Protein AF-A0A917ZLH2-F1 (afdb_monomer_lite)

pLDDT: mean 84.62, std 13.28, range [22.42, 97.06]

Organism: NCBI:txid1544741

Secondary structure (DSSP, 8-state):
--EEEEEEEE-SSPPP-SSPPSEEEEEEESSTT--SEEEEEE--TT-HHHHHHHT--HHHHHHHHHT-HHHHHHHHHHHHHHIIIIISHHHHHHSPSSEEEEEE--GGGHHHHHS-GGG-B-SSSBGGGGTEEEEEPPSSPPPP--PPPS-SS-EEEEEEEE--TTSPP--HHHHHHHHHTHHHHHHHTTB-EEEEEEESS--HHHHHHHHTSTT--SEEEEEE-EETTEEEEE-TTS-EEEEEHHHHHHHHGGGTTT--EEEEESTTTTSBGGG-TT---S------S---BHHHHHHHHH--EEEEESS---HHHHHHHHHHHHHHHHTS---HHHHHHHHHHHHHH-TTSGGGG-HHHHHHSEEEEES-SSPP---PPBP--------S--GGGGSPPPPS-----HHHHHHHHHHTSS--SS--EEEEE-STTS-HHHHHHHHHHHTGGG-SEEEEEEPPSSTTHHHHHHHHHHHS-SS------TT--HHHHHHHHHHHHHHHTTS-EEEEEETGGGGEEETTEESSTHHHHHHHHHHSS-SS-EEEEEESS---SSS-TTEEEEE-PPPPHHHHHHHHTTSTTTHHHHH-TT--HHHHHHHHHHHHHHTT-HHHHHHHHHHTTSHHHHHHPPP-

Structure (mmCIF, N/CA/C/O backbone):
data_AF-A0A917ZLH2-F1
#
_entry.id   AF-A0A917ZLH2-F1
#
loop_
_atom_site.group_PDB
_atom_site.id
_atom_site.type_symbol
_atom_site.label_atom_id
_atom_site.label_alt_id
_atom_site.label_comp_id
_atom_site.label_asym_id
_atom_site.label_entity_id
_atom_site.label_seq_id
_atom_site.pdbx_PDB_ins_code
_atom_site.Cartn_x
_atom_site.Cartn_y
_atom_site.Cartn_z
_atom_site.occupancy
_atom_site.B_iso_or_equiv
_atom_site.auth_seq_id
_atom_site.auth_comp_id
_atom_site.auth_asym_id
_atom_site.auth_atom_id
_atom_site.pdbx_PDB_model_num
ATOM 1 N N . MET A 1 1 ? -29.945 -6.099 11.638 1.00 54.06 1 MET A N 1
ATOM 2 C CA . MET A 1 1 ? -29.166 -5.940 12.887 1.00 54.06 1 MET A CA 1
ATOM 3 C C . MET A 1 1 ? -29.153 -4.479 13.277 1.00 54.06 1 MET A C 1
ATOM 5 O O . MET A 1 1 ? -29.245 -3.650 12.380 1.00 54.06 1 MET A O 1
ATOM 9 N N . ALA A 1 2 ? -29.135 -4.196 14.580 1.00 66.81 2 ALA A N 1
ATOM 10 C CA . ALA A 1 2 ? -29.389 -2.868 15.129 1.00 66.81 2 ALA A CA 1
ATOM 11 C C . ALA A 1 2 ? -28.084 -2.084 15.319 1.00 66.81 2 ALA A C 1
ATOM 13 O O . ALA A 1 2 ? -27.135 -2.579 15.926 1.00 66.81 2 ALA A O 1
ATOM 14 N N . GLN A 1 3 ? -28.060 -0.865 14.796 1.00 79.81 3 GLN A N 1
ATOM 15 C CA . GLN A 1 3 ? -27.148 0.175 15.247 1.00 79.81 3 GLN A CA 1
ATOM 16 C C . GLN A 1 3 ? -27.685 0.713 16.576 1.00 79.81 3 GLN A C 1
ATOM 18 O O . GLN A 1 3 ? -28.889 0.945 16.682 1.00 79.81 3 GLN A O 1
ATOM 23 N N . ARG A 1 4 ? -26.816 0.903 17.570 1.00 85.88 4 ARG A N 1
ATOM 24 C CA . ARG A 1 4 ? -27.176 1.535 18.845 1.00 85.88 4 ARG A CA 1
ATOM 25 C C . ARG A 1 4 ? -26.261 2.726 19.117 1.00 85.88 4 ARG A C 1
ATOM 27 O O . ARG A 1 4 ? -25.129 2.796 18.639 1.00 85.88 4 ARG A O 1
ATOM 34 N N . TYR A 1 5 ? -26.759 3.658 19.906 1.00 85.31 5 TYR A N 1
ATOM 35 C CA . TYR A 1 5 ? -26.069 4.867 20.328 1.00 85.31 5 TYR A CA 1
ATOM 36 C C . TYR A 1 5 ? -25.723 4.723 21.799 1.00 85.31 5 TYR A C 1
ATOM 38 O O . TYR A 1 5 ? -26.593 4.419 22.612 1.00 85.31 5 TYR A O 1
ATOM 46 N N . MET A 1 6 ? -24.453 4.925 22.128 1.00 89.06 6 MET A N 1
ATOM 47 C CA . MET A 1 6 ? -23.936 4.812 23.481 1.00 89.06 6 MET A CA 1
ATOM 48 C C . MET A 1 6 ? -23.303 6.145 23.874 1.00 89.06 6 MET A C 1
ATOM 50 O O . MET A 1 6 ? -22.278 6.571 23.340 1.00 89.06 6 MET A O 1
ATOM 54 N N . TYR A 1 7 ? -23.968 6.834 24.791 1.00 88.50 7 TYR A N 1
ATOM 55 C CA . TYR A 1 7 ? -23.584 8.149 25.275 1.00 88.50 7 TYR A CA 1
ATOM 56 C C . TYR A 1 7 ? -22.975 8.044 26.672 1.00 88.50 7 TYR A C 1
ATOM 58 O O . TYR A 1 7 ? -23.532 7.371 27.541 1.00 88.50 7 TYR A O 1
ATOM 66 N N . ILE A 1 8 ? -21.854 8.723 26.906 1.00 89.12 8 ILE A N 1
ATOM 67 C CA . ILE A 1 8 ? -21.235 8.830 28.228 1.00 89.12 8 ILE A CA 1
ATOM 68 C C . ILE A 1 8 ? -21.511 10.194 28.849 1.00 89.12 8 ILE A C 1
ATOM 70 O O . ILE A 1 8 ? -21.416 11.231 28.194 1.00 89.12 8 ILE A O 1
ATOM 74 N N . ARG A 1 9 ? -21.820 10.209 30.145 1.00 87.44 9 ARG A N 1
ATOM 75 C CA . ARG A 1 9 ? -22.013 11.436 30.916 1.00 87.44 9 ARG A CA 1
ATOM 76 C C . ARG A 1 9 ? -21.230 11.398 32.216 1.00 87.44 9 ARG A C 1
ATOM 78 O O . ARG A 1 9 ? -21.350 10.441 32.981 1.00 87.44 9 ARG A O 1
ATOM 85 N N . ARG A 1 10 ? -20.506 12.479 32.508 1.00 86.69 10 ARG A N 1
ATOM 86 C CA . ARG A 1 10 ? -19.860 12.682 33.805 1.00 86.69 10 ARG A CA 1
ATOM 87 C C . ARG A 1 10 ? -20.898 12.794 34.928 1.00 86.69 10 ARG A C 1
ATOM 89 O O . ARG A 1 10 ? -21.998 13.325 34.719 1.00 86.69 10 ARG A O 1
ATOM 96 N N . ARG A 1 11 ? -20.585 12.258 36.111 1.00 85.00 11 ARG A N 1
ATOM 97 C CA . ARG A 1 11 ? -21.476 12.300 37.287 1.00 85.00 11 ARG A CA 1
ATOM 98 C C . ARG A 1 11 ? -20.847 12.949 38.518 1.00 85.00 11 ARG A C 1
ATOM 100 O O . ARG A 1 11 ? -21.595 13.469 39.343 1.00 85.00 11 ARG A O 1
ATOM 107 N N . ASP A 1 12 ? -19.525 12.984 38.622 1.00 75.62 12 ASP A N 1
ATOM 108 C CA . ASP A 1 12 ? -18.812 13.752 39.640 1.00 75.62 12 ASP A CA 1
ATOM 109 C C . ASP A 1 12 ? -18.833 15.262 39.324 1.00 75.62 12 ASP A C 1
ATOM 111 O O . ASP A 1 12 ? -18.820 15.685 38.172 1.00 75.62 12 ASP A O 1
ATOM 115 N N . CYS A 1 13 ? -18.901 16.094 40.369 1.00 58.66 13 CYS A N 1
ATOM 116 C CA . CYS A 1 13 ? -19.048 17.554 40.256 1.00 58.66 13 CYS A CA 1
ATOM 117 C C . CYS A 1 13 ? -17.730 18.298 39.957 1.00 58.66 13 CYS A C 1
ATOM 119 O O . CYS A 1 13 ? -17.706 19.532 39.964 1.00 58.66 13 CYS A O 1
ATOM 121 N N . GLU A 1 14 ? -16.624 17.579 39.772 1.00 59.28 14 GLU A N 1
ATOM 122 C CA . GLU A 1 14 ? -15.315 18.173 39.506 1.00 59.28 14 GLU A CA 1
ATOM 123 C C . GLU A 1 14 ? -15.199 18.528 38.018 1.00 59.28 14 GLU A C 1
ATOM 125 O O . GLU A 1 14 ? -15.496 17.714 37.147 1.00 59.28 14 GLU A O 1
ATOM 130 N N . LYS A 1 15 ? -14.777 19.766 37.720 1.00 56.69 15 LYS A N 1
ATOM 131 C CA . LYS A 1 15 ? -14.417 20.169 36.351 1.00 56.69 15 LYS A CA 1
ATOM 132 C C . LYS A 1 15 ? -13.242 19.322 35.857 1.00 56.69 15 LYS A C 1
ATOM 134 O O . LYS A 1 15 ? -12.476 18.803 36.666 1.00 56.69 15 LYS A O 1
ATOM 139 N N . ASP A 1 16 ? -13.086 19.217 34.541 1.00 56.41 16 ASP A N 1
ATOM 140 C CA . ASP A 1 16 ? -11.944 18.536 33.936 1.00 56.41 16 ASP A CA 1
ATOM 141 C C . ASP A 1 16 ? -10.611 19.079 34.491 1.00 56.41 16 ASP A C 1
ATOM 143 O O . ASP A 1 16 ? -10.337 20.280 34.445 1.00 56.41 16 ASP A O 1
ATOM 147 N N . THR A 1 17 ? -9.823 18.185 35.089 1.00 55.97 17 THR A N 1
ATOM 148 C CA . THR A 1 17 ? -8.502 18.468 35.673 1.00 55.97 17 THR A CA 1
ATOM 149 C C . THR A 1 17 ? -7.396 17.646 35.002 1.00 55.97 17 THR A C 1
ATOM 151 O O . THR A 1 17 ? -6.277 17.621 35.508 1.00 55.97 17 THR A O 1
ATOM 154 N N . GLY A 1 18 ? -7.692 16.929 33.908 1.00 62.44 18 GLY A N 1
ATOM 155 C CA . GLY A 1 18 ? -6.784 15.945 33.302 1.00 62.44 18 GLY A CA 1
ATOM 156 C C . GLY A 1 18 ? -6.671 14.620 34.075 1.00 62.44 18 GLY A C 1
ATOM 157 O O . GLY A 1 18 ? -6.042 13.677 33.596 1.00 62.44 18 GLY A O 1
ATOM 158 N N . ASN A 1 19 ? -7.302 14.519 35.249 1.00 71.31 19 ASN A N 1
ATOM 159 C CA . ASN A 1 19 ? -7.420 13.277 36.012 1.00 71.31 19 ASN A CA 1
ATOM 160 C C . ASN A 1 19 ? -8.564 12.397 35.485 1.00 71.31 19 ASN A C 1
ATOM 162 O O . ASN A 1 19 ? -9.551 12.928 34.966 1.00 71.31 19 ASN A O 1
ATOM 166 N N . PRO A 1 20 ? -8.486 11.067 35.673 1.00 78.62 20 PRO A N 1
ATOM 167 C CA . PRO A 1 20 ? -9.593 10.178 35.348 1.00 78.62 20 PRO A CA 1
ATOM 168 C C . PRO A 1 20 ? -10.891 10.572 36.079 1.00 78.62 20 PRO A C 1
ATOM 170 O O . PRO A 1 20 ? -10.834 10.913 37.267 1.00 78.62 20 PRO A O 1
ATOM 173 N N . PRO A 1 21 ? -12.065 10.482 35.422 1.00 85.50 21 PRO A N 1
ATOM 174 C CA . PRO A 1 21 ? -13.345 10.723 36.081 1.00 85.50 21 PRO A CA 1
ATOM 175 C C . PRO A 1 21 ? -13.586 9.686 37.185 1.00 85.50 21 PRO A C 1
ATOM 177 O O . PRO A 1 21 ? -13.318 8.496 37.004 1.00 85.50 21 PRO A O 1
ATOM 180 N N . ARG A 1 22 ? -14.124 10.118 38.334 1.00 88.00 22 ARG A N 1
ATOM 181 C CA . ARG A 1 22 ? -14.414 9.204 39.458 1.00 88.00 22 ARG A CA 1
ATOM 182 C C . ARG A 1 22 ? -15.735 8.470 39.308 1.00 88.00 22 ARG A C 1
ATOM 184 O O . ARG A 1 22 ? -15.914 7.408 39.892 1.00 88.00 22 ARG A O 1
ATOM 191 N N . SER A 1 23 ? -16.674 9.033 38.557 1.00 90.50 23 SER A N 1
ATOM 192 C CA . SER A 1 23 ? -17.931 8.359 38.251 1.00 90.50 23 SER A CA 1
ATOM 193 C C . SER A 1 23 ? -18.538 8.869 36.954 1.00 90.50 23 SER A C 1
ATOM 195 O O . SER A 1 23 ? -18.463 10.057 36.625 1.00 90.50 23 SER A O 1
ATOM 197 N N . TRP A 1 24 ? -19.171 7.967 36.219 1.00 92.19 24 TRP A N 1
ATOM 198 C CA . TRP A 1 24 ? -19.865 8.280 34.981 1.00 92.19 24 TRP A CA 1
ATOM 199 C C . TRP A 1 24 ? -21.088 7.390 34.802 1.00 92.19 24 TRP A C 1
ATOM 201 O O . TRP A 1 24 ? -21.292 6.394 35.495 1.00 92.19 24 TRP A O 1
ATOM 211 N N . GLN A 1 25 ? -21.932 7.790 33.864 1.00 90.88 25 GLN A N 1
ATOM 212 C CA . GLN A 1 25 ? -23.094 7.034 33.443 1.00 90.88 25 GLN A CA 1
ATOM 213 C C . GLN A 1 25 ? -22.992 6.767 31.948 1.00 90.88 25 GLN A C 1
ATOM 215 O O . GLN A 1 25 ? -22.720 7.682 31.167 1.00 90.88 25 GLN A O 1
ATOM 220 N N . TRP A 1 26 ? -23.254 5.528 31.568 1.00 91.75 26 TRP A N 1
ATOM 221 C CA . TRP A 1 26 ? -23.514 5.140 30.196 1.00 91.75 26 TRP A CA 1
ATOM 222 C C . TRP A 1 26 ? -25.010 5.168 29.921 1.00 91.75 26 TRP A C 1
ATOM 224 O O . TRP A 1 26 ? -25.800 4.745 30.761 1.00 91.75 26 TRP A O 1
ATOM 234 N N . ILE A 1 27 ? -25.390 5.648 28.744 1.00 89.94 27 ILE A N 1
ATOM 235 C CA . ILE A 1 27 ? -26.766 5.667 28.254 1.00 89.94 27 ILE A CA 1
ATOM 236 C C . ILE A 1 27 ? -26.768 4.976 26.894 1.00 89.94 27 ILE A C 1
ATOM 238 O O . ILE A 1 27 ? -26.073 5.418 25.981 1.00 89.94 27 ILE A O 1
ATOM 242 N N . LEU A 1 28 ? -27.536 3.901 26.760 1.00 88.88 28 LEU A N 1
ATOM 243 C CA . LEU A 1 28 ? -27.697 3.133 25.531 1.00 88.88 28 LEU A CA 1
ATOM 244 C C . LEU A 1 28 ? -29.104 3.360 24.956 1.00 88.88 28 LEU A C 1
ATOM 246 O O . LEU A 1 28 ? -30.092 3.427 25.692 1.00 88.88 28 LEU A O 1
ATOM 250 N N . SER A 1 29 ? -29.184 3.512 23.636 1.00 86.88 29 SER A N 1
ATOM 251 C CA . SER A 1 29 ? -30.424 3.825 22.920 1.00 86.88 29 SER A CA 1
ATOM 252 C C . SER A 1 29 ? -30.397 3.300 21.484 1.00 86.88 29 SER A C 1
ATOM 254 O O . SER A 1 29 ? -29.351 3.324 20.837 1.00 86.88 29 SER A O 1
ATOM 256 N N . ASP A 1 30 ? -31.546 2.890 20.949 1.00 83.25 30 ASP A N 1
ATOM 257 C CA . ASP A 1 30 ? -31.719 2.553 19.528 1.00 83.25 30 ASP A CA 1
ATOM 258 C C . ASP A 1 30 ? -31.884 3.793 18.625 1.00 83.25 30 ASP A C 1
ATOM 260 O O . ASP A 1 30 ? -31.740 3.701 17.404 1.00 83.25 30 ASP A O 1
ATOM 264 N N . VAL A 1 31 ? -32.137 4.974 19.204 1.00 79.94 31 VAL A N 1
ATOM 265 C CA . VAL A 1 31 ? -32.251 6.253 18.476 1.00 79.94 31 VAL A CA 1
ATOM 266 C C . VAL A 1 31 ? -31.248 7.302 18.975 1.00 79.94 31 VAL A C 1
ATOM 268 O O . VAL A 1 31 ? -30.961 7.346 20.179 1.00 79.94 31 VAL A O 1
ATOM 271 N N . PRO A 1 32 ? -30.730 8.189 18.100 1.00 75.19 32 PRO A N 1
ATOM 272 C CA . PRO A 1 32 ? -29.834 9.263 18.520 1.00 75.19 32 PRO A CA 1
ATOM 273 C C . PRO A 1 32 ? -30.487 10.146 19.591 1.00 75.19 32 PRO A C 1
ATOM 275 O O . PRO A 1 32 ? -31.598 10.637 19.400 1.00 75.19 32 PRO A O 1
ATOM 278 N N . GLY A 1 33 ? -29.807 10.348 20.722 1.00 71.81 33 GLY A N 1
ATOM 279 C CA . GLY A 1 33 ? -30.307 11.176 21.829 1.00 71.81 33 GLY A CA 1
ATOM 280 C C . GLY A 1 33 ? -31.481 10.581 22.621 1.00 71.81 33 GLY A C 1
ATOM 281 O O . GLY A 1 33 ? -31.997 11.244 23.520 1.00 71.81 33 GLY A O 1
ATOM 282 N N . GLY A 1 34 ? -31.904 9.351 22.312 1.00 74.12 34 GLY A N 1
ATOM 283 C CA . GLY A 1 34 ? -32.863 8.608 23.125 1.00 74.12 34 GLY A CA 1
ATOM 284 C C . GLY A 1 34 ? -32.251 8.097 24.430 1.00 74.12 34 GLY A C 1
ATOM 285 O O . GLY A 1 34 ? -31.039 8.149 24.641 1.00 74.12 34 GLY A O 1
ATOM 286 N N . HIS A 1 35 ? -33.110 7.602 25.317 1.00 75.81 35 HIS A N 1
ATOM 287 C CA . HIS A 1 35 ? -32.709 7.033 26.599 1.00 75.81 35 HIS A CA 1
ATOM 288 C C . HIS A 1 35 ? -33.538 5.780 26.864 1.00 75.81 35 HIS A C 1
ATOM 290 O O . HIS A 1 35 ? -34.674 5.872 27.331 1.00 75.81 35 HIS A O 1
ATOM 296 N N . GLU A 1 36 ? -32.984 4.616 26.546 1.00 73.31 36 GLU A N 1
ATOM 297 C CA . GLU A 1 36 ? -33.663 3.333 26.759 1.00 73.31 36 GLU A CA 1
ATOM 298 C C . GLU A 1 36 ? -33.091 2.604 27.966 1.00 73.31 36 GLU A C 1
ATOM 300 O O . GLU A 1 36 ? -33.827 1.991 28.738 1.00 73.31 36 GLU A O 1
ATOM 305 N N . GLU A 1 37 ? -31.779 2.699 28.149 1.00 79.25 37 GLU A N 1
ATOM 306 C CA . GLU A 1 37 ? -31.055 1.947 29.155 1.00 79.25 37 GLU A CA 1
ATOM 307 C C . GLU A 1 37 ? -29.914 2.790 29.714 1.00 79.25 37 GLU A C 1
ATOM 309 O O . GLU A 1 37 ? -29.218 3.471 28.962 1.00 79.25 37 GLU A O 1
ATOM 314 N N . ASP A 1 38 ? -29.682 2.715 31.020 1.00 83.06 38 ASP A N 1
ATOM 315 C CA . ASP A 1 38 ? -28.537 3.344 31.658 1.00 83.06 38 ASP A CA 1
ATOM 316 C C . ASP A 1 38 ? -27.773 2.386 32.572 1.00 83.06 38 ASP A C 1
ATOM 318 O O . ASP A 1 38 ? -28.312 1.410 33.098 1.00 83.06 38 ASP A O 1
ATOM 322 N N . ASP A 1 39 ? -26.480 2.663 32.720 1.00 85.44 39 ASP A N 1
ATOM 323 C CA . ASP A 1 39 ? -25.587 1.937 33.613 1.00 85.44 39 ASP A CA 1
ATOM 324 C C . ASP A 1 39 ? -24.644 2.920 34.301 1.00 85.44 39 ASP A C 1
ATOM 326 O O . ASP A 1 39 ? -24.166 3.882 33.691 1.00 85.44 39 ASP A O 1
ATOM 330 N N . TYR A 1 40 ? -24.402 2.706 35.588 1.00 88.06 40 TYR A N 1
ATOM 331 C CA . TYR A 1 40 ? -23.623 3.621 36.414 1.00 88.06 40 TYR A CA 1
ATOM 332 C C . TYR A 1 40 ? -22.309 2.975 36.823 1.00 88.06 40 TYR A C 1
ATOM 334 O O . TYR A 1 40 ? -22.283 1.853 37.331 1.00 88.06 40 TYR A O 1
ATOM 342 N N . VAL A 1 41 ? -21.222 3.721 36.647 1.00 89.31 41 VAL A N 1
ATOM 343 C CA . VAL A 1 41 ? -19.881 3.278 37.005 1.00 89.31 41 VAL A CA 1
ATOM 344 C C . VAL A 1 41 ? -19.272 4.272 37.980 1.00 89.31 41 VAL A C 1
ATOM 346 O O . VAL A 1 41 ? -19.180 5.467 37.708 1.00 89.31 41 VAL A O 1
ATOM 349 N N . GLU A 1 42 ? -18.827 3.754 39.119 1.00 89.81 42 GLU A N 1
ATOM 350 C CA . GLU A 1 42 ? -18.045 4.486 40.111 1.00 89.81 42 GLU A CA 1
ATOM 351 C C . GLU A 1 42 ? -16.674 3.832 40.241 1.00 89.81 42 GLU A C 1
ATOM 353 O O . GLU A 1 42 ? -16.560 2.636 40.540 1.00 89.81 42 GLU A O 1
ATOM 358 N N . LEU A 1 43 ? -15.634 4.617 39.984 1.00 87.50 43 LEU A N 1
ATOM 359 C CA . LEU A 1 43 ? -14.252 4.183 40.039 1.00 87.50 43 LEU A CA 1
ATOM 360 C C . LEU A 1 43 ? -13.807 4.068 41.498 1.00 87.50 43 LEU A C 1
ATOM 362 O O . LEU A 1 43 ? -13.911 5.016 42.277 1.00 87.50 43 LEU A O 1
ATOM 366 N N . ARG A 1 44 ? -13.289 2.900 41.873 1.00 84.94 44 ARG A N 1
ATOM 367 C CA . ARG A 1 44 ? -12.696 2.668 43.191 1.00 84.94 44 ARG A CA 1
ATOM 368 C C . ARG A 1 44 ? -11.208 2.983 43.152 1.00 84.94 44 ARG A C 1
ATOM 370 O O . ARG A 1 44 ? -10.555 2.831 42.126 1.00 84.94 44 ARG A O 1
ATOM 377 N N . ALA A 1 45 ? -10.658 3.368 44.300 1.00 78.25 45 ALA A N 1
ATOM 378 C CA . ALA A 1 45 ? -9.239 3.701 44.424 1.00 78.25 45 ALA A CA 1
ATOM 379 C C . ALA A 1 45 ? -8.294 2.526 44.090 1.00 78.25 45 ALA A C 1
ATOM 381 O O . ALA A 1 45 ? -7.128 2.747 43.782 1.00 78.25 45 ALA A O 1
ATOM 382 N N . ASP A 1 46 ? -8.780 1.286 44.166 1.00 83.88 46 ASP A N 1
ATOM 383 C CA . ASP A 1 46 ? -8.041 0.059 43.874 1.00 83.88 46 ASP A CA 1
ATOM 384 C C . ASP A 1 46 ? -8.276 -0.486 42.452 1.00 83.88 46 ASP A C 1
ATOM 386 O O . ASP A 1 46 ? -7.752 -1.550 42.116 1.00 83.88 46 ASP A O 1
ATOM 390 N N . ASP A 1 47 ? -9.001 0.236 41.585 1.00 89.94 47 ASP A N 1
ATOM 391 C CA . ASP A 1 47 ? -9.239 -0.140 40.182 1.00 89.94 47 ASP A CA 1
ATOM 392 C C . ASP A 1 47 ? -7.996 0.070 39.301 1.00 89.94 47 ASP A C 1
ATOM 394 O O . ASP A 1 47 ? -7.992 0.824 38.327 1.00 89.94 47 ASP A O 1
ATOM 398 N N . ARG A 1 48 ? -6.913 -0.645 39.619 1.00 91.62 48 ARG A N 1
ATOM 399 C CA . ARG A 1 48 ? -5.630 -0.543 38.915 1.00 91.62 48 ARG A CA 1
ATOM 400 C C . ARG A 1 48 ? -5.760 -0.776 37.410 1.00 91.62 48 ARG A C 1
ATOM 402 O O . ARG A 1 48 ? -5.139 -0.059 36.645 1.00 91.62 48 ARG A O 1
ATOM 409 N N . ALA A 1 49 ? -6.610 -1.715 36.992 1.00 94.31 49 ALA A N 1
ATOM 410 C CA . ALA A 1 49 ? -6.837 -2.014 35.579 1.00 94.31 49 ALA A CA 1
ATOM 411 C C . ALA A 1 49 ? -7.426 -0.826 34.793 1.00 94.31 49 ALA A C 1
ATOM 413 O O . ALA A 1 49 ? -7.111 -0.650 33.621 1.00 94.31 49 ALA A O 1
ATOM 414 N N . PHE A 1 50 ? -8.253 0.012 35.423 1.00 92.75 50 PHE A N 1
ATOM 415 C CA . PHE A 1 50 ? -8.727 1.231 34.774 1.00 92.75 50 PHE A CA 1
ATOM 416 C C . PHE A 1 50 ? -7.637 2.296 34.707 1.00 92.75 50 PHE A C 1
ATOM 418 O O . PHE A 1 50 ? -7.513 2.963 33.688 1.00 92.75 50 PHE A O 1
ATOM 425 N N . HIS A 1 51 ? -6.828 2.447 35.757 1.00 90.31 51 HIS A N 1
ATOM 426 C CA . HIS A 1 51 ? -5.674 3.346 35.708 1.00 90.31 51 HIS A CA 1
ATOM 427 C C . HIS A 1 51 ? -4.685 2.925 34.616 1.00 90.31 51 HIS A C 1
ATOM 429 O O . HIS A 1 51 ? -4.263 3.762 33.828 1.00 90.31 51 HIS A O 1
ATOM 435 N N . ASP A 1 52 ? -4.414 1.624 34.501 1.00 92.44 52 ASP A N 1
ATOM 436 C CA . ASP A 1 52 ? -3.613 1.035 33.431 1.00 92.44 52 ASP A CA 1
ATOM 437 C C . ASP A 1 52 ? -4.180 1.366 32.042 1.00 92.44 52 ASP A C 1
ATOM 439 O O . ASP A 1 52 ? -3.425 1.787 31.171 1.00 92.44 52 ASP A O 1
ATOM 443 N N . LEU A 1 53 ? -5.501 1.250 31.856 1.00 91.56 53 LEU A N 1
ATOM 444 C CA . LEU A 1 53 ? -6.208 1.649 30.633 1.00 91.56 53 LEU A CA 1
ATOM 445 C C . LEU A 1 53 ? -6.152 3.162 30.370 1.00 91.56 53 LEU A C 1
ATOM 447 O O . LEU A 1 53 ? -6.011 3.581 29.227 1.00 91.56 53 LEU A O 1
ATOM 451 N N . TRP A 1 54 ? -6.300 3.990 31.402 1.00 88.12 54 TRP A N 1
ATOM 452 C CA . TRP A 1 54 ? -6.285 5.448 31.278 1.00 88.12 54 TRP A CA 1
ATOM 453 C C . TRP A 1 54 ? -4.900 5.964 30.890 1.00 88.12 54 TRP A C 1
ATOM 455 O O . TRP A 1 54 ? -4.780 6.874 30.071 1.00 88.12 54 TRP A O 1
ATOM 465 N N . GLU A 1 55 ? -3.862 5.355 31.460 1.00 86.75 55 GLU A N 1
ATOM 466 C CA . GLU A 1 55 ? -2.453 5.573 31.132 1.00 86.75 55 GLU A CA 1
ATOM 467 C C . GLU A 1 55 ? -2.019 4.870 29.845 1.00 86.75 55 GLU A C 1
ATOM 469 O O . GLU A 1 55 ? -0.859 4.993 29.462 1.00 86.75 55 GLU A O 1
ATOM 474 N N . LEU A 1 56 ? -2.902 4.109 29.190 1.00 83.94 56 LEU A N 1
ATOM 475 C CA . LEU A 1 56 ? -2.614 3.435 27.928 1.00 83.94 56 LEU A CA 1
ATOM 476 C C . LEU A 1 56 ? -2.646 4.439 26.769 1.00 83.94 56 LEU A C 1
ATOM 478 O O . LEU A 1 56 ? -3.456 4.362 25.842 1.00 83.94 56 LEU A O 1
ATOM 482 N N . ASP A 1 57 ? -1.757 5.417 26.888 1.00 76.06 57 ASP A N 1
ATOM 483 C CA . ASP A 1 57 ? -1.391 6.353 25.851 1.00 76.06 57 ASP A CA 1
ATOM 484 C C . ASP A 1 57 ? -0.505 5.669 24.805 1.00 76.06 57 ASP A C 1
ATOM 486 O O . ASP A 1 57 ? -0.218 4.469 24.838 1.00 76.06 57 ASP A O 1
ATOM 490 N N . GLN A 1 58 ? -0.077 6.447 23.830 1.00 69.94 58 GLN A N 1
ATOM 491 C CA . GLN A 1 58 ? 0.646 5.940 22.670 1.00 69.94 58 GLN A CA 1
ATOM 492 C C . GLN A 1 58 ? 2.047 5.484 22.999 1.00 69.94 58 GLN A C 1
ATOM 494 O O . GLN A 1 58 ? 2.525 4.521 22.408 1.00 69.94 58 GLN A O 1
ATOM 499 N N . THR A 1 59 ? 2.710 6.177 23.924 1.00 76.75 59 THR A N 1
ATOM 500 C CA . THR A 1 59 ? 4.049 5.789 24.357 1.00 76.75 59 THR A CA 1
ATOM 501 C C . THR A 1 59 ? 3.958 4.414 24.993 1.00 76.75 59 THR A C 1
ATOM 503 O O . THR A 1 59 ? 4.701 3.514 24.615 1.00 76.75 59 THR A O 1
ATOM 506 N N . LYS A 1 60 ? 2.959 4.206 25.855 1.00 84.50 60 LYS A N 1
ATOM 507 C CA . LYS A 1 60 ? 2.724 2.916 26.499 1.00 84.50 60 LYS A CA 1
ATOM 508 C C . LYS A 1 60 ? 2.335 1.828 25.501 1.00 84.50 60 LYS A C 1
ATOM 510 O O . LYS A 1 60 ? 2.885 0.733 25.571 1.00 84.50 60 LYS A O 1
ATOM 515 N N . TRP A 1 61 ? 1.453 2.116 24.539 1.00 82.38 61 TRP A N 1
ATOM 516 C CA . TRP A 1 61 ? 1.154 1.189 23.440 1.00 82.38 61 TRP A CA 1
ATOM 517 C C . TRP A 1 61 ? 2.411 0.808 22.658 1.00 82.38 61 TRP A C 1
ATOM 519 O O . TRP A 1 61 ? 2.593 -0.363 22.340 1.00 82.38 61 TRP A O 1
ATOM 529 N N . ARG A 1 62 ? 3.271 1.781 22.342 1.00 79.31 62 ARG A N 1
ATOM 530 C CA . ARG A 1 62 ? 4.477 1.570 21.532 1.00 79.31 62 ARG A CA 1
ATOM 531 C C . ARG A 1 62 ? 5.476 0.709 22.269 1.00 79.31 62 ARG A C 1
ATOM 533 O O . ARG A 1 62 ? 5.996 -0.234 21.685 1.00 79.31 62 ARG A O 1
ATOM 540 N N . ASP A 1 63 ? 5.708 1.023 23.533 1.00 85.75 63 ASP A N 1
ATOM 541 C CA . ASP A 1 63 ? 6.658 0.304 24.365 1.00 85.75 63 ASP A CA 1
ATOM 542 C C . ASP A 1 63 ? 6.184 -1.143 24.578 1.00 85.75 63 ASP A C 1
ATOM 544 O O . ASP A 1 63 ? 6.960 -2.075 24.388 1.00 85.75 63 ASP A O 1
ATOM 548 N N . LEU A 1 64 ? 4.888 -1.354 24.848 1.00 86.38 64 LEU A N 1
ATOM 549 C CA . LEU A 1 64 ? 4.305 -2.696 24.974 1.00 86.38 64 LEU A CA 1
ATOM 550 C C . LEU A 1 64 ? 4.338 -3.485 23.659 1.00 86.38 64 LEU A C 1
ATOM 552 O O . LEU A 1 64 ? 4.649 -4.674 23.671 1.00 86.38 64 LEU A O 1
ATOM 556 N N . ALA A 1 65 ? 4.022 -2.847 22.528 1.00 77.62 65 ALA A N 1
ATOM 557 C CA . ALA A 1 65 ? 4.075 -3.491 21.217 1.00 77.62 65 ALA A CA 1
ATOM 558 C C . ALA A 1 65 ? 5.517 -3.857 20.826 1.00 77.62 65 ALA A C 1
ATOM 560 O O . ALA A 1 65 ? 5.746 -4.928 20.269 1.00 77.62 65 ALA A O 1
ATOM 561 N N . ALA A 1 66 ? 6.494 -3.010 21.169 1.00 80.06 66 ALA A N 1
ATOM 562 C CA . ALA A 1 66 ? 7.914 -3.269 20.944 1.00 80.06 66 ALA A CA 1
ATOM 563 C C . ALA A 1 66 ? 8.450 -4.438 21.789 1.00 80.06 66 ALA A C 1
ATOM 565 O O . ALA A 1 66 ? 9.337 -5.156 21.332 1.00 80.06 66 ALA A O 1
ATOM 566 N N . SER A 1 67 ? 7.894 -4.671 22.983 1.00 85.75 67 SER A N 1
ATOM 567 C CA . SER A 1 67 ? 8.206 -5.854 23.800 1.00 85.75 67 SER A CA 1
ATOM 568 C C . SER A 1 67 ? 7.654 -7.169 23.228 1.00 85.75 67 SER A C 1
ATOM 570 O O . SER A 1 67 ? 8.046 -8.250 23.670 1.00 85.75 67 SER A O 1
ATOM 572 N N . GLY A 1 68 ? 6.756 -7.098 22.243 1.00 82.56 68 GLY A N 1
ATOM 573 C CA . GLY A 1 68 ? 6.178 -8.244 21.550 1.00 82.56 68 GLY A CA 1
ATOM 574 C C . GLY A 1 68 ? 4.734 -8.571 21.961 1.00 82.56 68 GLY A C 1
ATOM 575 O O . GLY A 1 68 ? 4.244 -8.150 23.016 1.00 82.56 68 GLY A O 1
ATOM 576 N N . PRO A 1 69 ? 4.025 -9.359 21.132 1.00 85.44 69 PRO A N 1
ATOM 577 C CA . PRO A 1 69 ? 2.583 -9.570 21.265 1.00 85.44 69 PRO A CA 1
ATOM 578 C C . PRO A 1 69 ? 2.184 -10.313 22.549 1.00 85.44 69 PRO A C 1
ATOM 580 O O . PRO A 1 69 ? 1.121 -10.039 23.102 1.00 85.44 69 PRO A O 1
ATOM 583 N N . ASP A 1 70 ? 3.042 -11.194 23.079 1.00 89.62 70 ASP A N 1
ATOM 584 C CA . ASP A 1 70 ? 2.798 -11.894 24.349 1.00 89.62 70 ASP A CA 1
ATOM 585 C C . ASP A 1 70 ? 2.723 -10.934 25.546 1.00 89.62 70 ASP A C 1
ATOM 587 O O . ASP A 1 70 ? 1.923 -11.129 26.468 1.00 89.62 70 ASP A O 1
ATOM 591 N N . GLU A 1 71 ? 3.591 -9.920 25.575 1.00 91.44 71 GLU A N 1
ATOM 592 C CA . GLU A 1 71 ? 3.619 -8.936 26.655 1.00 91.44 71 GLU A CA 1
ATOM 593 C C . GLU A 1 71 ? 2.412 -8.015 26.580 1.00 91.44 71 GLU A C 1
ATOM 595 O O . GLU A 1 71 ? 1.736 -7.812 27.595 1.00 91.44 71 GLU A O 1
ATOM 600 N N . LEU A 1 72 ? 2.088 -7.547 25.375 1.00 90.94 72 LEU A N 1
ATOM 601 C CA . LEU A 1 72 ? 0.914 -6.725 25.151 1.00 90.94 72 LEU A CA 1
ATOM 602 C C . LEU A 1 72 ? -0.377 -7.468 25.527 1.00 90.94 72 LEU A C 1
ATOM 604 O O . LEU A 1 72 ? -1.173 -6.972 26.323 1.00 90.94 72 LEU A O 1
ATOM 608 N N . GLU A 1 73 ? -0.557 -8.700 25.054 1.00 93.88 73 GLU A N 1
ATOM 609 C CA . GLU A 1 73 ? -1.717 -9.538 25.378 1.00 93.88 73 GLU A CA 1
ATOM 610 C C . GLU A 1 73 ? -1.839 -9.777 26.898 1.00 93.88 73 GLU A C 1
ATOM 612 O O . GLU A 1 73 ? -2.937 -9.764 27.468 1.00 93.88 73 GLU A O 1
ATOM 617 N N . ARG A 1 74 ? -0.711 -9.964 27.600 1.00 95.00 74 ARG A N 1
ATOM 618 C CA . ARG A 1 74 ? -0.677 -10.102 29.066 1.00 95.00 74 ARG A CA 1
ATOM 619 C C . ARG A 1 74 ? -1.085 -8.809 29.768 1.00 95.00 74 ARG A C 1
ATOM 621 O O . ARG A 1 74 ? -1.814 -8.885 30.759 1.00 95.00 74 ARG A O 1
ATOM 628 N N . TYR A 1 75 ? -0.644 -7.659 29.262 1.00 94.81 75 TYR A N 1
ATOM 629 C CA . TYR A 1 75 ? -0.986 -6.338 29.788 1.00 94.81 75 TYR A CA 1
ATOM 630 C C . TYR A 1 75 ? -2.480 -6.020 29.619 1.00 94.81 75 TYR A C 1
ATOM 632 O O . TYR A 1 75 ? -3.125 -5.533 30.547 1.00 94.81 75 TYR A O 1
ATOM 640 N N . LEU A 1 76 ? -3.070 -6.375 28.474 1.00 95.12 76 LEU A N 1
ATOM 641 C CA . LEU A 1 76 ? -4.487 -6.128 28.183 1.00 95.12 76 LEU A CA 1
ATOM 642 C C . LEU A 1 76 ? -5.440 -7.054 28.957 1.00 95.12 76 LEU A C 1
ATOM 644 O O . LEU A 1 76 ? -6.617 -6.736 29.139 1.00 95.12 76 LEU A O 1
ATOM 648 N N . ARG A 1 77 ? -4.971 -8.203 29.457 1.00 95.81 77 ARG A N 1
ATOM 649 C CA . ARG A 1 77 ? -5.840 -9.208 30.090 1.00 95.81 77 ARG A CA 1
ATOM 650 C C . ARG A 1 77 ? -6.545 -8.718 31.367 1.00 95.81 77 ARG A C 1
ATOM 652 O O . ARG A 1 77 ? -7.751 -8.934 31.471 1.00 95.81 77 ARG A O 1
ATOM 659 N N . PRO A 1 78 ? -5.892 -8.058 32.342 1.00 96.12 78 PRO A N 1
ATOM 660 C CA . PRO A 1 78 ? -6.605 -7.456 33.472 1.00 96.12 78 PRO A CA 1
ATOM 661 C C . PRO A 1 78 ? -7.569 -6.339 33.045 1.00 96.12 78 PRO A C 1
ATOM 663 O O . PRO A 1 78 ? -8.667 -6.246 33.594 1.00 96.12 78 PRO A O 1
ATOM 666 N N . ILE A 1 79 ? -7.185 -5.541 32.042 1.00 96.12 79 ILE A N 1
ATOM 667 C CA . ILE A 1 79 ? -7.993 -4.445 31.487 1.00 96.12 79 ILE A CA 1
ATOM 668 C C . ILE A 1 79 ? -9.296 -4.983 30.888 1.00 96.12 79 ILE A C 1
ATOM 670 O O . ILE A 1 79 ? -10.374 -4.524 31.256 1.00 96.12 79 ILE A O 1
ATOM 674 N N . SER A 1 80 ? -9.218 -6.001 30.029 1.00 95.50 80 SER A N 1
ATOM 675 C CA . SER A 1 80 ? -10.384 -6.622 29.378 1.00 95.50 80 SER A CA 1
ATOM 676 C C . SER A 1 80 ? -11.421 -7.146 30.372 1.00 95.50 80 SER A C 1
ATOM 678 O O . SER A 1 80 ? -12.620 -6.903 30.217 1.00 95.50 80 SER A O 1
ATOM 680 N N . LYS A 1 81 ? -10.960 -7.800 31.445 1.00 94.00 81 LYS A N 1
ATOM 681 C CA . LYS A 1 81 ? -11.818 -8.303 32.524 1.00 94.00 81 LYS A CA 1
ATOM 682 C C . LYS A 1 81 ? -12.467 -7.168 33.303 1.00 94.00 81 LYS A C 1
ATOM 684 O O . LYS A 1 81 ? -13.644 -7.251 33.642 1.00 94.00 81 LYS A O 1
ATOM 689 N N . TRP A 1 82 ? -11.715 -6.109 33.598 1.00 94.69 82 TRP A N 1
ATOM 690 C CA . TRP A 1 82 ? -12.261 -4.943 34.287 1.00 94.69 82 TRP A CA 1
ATOM 691 C C . TRP A 1 82 ? -13.310 -4.226 33.429 1.00 94.69 82 TRP A C 1
ATOM 693 O O . TRP A 1 82 ? -14.391 -3.908 33.925 1.00 94.69 82 TRP A O 1
ATOM 703 N N . LEU A 1 83 ? -13.034 -4.040 32.136 1.00 93.62 83 LEU A N 1
ATOM 704 C CA . LEU A 1 83 ? -13.968 -3.449 31.181 1.00 93.62 83 LEU A CA 1
ATOM 705 C C . LEU A 1 83 ? -15.289 -4.223 31.138 1.00 93.62 83 LEU A C 1
ATOM 707 O O . LEU A 1 83 ? -16.345 -3.608 31.234 1.00 93.62 83 LEU A O 1
ATOM 711 N N . ALA A 1 84 ? -15.236 -5.554 31.076 1.00 90.00 84 ALA A N 1
ATOM 712 C CA . ALA A 1 84 ? -16.424 -6.402 31.085 1.00 90.00 84 ALA A CA 1
ATOM 713 C C . ALA A 1 84 ? -17.195 -6.349 32.414 1.00 90.00 84 ALA A C 1
ATOM 715 O O . ALA A 1 84 ? -18.401 -6.135 32.419 1.00 90.00 84 ALA A O 1
ATOM 716 N N . CYS A 1 85 ? -16.511 -6.516 33.548 1.00 88.62 85 CYS A N 1
ATOM 717 C CA . CYS A 1 85 ? -17.177 -6.673 34.844 1.00 88.62 85 CYS A CA 1
ATOM 718 C C . CYS A 1 85 ? -17.581 -5.352 35.511 1.00 88.62 85 CYS A C 1
ATOM 720 O O . CYS A 1 85 ? -18.429 -5.352 36.402 1.00 88.62 85 CYS A O 1
ATOM 722 N N . ARG A 1 86 ? -16.916 -4.243 35.174 1.00 89.25 86 ARG A N 1
ATOM 723 C CA . ARG A 1 86 ? -17.069 -2.955 35.870 1.00 89.25 86 ARG A CA 1
ATOM 724 C C . ARG A 1 86 ? -17.195 -1.757 34.943 1.00 89.25 86 ARG A C 1
ATOM 726 O O . ARG A 1 86 ? -17.896 -0.819 35.301 1.00 89.25 86 ARG A O 1
ATOM 733 N N . GLY A 1 87 ? -16.527 -1.777 33.791 1.00 88.81 87 GLY A N 1
ATOM 734 C CA . GLY A 1 87 ? -16.566 -0.673 32.830 1.00 88.81 87 GLY A CA 1
ATOM 735 C C . GLY A 1 87 ? -17.864 -0.606 32.017 1.00 88.81 87 GLY A C 1
ATOM 736 O O . GLY A 1 87 ? -18.357 0.491 31.757 1.00 88.81 87 GLY A O 1
ATOM 737 N N . LEU A 1 88 ? -18.410 -1.766 31.634 1.00 87.19 88 LEU A N 1
ATOM 738 C CA . LEU A 1 88 ? -19.615 -1.942 30.812 1.00 87.19 88 LEU A CA 1
ATOM 739 C C . LEU A 1 88 ? -20.543 -3.052 31.351 1.00 87.19 88 LEU A C 1
ATOM 741 O O . LEU A 1 88 ? -21.000 -3.870 30.555 1.00 87.19 88 LEU A O 1
ATOM 745 N N . PRO A 1 89 ? -20.818 -3.144 32.661 1.00 73.19 89 PRO A N 1
ATOM 746 C CA . PRO A 1 89 ? -21.320 -4.377 33.262 1.00 73.19 89 PRO A CA 1
ATOM 747 C C . PRO A 1 89 ? -22.632 -4.870 32.634 1.00 73.19 89 PRO A C 1
ATOM 749 O O . PRO A 1 89 ? -22.649 -5.888 31.944 1.00 73.19 89 PRO A O 1
ATOM 752 N N . HIS A 1 90 ? -23.732 -4.134 32.805 1.00 79.81 90 HIS A N 1
ATOM 753 C CA . HIS A 1 90 ? -25.029 -4.552 32.275 1.00 79.81 90 HIS A CA 1
ATOM 754 C C . HIS A 1 90 ? -25.134 -4.296 30.775 1.00 79.81 90 HIS A C 1
ATOM 756 O O . HIS A 1 90 ? -25.856 -5.001 30.075 1.00 79.81 90 HIS A O 1
ATOM 762 N N . ILE A 1 91 ? -24.420 -3.288 30.270 1.00 80.19 91 ILE A N 1
ATOM 763 C CA . ILE A 1 91 ? -24.418 -2.962 28.844 1.00 80.19 91 ILE A CA 1
ATOM 764 C C . ILE A 1 91 ? -23.855 -4.125 28.038 1.00 80.19 91 ILE A C 1
ATOM 766 O O . ILE A 1 91 ? -24.507 -4.566 27.096 1.00 80.19 91 ILE A O 1
ATOM 770 N N . ALA A 1 92 ? -22.699 -4.666 28.416 1.00 74.19 92 ALA A N 1
ATOM 771 C CA . ALA A 1 92 ? -22.015 -5.684 27.633 1.00 74.19 92 ALA A CA 1
ATOM 772 C C . ALA A 1 92 ? -22.832 -6.984 27.509 1.00 74.19 92 ALA A C 1
ATOM 774 O O . ALA A 1 92 ? -22.867 -7.575 26.430 1.00 74.19 92 ALA A O 1
ATOM 775 N N . GLU A 1 93 ? -23.557 -7.390 28.556 1.00 72.31 93 GLU A N 1
ATOM 776 C CA . GLU A 1 93 ? -24.468 -8.547 28.516 1.00 72.31 93 GLU A CA 1
ATOM 777 C C . GLU A 1 93 ? -25.697 -8.324 27.619 1.00 72.31 93 GLU A C 1
ATOM 779 O O . GLU A 1 93 ? -26.219 -9.268 27.022 1.00 72.31 93 GLU A O 1
ATOM 784 N N . ARG A 1 94 ? -26.171 -7.077 27.509 1.00 77.88 94 ARG A N 1
ATOM 785 C CA . ARG A 1 94 ? -27.360 -6.711 26.719 1.00 77.88 94 ARG A CA 1
ATOM 786 C C . ARG A 1 94 ? -27.064 -6.512 25.239 1.00 77.88 94 ARG A C 1
ATOM 788 O O . ARG A 1 94 ? -27.981 -6.558 24.413 1.00 77.88 94 ARG A O 1
ATOM 795 N N . LEU A 1 95 ? -25.802 -6.298 24.880 1.00 76.69 95 LEU A N 1
ATOM 796 C CA . LEU A 1 95 ? -25.385 -6.267 23.486 1.00 76.69 95 LEU A CA 1
ATOM 797 C C . LEU A 1 95 ? -25.611 -7.647 22.858 1.00 76.69 95 LEU A C 1
ATOM 799 O O . LEU A 1 95 ? -25.027 -8.652 23.261 1.00 76.69 95 LEU A O 1
ATOM 803 N N . ARG A 1 96 ? -26.476 -7.705 21.838 1.00 65.31 96 ARG A N 1
ATOM 804 C CA . ARG A 1 96 ? -26.629 -8.913 21.016 1.00 65.31 96 ARG A CA 1
ATOM 805 C C . ARG A 1 96 ? -25.317 -9.198 20.276 1.00 65.31 96 ARG A C 1
ATOM 807 O O . ARG A 1 96 ? -24.544 -8.282 20.003 1.00 65.31 96 ARG A O 1
ATOM 814 N N . ARG A 1 97 ? -25.098 -10.461 19.885 1.00 65.75 97 ARG A N 1
ATOM 815 C CA . ARG A 1 97 ? -24.021 -10.812 18.942 1.00 65.75 97 ARG A CA 1
ATOM 816 C C . ARG A 1 97 ? -24.221 -9.989 17.657 1.00 65.75 97 ARG A C 1
ATOM 818 O O . ARG A 1 97 ? -25.319 -10.007 17.101 1.00 65.75 97 ARG A O 1
ATOM 825 N N . GLN A 1 98 ? -23.173 -9.280 17.236 1.00 72.25 98 GLN A N 1
ATOM 826 C CA . GLN A 1 98 ? -23.132 -8.279 16.160 1.00 72.25 98 GLN A CA 1
ATOM 827 C C . GLN A 1 98 ? -23.949 -6.984 16.389 1.00 72.25 98 GLN A C 1
ATOM 829 O O . GLN A 1 98 ? -25.168 -6.947 16.192 1.00 72.25 98 GLN A O 1
ATOM 834 N N . ALA A 1 99 ? -23.260 -5.889 16.731 1.00 84.88 99 ALA A N 1
ATOM 835 C CA . ALA A 1 99 ? -23.842 -4.552 16.903 1.00 84.88 99 ALA A CA 1
ATOM 836 C C . ALA A 1 99 ? -22.817 -3.439 16.628 1.00 84.88 99 ALA A C 1
ATOM 838 O O . ALA A 1 99 ? -21.648 -3.568 16.973 1.00 84.88 99 ALA A O 1
ATOM 839 N N . VAL A 1 100 ? -23.260 -2.307 16.081 1.00 89.25 100 VAL A N 1
ATOM 840 C CA . VAL A 1 100 ? -22.415 -1.107 15.967 1.00 89.25 100 VAL A CA 1
ATOM 841 C C . VAL A 1 100 ? -22.837 -0.108 17.032 1.00 89.25 100 VAL A C 1
ATOM 843 O O . VAL A 1 100 ? -24.009 0.268 17.087 1.00 89.25 100 VAL A O 1
ATOM 846 N N . LEU A 1 101 ? -21.886 0.304 17.866 1.00 90.00 101 LEU A N 1
ATOM 847 C CA . LEU A 1 101 ? -22.063 1.272 18.940 1.00 90.00 101 LEU A CA 1
ATOM 848 C C . LEU A 1 101 ? -21.474 2.609 18.531 1.00 90.00 101 LEU A C 1
ATOM 850 O O . LEU A 1 101 ? -20.261 2.732 18.399 1.00 90.00 101 LEU A O 1
ATOM 854 N N . GLN A 1 102 ? -22.317 3.622 18.370 1.00 90.06 102 GLN A N 1
ATOM 855 C CA . GLN A 1 102 ? -21.824 4.986 18.225 1.00 90.06 102 GLN A CA 1
ATOM 856 C C . GLN A 1 102 ? -21.515 5.589 19.594 1.00 90.06 102 GLN A C 1
ATOM 858 O O . GLN A 1 102 ? -22.436 5.895 20.351 1.00 90.06 102 GLN A O 1
ATOM 863 N N . LEU A 1 103 ? -20.226 5.756 19.896 1.00 91.00 103 LEU A N 1
ATOM 864 C CA . LEU A 1 103 ? -19.729 6.341 21.138 1.00 91.00 103 LEU A CA 1
ATOM 865 C C . LEU A 1 103 ? -19.676 7.864 21.046 1.00 91.00 103 LEU A C 1
ATOM 867 O O . LEU A 1 103 ? -19.072 8.427 20.132 1.00 91.00 103 LEU A O 1
ATOM 871 N N . SER A 1 104 ? -20.282 8.535 22.022 1.00 89.75 104 SER A N 1
ATOM 872 C CA . SER A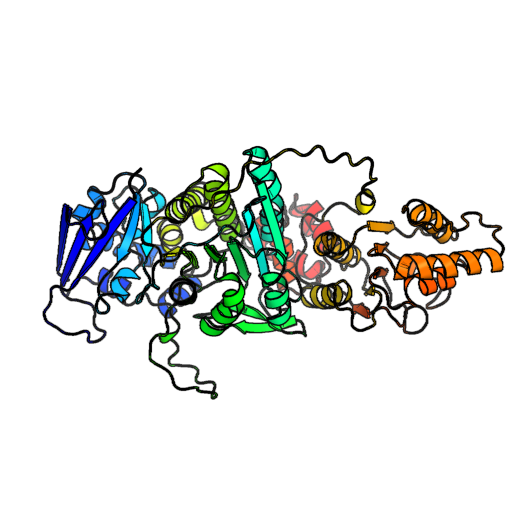 1 104 ? -20.293 9.998 22.107 1.00 89.75 104 SER A CA 1
ATOM 873 C C . SER A 1 104 ? -20.414 10.490 23.545 1.00 89.75 104 SER A C 1
ATOM 875 O O . SER A 1 104 ? -20.818 9.740 24.431 1.00 89.75 104 SER A O 1
ATOM 877 N N . GLY A 1 105 ? -20.053 11.747 23.789 1.00 88.44 105 GLY A N 1
ATOM 878 C CA . GLY A 1 105 ? -20.093 12.353 25.114 1.00 88.44 105 GLY A CA 1
ATOM 879 C C . GLY A 1 105 ? -19.815 13.856 25.063 1.00 88.44 105 GLY A C 1
ATOM 880 O O . GLY A 1 105 ? -19.508 14.383 23.991 1.00 88.44 105 GLY A O 1
ATOM 881 N N . PRO A 1 106 ? -19.939 14.552 26.202 1.00 86.50 106 PRO A N 1
ATOM 882 C CA . PRO A 1 106 ? -19.506 15.939 26.336 1.00 86.50 106 PRO A CA 1
ATOM 883 C C . PRO A 1 106 ? -17.971 16.059 26.275 1.00 86.50 106 PRO A C 1
ATOM 885 O O . PRO A 1 106 ? -17.257 15.067 26.432 1.00 86.50 106 PRO A O 1
ATOM 888 N N . GLU A 1 107 ? -17.468 17.280 26.066 1.00 84.44 107 GLU A N 1
ATOM 889 C CA . GLU A 1 107 ? -16.033 17.579 25.894 1.00 84.44 107 GLU A CA 1
ATOM 890 C C . GLU A 1 107 ? -15.167 17.067 27.056 1.00 84.44 107 GLU A C 1
ATOM 892 O O . GLU A 1 107 ? -14.129 16.455 26.826 1.00 84.44 107 GLU A O 1
ATOM 897 N N . ASP A 1 108 ? -15.643 17.183 28.297 1.00 83.75 108 ASP A N 1
ATOM 898 C CA . ASP A 1 108 ? -14.955 16.705 29.505 1.00 83.75 108 ASP A CA 1
ATOM 899 C C . ASP A 1 108 ? -14.904 15.171 29.641 1.00 83.75 108 ASP A C 1
ATOM 901 O O . ASP A 1 108 ? -14.207 14.642 30.506 1.00 83.75 108 ASP A O 1
ATOM 905 N N . MET A 1 109 ? -15.638 14.445 28.795 1.00 86.81 109 MET A N 1
ATOM 906 C CA . MET A 1 109 ? -15.632 12.981 28.717 1.00 86.81 109 MET A CA 1
ATOM 907 C C . MET A 1 109 ? -15.091 12.470 27.381 1.00 86.81 109 MET A C 1
ATOM 909 O O . MET A 1 109 ? -15.120 11.266 27.126 1.00 86.81 109 MET A O 1
ATOM 913 N N . TRP A 1 110 ? -14.565 13.354 26.534 1.00 84.12 110 TRP A N 1
ATOM 914 C CA . TRP A 1 110 ? -14.042 13.005 25.218 1.00 84.12 110 TRP A CA 1
ATOM 915 C C . TRP A 1 110 ? -12.996 11.892 25.273 1.00 84.12 110 TRP A C 1
ATOM 917 O O . TRP A 1 110 ? -13.125 10.871 24.603 1.00 84.12 110 TRP A O 1
ATOM 927 N N . ARG A 1 111 ? -11.994 12.022 26.147 1.00 84.38 111 ARG A N 1
ATOM 928 C CA . ARG A 1 111 ? -10.952 10.996 26.304 1.00 84.38 111 ARG A CA 1
ATOM 929 C C . ARG A 1 111 ? -11.532 9.626 26.660 1.00 84.38 111 ARG A C 1
ATOM 931 O O . ARG A 1 111 ? -11.036 8.613 26.177 1.00 84.38 111 ARG A O 1
ATOM 938 N N . MET A 1 112 ? -12.615 9.579 27.440 1.00 87.56 112 MET A N 1
ATOM 939 C CA . MET A 1 112 ? -13.297 8.321 27.747 1.00 87.56 112 MET A CA 1
ATOM 940 C C . MET A 1 112 ? -13.900 7.686 26.496 1.00 87.56 112 MET A C 1
ATOM 942 O O . MET A 1 112 ? -13.804 6.473 26.354 1.00 87.56 112 MET A O 1
ATOM 946 N N . THR A 1 113 ? -14.475 8.450 25.560 1.00 87.94 113 THR A N 1
ATOM 947 C CA . THR A 1 113 ? -14.999 7.873 24.306 1.00 87.94 113 THR A CA 1
ATOM 948 C C . THR A 1 113 ? -13.887 7.320 23.417 1.00 87.94 113 THR A C 1
ATOM 950 O O . THR A 1 113 ? -14.152 6.454 22.583 1.00 87.94 113 THR A O 1
ATOM 953 N N . GLN A 1 114 ? -12.644 7.771 23.623 1.00 84.94 114 GLN A N 1
ATOM 954 C CA . GLN A 1 114 ? -11.474 7.326 22.868 1.00 84.94 114 GLN A CA 1
ATOM 955 C C . GLN A 1 114 ? -10.858 6.013 23.357 1.00 84.94 114 GLN A C 1
ATOM 957 O O . GLN A 1 114 ? -10.076 5.402 22.621 1.00 84.94 114 GLN A O 1
ATOM 962 N N . LEU A 1 115 ? -11.228 5.536 24.548 1.00 88.50 115 LEU A N 1
ATOM 963 C CA . LEU A 1 115 ? -10.706 4.285 25.096 1.00 88.50 115 LEU A CA 1
ATOM 964 C C . LEU A 1 115 ? -11.199 3.058 24.299 1.00 88.50 115 LEU A C 1
ATOM 966 O O . LEU A 1 115 ? -12.319 3.059 23.780 1.00 88.50 115 LEU A O 1
ATOM 970 N N . PRO A 1 116 ? -10.393 1.984 24.209 1.00 90.56 116 PRO A N 1
ATOM 971 C CA . PRO A 1 116 ? -10.730 0.758 23.483 1.00 90.56 116 PRO A CA 1
ATOM 972 C C . PRO A 1 116 ? -11.734 -0.124 24.254 1.00 90.56 116 PRO A C 1
ATOM 974 O O . PRO A 1 116 ? -11.439 -1.253 24.640 1.00 90.56 116 PRO A O 1
ATOM 977 N N . TRP A 1 117 ? -12.959 0.370 24.454 1.00 91.19 117 TRP A N 1
ATOM 978 C CA . TRP A 1 117 ? -14.059 -0.336 25.138 1.00 91.19 117 TRP A CA 1
ATOM 979 C C . TRP A 1 117 ? -14.369 -1.719 24.552 1.00 91.19 117 TRP A C 1
ATOM 981 O O . TRP A 1 117 ? -14.859 -2.609 25.245 1.00 91.19 117 TRP A O 1
ATOM 991 N N . MET A 1 118 ? -14.020 -1.908 23.282 1.00 91.12 118 MET A N 1
ATOM 992 C CA . MET A 1 118 ? -14.164 -3.153 22.537 1.00 91.12 118 MET A CA 1
ATOM 993 C C . MET A 1 118 ? -13.303 -4.317 23.045 1.00 91.12 118 MET A C 1
ATOM 995 O O . MET A 1 118 ? -13.565 -5.465 22.680 1.00 91.12 118 MET A O 1
ATOM 999 N N . LEU A 1 119 ? -12.326 -4.037 23.913 1.00 93.75 119 LEU A N 1
ATOM 1000 C CA . LEU A 1 119 ? -11.507 -5.041 24.593 1.00 93.75 119 LEU A CA 1
ATOM 1001 C C . LEU A 1 119 ? -12.249 -5.799 25.697 1.00 93.75 119 LEU A C 1
ATOM 1003 O O . LEU A 1 119 ? -11.704 -6.774 26.203 1.00 93.75 119 LEU A O 1
ATOM 1007 N N . ALA A 1 120 ? -13.443 -5.362 26.113 1.00 93.19 120 ALA A N 1
ATOM 1008 C CA . ALA A 1 120 ? -14.202 -6.055 27.149 1.00 93.19 120 ALA A CA 1
ATOM 1009 C C . ALA A 1 120 ? -14.404 -7.537 26.778 1.00 93.19 120 ALA A C 1
ATOM 1011 O O . ALA A 1 120 ? -14.954 -7.845 25.722 1.00 93.19 120 ALA A O 1
ATOM 1012 N N . ASP A 1 121 ? -13.958 -8.450 27.642 1.00 91.69 121 ASP A N 1
ATOM 1013 C CA . ASP A 1 121 ? -14.066 -9.897 27.426 1.00 91.69 121 ASP A CA 1
ATOM 1014 C C . ASP A 1 121 ? -15.116 -10.493 28.367 1.00 91.69 121 ASP A C 1
ATOM 1016 O O . ASP A 1 121 ? -14.958 -10.488 29.590 1.00 91.69 121 ASP A O 1
ATOM 1020 N N . LEU A 1 122 ? -16.193 -11.016 27.780 1.00 84.19 122 LEU A N 1
ATOM 1021 C CA . LEU A 1 122 ? -17.322 -11.611 28.501 1.00 84.19 122 LEU A CA 1
ATOM 1022 C C . LEU A 1 122 ? -17.148 -13.115 28.771 1.00 84.19 122 LEU A C 1
ATOM 1024 O O . LEU A 1 122 ? -18.118 -13.808 29.068 1.00 84.19 122 LEU A O 1
ATOM 1028 N N . GLY A 1 123 ? -15.929 -13.643 28.639 1.00 83.06 123 GLY A N 1
ATOM 1029 C CA . GLY A 1 123 ? -15.601 -15.058 28.828 1.00 83.06 123 GLY A CA 1
ATOM 1030 C C . GLY A 1 123 ? -15.747 -15.914 27.566 1.00 83.06 123 GLY A C 1
ATOM 1031 O O . GLY A 1 123 ? -15.300 -17.057 27.560 1.00 83.06 123 GLY A O 1
ATOM 1032 N N . GLU A 1 124 ? -16.325 -15.363 26.495 1.00 83.06 124 GLU A N 1
ATOM 1033 C CA . GLU A 1 124 ? -16.367 -15.957 25.146 1.00 83.06 124 GLU A CA 1
ATOM 1034 C C . GLU A 1 124 ? -15.424 -15.231 24.164 1.00 83.06 124 GLU A C 1
ATOM 1036 O O . GLU A 1 124 ? -15.506 -15.448 22.956 1.00 83.06 124 GLU A O 1
ATOM 1041 N N . GLY A 1 125 ? -14.565 -14.339 24.666 1.00 88.88 125 GLY A N 1
ATOM 1042 C CA . GLY A 1 125 ? -13.687 -13.483 23.880 1.00 88.88 125 GLY A CA 1
ATOM 1043 C C . GLY A 1 125 ? -14.120 -12.008 23.866 1.00 88.88 125 GLY A C 1
ATOM 1044 O O . GLY A 1 125 ? -15.235 -11.668 24.290 1.00 88.88 125 GLY A O 1
ATOM 1045 N N . PRO A 1 126 ? -13.241 -11.115 23.371 1.00 93.00 126 PRO A N 1
ATOM 1046 C CA . PRO A 1 126 ? -13.473 -9.673 23.336 1.00 93.00 126 PRO A CA 1
ATOM 1047 C C . PRO A 1 126 ? -14.699 -9.295 22.502 1.00 93.00 126 PRO A C 1
ATOM 1049 O O . PRO A 1 126 ? -14.978 -9.926 21.479 1.00 93.00 126 PRO A O 1
ATOM 1052 N N . LEU A 1 127 ? -15.398 -8.218 22.881 1.00 91.56 127 LEU A N 1
ATOM 1053 C CA . LEU A 1 127 ? -16.574 -7.717 22.156 1.00 91.56 127 LEU A CA 1
ATOM 1054 C C . LEU A 1 127 ? -16.302 -7.535 20.650 1.00 91.56 127 LEU A C 1
ATOM 1056 O O . LEU A 1 127 ? -17.168 -7.878 19.843 1.00 91.56 127 LEU A O 1
ATOM 1060 N N . ALA A 1 128 ? -15.103 -7.066 20.274 1.00 91.38 128 ALA A N 1
ATOM 1061 C CA . ALA A 1 128 ? -14.702 -6.870 18.875 1.00 91.38 128 ALA A CA 1
ATOM 1062 C C . ALA A 1 128 ? -14.862 -8.140 18.029 1.00 91.38 128 ALA A C 1
ATOM 1064 O O . ALA A 1 128 ? -15.446 -8.113 16.948 1.00 91.38 128 ALA A O 1
ATOM 1065 N N . LEU A 1 129 ? -14.414 -9.277 18.566 1.00 91.00 129 LEU A N 1
ATOM 1066 C CA . LEU A 1 129 ? -14.431 -10.569 17.877 1.00 91.00 129 LEU A CA 1
ATOM 1067 C C . LEU A 1 129 ? -15.815 -11.230 17.889 1.00 91.00 129 LEU A C 1
ATOM 1069 O O . LEU A 1 129 ? -16.042 -12.231 17.215 1.00 91.00 129 LEU A O 1
ATOM 1073 N N . ARG A 1 130 ? -16.773 -10.644 18.618 1.00 87.88 130 ARG A N 1
ATOM 1074 C CA . ARG A 1 130 ? -18.196 -11.022 18.615 1.00 87.88 130 ARG A CA 1
ATOM 1075 C C . ARG A 1 130 ? -19.016 -10.159 17.643 1.00 87.88 130 ARG A C 1
ATOM 1077 O O . ARG A 1 130 ? -20.253 -10.170 17.691 1.00 87.88 130 ARG A O 1
ATOM 1084 N N . GLY A 1 131 ? -18.332 -9.396 16.784 1.00 85.88 131 GLY A N 1
ATOM 1085 C CA . GLY A 1 131 ? -18.905 -8.482 15.797 1.00 85.88 131 GLY A CA 1
ATOM 1086 C C . GLY A 1 131 ? -19.557 -7.242 16.405 1.00 85.88 131 GLY A C 1
ATOM 1087 O O . GLY A 1 131 ? -20.358 -6.578 15.746 1.00 85.88 131 GLY A O 1
ATOM 1088 N N . ILE A 1 132 ? -19.284 -6.955 17.677 1.00 89.69 132 ILE A N 1
ATOM 1089 C CA . ILE A 1 132 ? -19.627 -5.661 18.258 1.00 89.69 132 ILE A CA 1
ATOM 1090 C C . ILE A 1 132 ? -18.499 -4.710 17.848 1.00 89.69 132 ILE A C 1
ATOM 1092 O O . ILE A 1 132 ? -17.350 -5.126 17.834 1.00 89.69 132 ILE A O 1
ATOM 1096 N N . THR A 1 133 ? -18.782 -3.461 17.497 1.00 91.12 133 THR A N 1
ATOM 1097 C CA . THR A 1 133 ? -17.746 -2.472 17.146 1.00 91.12 133 THR A CA 1
ATOM 1098 C C . THR A 1 133 ? -18.122 -1.095 17.659 1.00 91.12 133 THR A C 1
ATOM 1100 O O . THR A 1 133 ? -19.285 -0.707 17.559 1.00 91.12 133 THR A O 1
ATOM 1103 N N . CYS A 1 134 ? -17.148 -0.332 18.152 1.00 91.25 134 CYS A N 1
ATOM 1104 C CA . CYS A 1 134 ? -17.345 1.060 18.544 1.00 91.25 134 CYS A CA 1
ATOM 1105 C C . CYS A 1 134 ? -16.933 1.998 17.408 1.00 91.25 134 CYS A C 1
ATOM 1107 O O . CYS A 1 134 ? -15.789 1.971 16.964 1.00 91.25 134 CYS A O 1
ATOM 1109 N N . VAL A 1 135 ? -17.866 2.843 16.980 1.00 92.31 135 VAL A N 1
ATOM 1110 C CA . VAL A 1 135 ? -17.634 3.978 16.088 1.00 92.31 135 VAL A CA 1
ATOM 1111 C C . VAL A 1 135 ? -17.634 5.234 16.945 1.00 92.31 135 VAL A C 1
ATOM 1113 O O . VAL A 1 135 ? -18.633 5.569 17.579 1.00 92.31 135 VAL A O 1
ATOM 1116 N N . GLN A 1 136 ? -16.502 5.911 17.008 1.00 91.38 136 GLN A N 1
ATOM 1117 C CA . GLN A 1 136 ? -16.301 7.094 17.831 1.00 91.38 136 GLN A CA 1
ATOM 1118 C C . GLN A 1 136 ? -16.735 8.331 17.049 1.00 91.38 136 GLN A C 1
ATOM 1120 O O . GLN A 1 136 ? -16.366 8.505 15.887 1.00 91.38 136 GLN A O 1
ATOM 1125 N N . ARG A 1 137 ? -17.527 9.206 17.668 1.00 87.56 137 ARG A N 1
ATOM 1126 C CA . ARG A 1 137 ? -17.758 10.549 17.112 1.00 87.56 137 ARG A CA 1
ATOM 1127 C C . ARG A 1 137 ? -16.516 11.407 17.330 1.00 87.56 137 ARG A C 1
ATOM 1129 O O . ARG A 1 137 ? -15.863 11.128 18.318 1.00 87.56 137 ARG A O 1
ATOM 1136 N N . PRO A 1 138 ? -16.194 12.409 16.489 1.00 85.69 138 PRO A N 1
ATOM 1137 C CA . PRO A 1 138 ? -15.211 13.462 16.781 1.00 85.69 138 PRO A CA 1
ATOM 1138 C C . PRO A 1 138 ? -15.700 14.404 17.897 1.00 85.69 138 PRO A C 1
ATOM 1140 O O . PRO A 1 138 ? -16.905 14.481 18.154 1.00 85.69 138 PRO A O 1
ATOM 1143 N N . LEU A 1 139 ? -14.778 15.145 18.529 1.00 81.12 139 LEU A N 1
ATOM 1144 C CA . LEU A 1 139 ? -15.088 16.058 19.637 1.00 81.12 139 LEU A CA 1
ATOM 1145 C C . LEU A 1 139 ? -16.056 17.158 19.195 1.00 81.12 139 LEU A C 1
ATOM 1147 O O . LEU A 1 139 ? -17.037 17.455 19.878 1.00 81.12 139 LEU A O 1
ATOM 1151 N N . ARG A 1 140 ? -15.784 17.754 18.032 1.00 83.38 140 ARG A N 1
ATOM 1152 C CA . ARG A 1 140 ? -16.622 18.786 17.422 1.00 83.38 140 ARG A CA 1
ATOM 1153 C C . ARG A 1 140 ? -17.072 18.294 16.050 1.00 83.38 140 ARG A C 1
ATOM 1155 O O . ARG A 1 140 ? -16.437 18.638 15.062 1.00 83.38 140 ARG A O 1
ATOM 1162 N N . PRO A 1 141 ? -18.119 17.455 15.959 1.00 77.38 141 PRO A N 1
ATOM 1163 C CA . PRO A 1 141 ? -18.566 16.958 14.667 1.00 77.38 141 PRO A CA 1
ATOM 1164 C C . PRO A 1 141 ? -18.989 18.122 13.760 1.00 77.38 141 PRO A C 1
ATOM 1166 O O . PRO A 1 141 ? -19.649 19.048 14.241 1.00 77.38 141 PRO A O 1
ATOM 1169 N N . PRO A 1 142 ? -18.632 18.076 12.467 1.00 81.19 142 PRO A N 1
ATOM 1170 C CA . PRO A 1 142 ? -19.047 19.085 11.506 1.00 81.19 142 PRO A CA 1
ATOM 1171 C C . PRO A 1 142 ? -20.565 19.032 11.299 1.00 81.19 142 PRO A C 1
ATOM 1173 O O . PRO A 1 142 ? -21.233 18.056 11.663 1.00 81.19 142 PRO A O 1
ATOM 1176 N N . GLU A 1 143 ? -21.124 20.083 10.696 1.00 78.50 143 GLU A N 1
ATOM 1177 C CA . GLU A 1 143 ? -22.540 20.080 10.333 1.00 78.50 143 GLU A CA 1
ATOM 1178 C C . GLU A 1 143 ? -22.864 18.902 9.395 1.00 78.50 143 GLU A C 1
ATOM 1180 O O . GLU A 1 143 ? -22.067 18.582 8.505 1.00 78.50 143 GLU A O 1
ATOM 1185 N N . PRO A 1 144 ? -24.032 18.247 9.561 1.00 74.25 144 PRO A N 1
ATOM 1186 C CA . PRO A 1 144 ? -24.437 17.164 8.679 1.00 74.25 144 PRO A CA 1
ATOM 1187 C C . PRO A 1 144 ? -24.446 17.624 7.222 1.00 74.25 144 PRO A C 1
ATOM 1189 O O . PRO A 1 144 ? -25.153 18.565 6.858 1.00 74.25 144 PRO A O 1
ATOM 1192 N N . ARG A 1 145 ? -23.706 16.916 6.368 1.00 79.25 145 ARG A N 1
ATOM 1193 C CA . ARG A 1 145 ? -23.650 17.196 4.931 1.00 79.25 145 ARG A CA 1
ATOM 1194 C C . ARG A 1 145 ? -24.163 16.024 4.114 1.00 79.25 145 ARG A C 1
ATOM 1196 O O . ARG A 1 145 ? -24.050 14.865 4.505 1.00 79.25 145 ARG A O 1
ATOM 1203 N N . ARG A 1 146 ? -24.687 16.325 2.925 1.00 74.81 146 ARG A N 1
ATOM 1204 C CA . ARG A 1 146 ? -24.973 15.298 1.918 1.00 74.81 146 ARG A CA 1
ATOM 1205 C C . ARG A 1 146 ? -23.717 15.034 1.102 1.00 74.81 146 ARG A C 1
ATOM 1207 O O . ARG A 1 146 ? -23.374 15.833 0.238 1.00 74.81 146 ARG A O 1
ATOM 1214 N N . VAL A 1 147 ? -23.074 13.900 1.361 1.00 80.44 147 VAL A N 1
ATOM 1215 C CA . VAL A 1 147 ? -21.953 13.420 0.546 1.00 80.44 147 VAL A CA 1
ATOM 1216 C C . VAL A 1 147 ? -22.492 12.910 -0.789 1.00 80.44 147 VAL A C 1
ATOM 1218 O O . VAL A 1 147 ? -23.397 12.070 -0.827 1.00 80.44 147 VAL A O 1
ATOM 1221 N N . ARG A 1 148 ? -21.968 13.426 -1.900 1.00 83.94 148 ARG A N 1
ATOM 1222 C CA . ARG A 1 148 ? -22.316 12.944 -3.242 1.00 83.94 148 ARG A CA 1
ATOM 1223 C C . ARG A 1 148 ? -21.510 11.685 -3.549 1.00 83.94 148 ARG A C 1
ATOM 1225 O O . ARG A 1 148 ? -20.405 11.519 -3.054 1.00 83.94 148 ARG A O 1
ATOM 1232 N N . SER A 1 149 ? -22.033 10.792 -4.385 1.00 81.19 149 SER A N 1
ATOM 1233 C CA . SER A 1 149 ? -21.158 9.773 -4.977 1.00 81.19 149 SER A CA 1
ATOM 1234 C C . SER A 1 149 ? -20.208 10.436 -5.961 1.00 81.19 149 SER A C 1
ATOM 1236 O O . SER A 1 149 ? -20.652 11.277 -6.750 1.00 81.19 149 SER A O 1
ATOM 1238 N N . ALA A 1 150 ? -18.938 10.032 -5.928 1.00 75.81 150 ALA A N 1
ATOM 1239 C CA . ALA A 1 150 ? -17.936 10.532 -6.862 1.00 75.81 150 ALA A CA 1
ATOM 1240 C C . ALA A 1 150 ? -18.342 10.230 -8.306 1.00 75.81 150 ALA A C 1
ATOM 1242 O O . ALA A 1 150 ? -18.292 11.089 -9.175 1.00 75.81 150 ALA A O 1
ATOM 1243 N N . SER A 1 151 ? -18.848 9.022 -8.562 1.00 83.25 151 SER A N 1
ATOM 1244 C CA . SER A 1 151 ? -19.389 8.668 -9.868 1.00 83.25 151 SER A CA 1
ATOM 1245 C C . SER A 1 151 ? -20.727 7.953 -9.771 1.00 83.25 151 SER A C 1
ATOM 1247 O O . SER A 1 151 ? -21.021 7.218 -8.832 1.00 83.25 151 SER A O 1
ATOM 1249 N N . SER A 1 152 ? -21.544 8.142 -10.806 1.00 79.19 152 SER A N 1
ATOM 1250 C CA . SER A 1 152 ? -22.730 7.312 -11.038 1.00 79.19 152 SER A CA 1
ATOM 1251 C C . SER A 1 152 ? -22.386 5.955 -11.661 1.00 79.19 152 SER A C 1
ATOM 1253 O O . SER A 1 152 ? -23.251 5.082 -11.728 1.00 79.19 152 SER A O 1
ATOM 1255 N N . LYS A 1 153 ? -21.147 5.772 -12.139 1.00 87.12 153 LYS A N 1
ATOM 1256 C CA . LYS A 1 153 ? -20.723 4.594 -12.909 1.00 87.12 153 LYS A CA 1
ATOM 1257 C C . LYS A 1 153 ? -20.027 3.533 -12.064 1.00 87.12 153 LYS A C 1
ATOM 1259 O O . LYS A 1 153 ? -20.161 2.354 -12.380 1.00 87.12 153 LYS A O 1
ATOM 1264 N N . ALA A 1 154 ? -19.294 3.931 -11.029 1.00 91.69 154 ALA A N 1
ATOM 1265 C CA . ALA A 1 154 ? -18.523 3.033 -10.174 1.00 91.69 154 ALA A CA 1
ATOM 1266 C C . ALA A 1 154 ? -18.286 3.653 -8.791 1.00 91.69 154 ALA A C 1
ATOM 1268 O O . ALA A 1 154 ? -18.302 4.876 -8.657 1.00 91.69 154 ALA A O 1
ATOM 1269 N N . LEU A 1 155 ? -18.038 2.807 -7.788 1.00 94.50 155 LEU A N 1
ATOM 1270 C CA . LEU A 1 155 ? -17.386 3.209 -6.542 1.00 94.50 155 LEU A CA 1
ATOM 1271 C C . LEU A 1 155 ? -15.914 3.513 -6.849 1.00 94.50 155 LEU A C 1
ATOM 1273 O O . LEU A 1 155 ? -15.209 2.614 -7.308 1.00 94.50 155 LEU A O 1
ATOM 1277 N N . ARG A 1 156 ? -15.456 4.743 -6.599 1.00 95.00 156 ARG A N 1
ATOM 1278 C CA . ARG A 1 156 ? -14.090 5.180 -6.932 1.00 95.00 156 ARG A CA 1
ATOM 1279 C C . ARG A 1 156 ? -13.181 5.173 -5.710 1.00 95.00 156 ARG A C 1
ATOM 1281 O O . ARG A 1 156 ? -13.449 5.879 -4.737 1.00 95.00 156 ARG A O 1
ATOM 1288 N N . ILE A 1 157 ? -12.086 4.422 -5.794 1.00 95.81 157 ILE A N 1
ATOM 1289 C CA . ILE A 1 157 ? -11.092 4.261 -4.727 1.00 95.81 157 ILE A CA 1
ATOM 1290 C C . ILE A 1 157 ? -9.729 4.754 -5.220 1.00 95.81 157 ILE A C 1
ATOM 1292 O O . ILE A 1 157 ? -9.204 4.235 -6.208 1.00 95.81 157 ILE A O 1
ATOM 1296 N N . LEU A 1 158 ? -9.129 5.710 -4.510 1.00 96.19 158 LEU A N 1
ATOM 1297 C CA . LEU A 1 158 ? -7.723 6.076 -4.681 1.00 96.19 158 LEU A CA 1
ATOM 1298 C C . LEU A 1 158 ? -6.886 5.337 -3.633 1.00 96.19 158 LEU A C 1
ATOM 1300 O O . LEU A 1 158 ? -6.983 5.635 -2.449 1.00 96.19 158 LEU A O 1
ATOM 1304 N N . ALA A 1 159 ? -6.062 4.385 -4.063 1.00 95.81 159 ALA A N 1
ATOM 1305 C CA . ALA A 1 159 ? -5.145 3.639 -3.208 1.00 95.81 159 ALA A CA 1
ATOM 1306 C C . ALA A 1 159 ? -3.723 4.207 -3.312 1.00 95.81 159 ALA A C 1
ATOM 1308 O O . ALA A 1 159 ? -3.099 4.172 -4.373 1.00 95.81 159 ALA A O 1
ATOM 1309 N N . VAL A 1 160 ? -3.223 4.747 -2.209 1.00 95.50 160 VAL A N 1
ATOM 1310 C CA . VAL A 1 160 ? -1.964 5.476 -2.073 1.00 95.50 160 VAL A CA 1
ATOM 1311 C C . VAL A 1 160 ? -0.970 4.609 -1.301 1.00 95.50 160 VAL A C 1
ATOM 1313 O O . VAL A 1 160 ? -1.235 4.239 -0.162 1.00 95.50 160 VAL A O 1
ATOM 1316 N N . PHE A 1 161 ? 0.171 4.308 -1.920 1.00 92.81 161 PHE A N 1
ATOM 1317 C CA . PHE A 1 161 ? 1.228 3.456 -1.372 1.00 92.81 161 PHE A CA 1
ATOM 1318 C C . PHE A 1 161 ? 2.541 4.237 -1.309 1.00 92.81 161 PHE A C 1
ATOM 1320 O O . PHE A 1 161 ? 3.220 4.368 -2.332 1.00 92.81 161 PHE A O 1
ATOM 1327 N N . ALA A 1 162 ? 2.881 4.771 -0.136 1.00 91.00 162 ALA A N 1
ATOM 1328 C CA . ALA A 1 162 ? 4.073 5.596 0.058 1.00 91.00 162 ALA A CA 1
ATOM 1329 C C . ALA A 1 162 ? 5.161 4.828 0.821 1.00 91.00 162 ALA A C 1
ATOM 1331 O O . ALA A 1 162 ? 4.935 4.353 1.934 1.00 91.00 162 ALA A O 1
ATOM 1332 N N . GLN A 1 163 ? 6.353 4.733 0.228 1.00 88.19 163 GLN A N 1
ATOM 1333 C CA . GLN A 1 163 ? 7.511 4.078 0.840 1.00 88.19 163 GLN A CA 1
ATOM 1334 C C . GLN A 1 163 ? 8.791 4.851 0.516 1.00 88.19 163 GLN A C 1
ATOM 1336 O O . GLN A 1 163 ? 9.411 4.612 -0.524 1.00 88.19 163 GLN A O 1
ATOM 1341 N N . PRO A 1 164 ? 9.187 5.783 1.396 1.00 85.12 164 PRO A N 1
ATOM 1342 C CA . PRO A 1 164 ? 10.466 6.468 1.283 1.00 85.12 164 PRO A CA 1
ATOM 1343 C C . PRO A 1 164 ? 11.643 5.491 1.260 1.00 85.12 164 PRO A C 1
ATOM 1345 O O . PRO A 1 164 ? 11.633 4.483 1.964 1.00 85.12 164 PRO A O 1
ATOM 1348 N N . VAL A 1 165 ? 12.691 5.827 0.508 1.00 78.81 165 VAL A N 1
ATOM 1349 C CA . VAL A 1 165 ? 13.890 4.991 0.300 1.00 78.81 165 VAL A CA 1
ATOM 1350 C C . VAL A 1 165 ? 14.589 4.632 1.608 1.00 78.81 165 VAL A C 1
ATOM 1352 O O . VAL A 1 165 ? 15.117 3.536 1.749 1.00 78.81 165 VAL A O 1
ATOM 1355 N N . THR A 1 166 ? 14.615 5.560 2.562 1.00 75.00 166 THR A N 1
ATOM 1356 C CA . THR A 1 166 ? 15.315 5.383 3.840 1.00 75.00 166 THR A CA 1
ATOM 1357 C C . THR A 1 166 ? 14.457 4.729 4.920 1.00 75.00 166 THR A C 1
ATOM 1359 O O . THR A 1 166 ? 14.964 4.470 6.012 1.00 75.00 166 THR A O 1
ATOM 1362 N N . ALA A 1 167 ? 13.170 4.492 4.654 1.00 75.00 167 ALA A N 1
ATOM 1363 C CA . ALA A 1 167 ? 12.278 3.847 5.604 1.00 75.00 167 ALA A CA 1
ATOM 1364 C C . ALA A 1 167 ? 12.464 2.322 5.593 1.00 75.00 167 ALA A C 1
ATOM 1366 O O . ALA A 1 167 ? 12.992 1.748 4.640 1.00 75.00 167 ALA A O 1
ATOM 1367 N N . GLU A 1 168 ? 12.008 1.654 6.656 1.00 76.88 168 GLU A N 1
ATOM 1368 C CA . GLU A 1 168 ? 11.974 0.190 6.678 1.00 76.88 168 GLU A CA 1
ATOM 1369 C C . GLU A 1 168 ? 11.153 -0.340 5.489 1.00 76.88 168 GLU A C 1
ATOM 1371 O O . GLU A 1 168 ? 10.083 0.199 5.196 1.00 76.88 168 GLU A O 1
ATOM 1376 N N . PRO A 1 169 ? 11.606 -1.380 4.779 1.00 76.25 169 PRO A N 1
ATOM 1377 C CA . PRO A 1 169 ? 10.818 -1.949 3.696 1.00 76.25 169 PRO A CA 1
ATOM 1378 C C . PRO A 1 169 ? 9.478 -2.510 4.201 1.00 76.25 169 PRO A C 1
ATOM 1380 O O . PRO A 1 169 ? 9.456 -3.273 5.163 1.00 76.25 169 PRO A O 1
ATOM 1383 N N . LEU A 1 170 ? 8.379 -2.157 3.528 1.00 78.19 170 LEU A N 1
ATOM 1384 C CA . LEU A 1 170 ? 7.048 -2.743 3.725 1.00 78.19 170 LEU A CA 1
ATOM 1385 C C . LEU A 1 170 ? 6.670 -3.584 2.500 1.00 78.19 170 LEU A C 1
ATOM 1387 O O . LEU A 1 170 ? 7.068 -3.273 1.372 1.00 78.19 170 LEU A O 1
ATOM 1391 N N . ASP A 1 171 ? 5.838 -4.608 2.676 1.00 79.38 171 ASP A N 1
ATOM 1392 C CA . ASP A 1 171 ? 5.231 -5.365 1.575 1.00 79.38 171 ASP A CA 1
ATOM 1393 C C . ASP A 1 171 ? 4.012 -4.636 0.966 1.00 79.38 171 ASP A C 1
ATOM 1395 O O . ASP A 1 171 ? 2.919 -5.188 0.796 1.00 79.38 171 ASP A O 1
ATOM 1399 N N . LEU A 1 172 ? 4.196 -3.364 0.588 1.00 83.75 172 LEU A N 1
ATOM 1400 C CA . LEU A 1 172 ? 3.132 -2.547 -0.019 1.00 83.75 172 LEU A CA 1
ATOM 1401 C C . LEU A 1 172 ? 2.639 -3.118 -1.349 1.00 83.75 172 LEU A C 1
ATOM 1403 O O . LEU A 1 172 ? 1.519 -2.846 -1.787 1.00 83.75 172 LEU A O 1
ATOM 1407 N N . ARG A 1 173 ? 3.477 -3.900 -2.034 1.00 84.50 173 ARG A N 1
ATOM 1408 C CA . ARG A 1 173 ? 3.125 -4.480 -3.326 1.00 84.50 173 ARG A CA 1
ATOM 1409 C C . ARG A 1 173 ? 2.040 -5.539 -3.195 1.00 84.50 173 ARG A C 1
ATOM 1411 O O . ARG A 1 173 ? 1.112 -5.529 -4.006 1.00 84.50 173 ARG A O 1
ATOM 1418 N N . ALA A 1 174 ? 2.128 -6.434 -2.211 1.00 81.56 174 ALA A N 1
ATOM 1419 C CA . ALA A 1 174 ? 1.090 -7.438 -2.005 1.00 81.56 174 ALA A CA 1
ATOM 1420 C C . ALA A 1 174 ? -0.269 -6.780 -1.727 1.00 81.56 174 ALA A C 1
ATOM 1422 O O . ALA A 1 174 ? -1.292 -7.194 -2.281 1.00 81.56 174 ALA A O 1
ATOM 1423 N N . GLU A 1 175 ? -0.277 -5.706 -0.937 1.00 87.81 175 GLU A N 1
ATOM 1424 C CA . GLU A 1 175 ? -1.481 -4.918 -0.691 1.00 87.81 175 GLU A CA 1
ATOM 1425 C C . GLU A 1 175 ? -1.980 -4.201 -1.957 1.00 87.81 175 GLU A C 1
ATOM 1427 O O . GLU A 1 175 ? -3.172 -4.253 -2.263 1.00 87.81 175 GLU A O 1
ATOM 1432 N N . ARG A 1 176 ? -1.089 -3.615 -2.768 1.00 89.75 176 ARG A N 1
ATOM 1433 C CA . ARG A 1 176 ? -1.465 -3.027 -4.065 1.00 89.75 176 ARG A CA 1
ATOM 1434 C C . ARG A 1 176 ? -2.111 -4.048 -4.994 1.00 89.75 176 ARG A C 1
ATOM 1436 O O . ARG A 1 176 ? -3.116 -3.733 -5.628 1.00 89.75 176 ARG A O 1
ATOM 1443 N N . ILE A 1 177 ? -1.543 -5.248 -5.111 1.00 85.12 177 ILE A N 1
ATOM 1444 C CA . ILE A 1 177 ? -2.098 -6.316 -5.957 1.00 85.12 177 ILE A CA 1
ATOM 1445 C C . ILE A 1 177 ? -3.495 -6.705 -5.466 1.00 85.12 177 ILE A C 1
ATOM 1447 O O . ILE A 1 177 ? -4.395 -6.900 -6.282 1.00 85.12 177 ILE A O 1
ATOM 1451 N N . MET A 1 178 ? -3.702 -6.770 -4.149 1.00 88.00 178 MET A N 1
ATOM 1452 C CA . MET A 1 178 ? -5.024 -6.986 -3.562 1.00 88.00 178 MET A CA 1
ATOM 1453 C C . MET A 1 178 ? -6.002 -5.871 -3.962 1.00 88.00 178 MET A C 1
ATOM 1455 O O . MET A 1 178 ? -7.066 -6.168 -4.508 1.00 88.00 178 MET A O 1
ATOM 1459 N N . MET A 1 179 ? -5.616 -4.602 -3.799 1.00 91.12 179 MET A N 1
ATOM 1460 C CA . MET A 1 179 ? -6.450 -3.453 -4.173 1.00 91.12 179 MET A CA 1
ATOM 1461 C C . MET A 1 179 ? -6.787 -3.449 -5.672 1.00 91.12 179 MET A C 1
ATOM 1463 O O . MET A 1 179 ? -7.927 -3.192 -6.057 1.00 91.12 179 MET A O 1
ATOM 1467 N N . ALA A 1 180 ? -5.830 -3.815 -6.529 1.00 87.25 180 ALA A N 1
ATOM 1468 C CA . ALA A 1 180 ? -6.023 -3.916 -7.976 1.00 87.25 180 ALA A CA 1
ATOM 1469 C C . ALA A 1 180 ? -7.030 -5.008 -8.391 1.00 87.25 180 ALA A C 1
ATOM 1471 O O . ALA A 1 180 ? -7.550 -4.955 -9.502 1.00 87.25 180 ALA A O 1
ATOM 1472 N N . ARG A 1 181 ? -7.339 -5.971 -7.510 1.00 88.75 181 ARG A N 1
ATOM 1473 C CA . ARG A 1 181 ? -8.331 -7.039 -7.738 1.00 88.75 181 ARG A CA 1
ATOM 1474 C C . ARG A 1 181 ? -9.737 -6.696 -7.238 1.00 88.75 181 ARG A C 1
ATOM 1476 O O . ARG A 1 181 ? -10.667 -7.470 -7.477 1.00 88.75 181 ARG A O 1
ATOM 1483 N N . LEU A 1 182 ? -9.933 -5.559 -6.564 1.00 91.19 182 LEU A N 1
ATOM 1484 C CA . LEU A 1 182 ? -11.264 -5.135 -6.110 1.00 91.19 182 LEU A CA 1
ATOM 1485 C C . LEU A 1 182 ? -12.273 -4.909 -7.253 1.00 91.19 182 LEU A C 1
ATOM 1487 O O . LEU A 1 182 ? -13.440 -5.239 -7.042 1.00 91.19 182 LEU A O 1
ATOM 1491 N N . PRO A 1 183 ? -11.895 -4.424 -8.456 1.00 90.38 183 PRO A N 1
ATOM 1492 C CA . PRO A 1 183 ? -12.810 -4.379 -9.597 1.00 90.38 183 PRO A CA 1
ATOM 1493 C C . PRO A 1 183 ? -13.357 -5.759 -9.981 1.00 90.38 183 PRO A C 1
ATOM 1495 O O . PRO A 1 183 ? -14.563 -5.902 -10.178 1.00 90.38 183 PRO A O 1
ATOM 1498 N N . ASP A 1 184 ? -12.507 -6.792 -10.000 1.00 87.56 184 ASP A N 1
ATOM 1499 C CA . ASP A 1 184 ? -12.931 -8.167 -10.291 1.00 87.56 184 ASP A CA 1
ATOM 1500 C C . ASP A 1 184 ? -13.827 -8.726 -9.186 1.00 87.56 184 ASP A C 1
ATOM 1502 O O . ASP A 1 184 ? -14.808 -9.417 -9.465 1.00 87.56 184 ASP A O 1
ATOM 1506 N N . LEU A 1 185 ? -13.503 -8.432 -7.921 1.00 88.00 185 LEU A N 1
ATOM 1507 C CA . LEU A 1 185 ? -14.363 -8.767 -6.788 1.00 88.00 185 LEU A CA 1
ATOM 1508 C C . LEU A 1 185 ? -15.739 -8.123 -6.959 1.00 88.00 185 LEU A C 1
ATOM 1510 O O . LEU A 1 185 ? -16.745 -8.827 -6.935 1.00 88.00 185 LEU A O 1
ATOM 1514 N N . GLY A 1 186 ? -15.781 -6.815 -7.210 1.00 89.94 186 GLY A N 1
ATOM 1515 C CA . GLY A 1 186 ? -17.015 -6.093 -7.481 1.00 89.94 186 GLY A CA 1
ATOM 1516 C C . GLY A 1 186 ? -17.804 -6.744 -8.614 1.00 89.94 186 GLY A C 1
ATOM 1517 O O . GLY A 1 186 ? -18.967 -7.096 -8.421 1.00 89.94 186 GLY A O 1
ATOM 1518 N N . ALA A 1 187 ? -17.170 -6.997 -9.760 1.00 88.38 187 ALA A N 1
ATOM 1519 C CA . ALA A 1 187 ? -17.815 -7.598 -10.923 1.00 88.38 187 ALA A CA 1
ATOM 1520 C C . ALA A 1 187 ? -18.429 -8.975 -10.612 1.00 88.38 187 ALA A C 1
ATOM 1522 O O . ALA A 1 187 ? -19.575 -9.226 -10.994 1.00 88.38 187 ALA A O 1
ATOM 1523 N N . ARG A 1 188 ? -17.730 -9.835 -9.852 1.00 88.94 188 ARG A N 1
ATOM 1524 C CA . ARG A 1 188 ? -18.259 -11.136 -9.387 1.00 88.94 188 ARG A CA 1
ATOM 1525 C C . ARG A 1 188 ? -19.518 -10.999 -8.528 1.00 88.94 188 ARG A C 1
ATOM 1527 O O . ARG A 1 188 ? -20.362 -11.889 -8.556 1.00 88.94 188 ARG A O 1
ATOM 1534 N N . HIS A 1 189 ? -19.664 -9.886 -7.815 1.00 89.31 189 HIS A N 1
ATOM 1535 C CA . HIS A 1 189 ? -20.835 -9.564 -6.995 1.00 89.31 189 HIS A CA 1
ATOM 1536 C C . HIS A 1 189 ? -21.812 -8.588 -7.680 1.00 89.31 189 HIS A C 1
ATOM 1538 O O . HIS A 1 189 ? -22.720 -8.064 -7.037 1.00 89.31 189 HIS A O 1
ATOM 1544 N N . GLY A 1 190 ? -21.663 -8.333 -8.987 1.00 89.31 190 GLY A N 1
ATOM 1545 C CA . GLY A 1 190 ? -22.544 -7.430 -9.733 1.00 89.31 190 GLY A CA 1
ATOM 1546 C C . GLY A 1 190 ? -22.401 -5.955 -9.338 1.00 89.31 190 GLY A C 1
ATOM 1547 O O . GLY A 1 190 ? -23.346 -5.179 -9.486 1.00 89.31 190 GLY A O 1
ATOM 1548 N N . ARG A 1 191 ? -21.230 -5.553 -8.840 1.00 92.06 191 ARG A N 1
ATOM 1549 C CA . ARG A 1 191 ? -20.890 -4.212 -8.345 1.00 92.06 191 ARG A CA 1
ATOM 1550 C C . ARG A 1 191 ? -19.795 -3.567 -9.193 1.00 92.06 191 ARG A C 1
ATOM 1552 O O . ARG A 1 191 ? -18.810 -4.201 -9.546 1.00 92.06 191 ARG A O 1
ATOM 1559 N N . SER A 1 192 ? -19.972 -2.296 -9.534 1.00 92.25 192 SER A N 1
ATOM 1560 C CA . SER A 1 192 ? -19.004 -1.532 -10.321 1.00 92.25 192 SER A CA 1
ATOM 1561 C C . SER A 1 192 ? -18.031 -0.804 -9.398 1.00 92.25 192 SER A C 1
ATOM 1563 O O . SER A 1 192 ? -18.443 0.063 -8.623 1.00 92.25 192 SER A O 1
ATOM 1565 N N . VAL A 1 193 ? -16.750 -1.164 -9.475 1.00 92.56 193 VAL A N 1
ATOM 1566 C CA . VAL A 1 193 ? -15.671 -0.608 -8.649 1.00 92.56 193 VAL A CA 1
ATOM 1567 C C . VAL A 1 193 ? -14.516 -0.189 -9.555 1.00 92.56 193 VAL A C 1
ATOM 1569 O O . VAL A 1 193 ? -14.118 -0.932 -10.449 1.00 92.56 193 VAL A O 1
ATOM 1572 N N . GLU A 1 194 ? -13.982 1.001 -9.309 1.00 92.75 194 GLU A N 1
ATOM 1573 C CA . GLU A 1 194 ? -12.825 1.578 -9.988 1.00 92.75 194 GLU A CA 1
ATOM 1574 C C . GLU A 1 194 ? -11.742 1.844 -8.940 1.00 92.75 194 GLU A C 1
ATOM 1576 O O . GLU A 1 194 ? -11.984 2.551 -7.960 1.00 92.75 194 GLU A O 1
ATOM 1581 N N . VAL A 1 195 ? -10.547 1.285 -9.144 1.00 92.12 195 VAL A N 1
ATOM 1582 C CA . VAL A 1 195 ? -9.400 1.495 -8.252 1.00 92.12 195 VAL A CA 1
ATOM 1583 C C . VAL A 1 195 ? -8.273 2.164 -9.016 1.00 92.12 195 VAL A C 1
ATOM 1585 O O . VAL A 1 195 ? -7.814 1.664 -10.041 1.00 92.12 195 VAL A O 1
ATOM 1588 N N . HIS A 1 196 ? -7.803 3.291 -8.496 1.00 90.62 196 HIS A N 1
ATOM 1589 C CA . HIS A 1 196 ? -6.629 3.994 -8.989 1.00 90.62 196 HIS A CA 1
ATOM 1590 C C . HIS A 1 196 ? -5.510 3.877 -7.970 1.00 90.62 196 HIS A C 1
ATOM 1592 O O . HIS A 1 196 ? -5.672 4.259 -6.819 1.00 90.62 196 HIS A O 1
ATOM 1598 N N . THR A 1 197 ? -4.351 3.395 -8.406 1.00 90.50 197 THR A N 1
ATOM 1599 C CA . THR A 1 197 ? -3.180 3.267 -7.536 1.00 90.50 197 THR A CA 1
ATOM 1600 C C . THR A 1 197 ? -2.224 4.437 -7.741 1.00 90.50 197 THR A C 1
ATOM 1602 O O . THR A 1 197 ? -1.911 4.803 -8.880 1.00 90.50 197 THR A O 1
ATOM 1605 N N . LEU A 1 198 ? -1.726 5.009 -6.653 1.00 90.94 198 LEU A N 1
ATOM 1606 C CA . LEU A 1 198 ? -0.612 5.946 -6.630 1.00 90.94 198 LEU A CA 1
ATOM 1607 C C . LEU A 1 198 ? 0.532 5.290 -5.850 1.00 90.94 198 LEU A C 1
ATOM 1609 O O . LEU A 1 198 ? 0.434 5.124 -4.641 1.00 90.94 198 LEU A O 1
ATOM 1613 N N . GLN A 1 199 ? 1.589 4.891 -6.556 1.00 88.94 199 GLN A N 1
ATOM 1614 C CA . GLN A 1 199 ? 2.793 4.288 -5.979 1.00 88.94 199 GLN A CA 1
ATOM 1615 C C . GLN A 1 199 ? 4.024 4.773 -6.748 1.00 88.94 199 GLN A C 1
ATOM 1617 O O . GLN A 1 199 ? 3.932 5.019 -7.959 1.00 88.94 199 GLN A O 1
ATOM 1622 N N . TYR A 1 200 ? 5.153 4.854 -6.040 1.00 86.69 200 TYR A N 1
ATOM 1623 C CA . TYR A 1 200 ? 6.450 5.341 -6.507 1.00 86.69 200 TYR A CA 1
ATOM 1624 C C . TYR A 1 200 ? 6.417 6.839 -6.835 1.00 86.69 200 TYR A C 1
ATOM 1626 O O . TYR A 1 200 ? 5.880 7.257 -7.868 1.00 86.69 200 TYR A O 1
ATOM 1634 N N . GLY A 1 201 ? 7.000 7.648 -5.952 1.00 86.12 201 GLY A N 1
ATOM 1635 C CA . GLY A 1 201 ? 6.997 9.104 -6.024 1.00 86.12 201 GLY A CA 1
ATOM 1636 C C . GLY A 1 201 ? 5.726 9.722 -5.446 1.00 86.12 201 GLY A C 1
ATOM 1637 O O . GLY A 1 201 ? 5.198 10.679 -6.028 1.00 86.12 201 GLY A O 1
ATOM 1638 N N . VAL A 1 202 ? 5.201 9.179 -4.339 1.00 91.88 202 VAL A N 1
ATOM 1639 C CA . VAL A 1 202 ? 4.011 9.701 -3.641 1.00 91.88 202 VAL A CA 1
ATOM 1640 C C . VAL A 1 202 ? 4.331 11.001 -2.895 1.00 91.88 202 VAL A C 1
ATOM 1642 O O . VAL A 1 202 ? 4.283 11.091 -1.676 1.00 91.88 202 VAL A O 1
ATOM 1645 N N . THR A 1 203 ? 4.648 12.038 -3.662 1.00 91.88 203 THR A N 1
ATOM 1646 C CA . THR A 1 203 ? 4.846 13.404 -3.166 1.00 91.88 203 THR A CA 1
ATOM 1647 C C . THR A 1 203 ? 3.510 14.090 -2.906 1.00 91.88 203 THR A C 1
ATOM 1649 O O . THR A 1 203 ? 2.517 13.783 -3.571 1.00 91.88 203 THR A O 1
ATOM 1652 N N . ARG A 1 204 ? 3.479 15.118 -2.045 1.00 93.62 204 ARG A N 1
ATOM 1653 C CA . ARG A 1 204 ? 2.281 15.972 -1.857 1.00 93.62 204 ARG A CA 1
ATOM 1654 C C . ARG A 1 204 ? 1.717 16.492 -3.183 1.00 93.62 204 ARG A C 1
ATOM 1656 O O . ARG A 1 204 ? 0.505 16.555 -3.371 1.00 93.62 204 ARG A O 1
ATOM 1663 N N . ARG A 1 205 ? 2.595 16.839 -4.135 1.00 90.50 205 ARG A N 1
ATOM 1664 C CA . ARG A 1 205 ? 2.205 17.286 -5.484 1.00 90.50 205 ARG A CA 1
ATOM 1665 C C . ARG A 1 205 ? 1.528 16.168 -6.278 1.00 90.50 205 ARG A C 1
ATOM 1667 O O . ARG A 1 205 ? 0.492 16.416 -6.888 1.00 90.50 205 ARG A O 1
ATOM 1674 N N . ALA A 1 206 ? 2.114 14.971 -6.290 1.00 89.25 206 ALA A N 1
ATOM 1675 C CA . ALA A 1 206 ? 1.553 13.818 -6.992 1.00 89.25 206 ALA A CA 1
ATOM 1676 C C . ALA A 1 206 ? 0.215 13.382 -6.379 1.00 89.25 206 ALA A C 1
ATOM 1678 O O . ALA A 1 206 ? -0.730 13.108 -7.115 1.00 89.25 206 ALA A O 1
ATOM 1679 N N . LEU A 1 207 ? 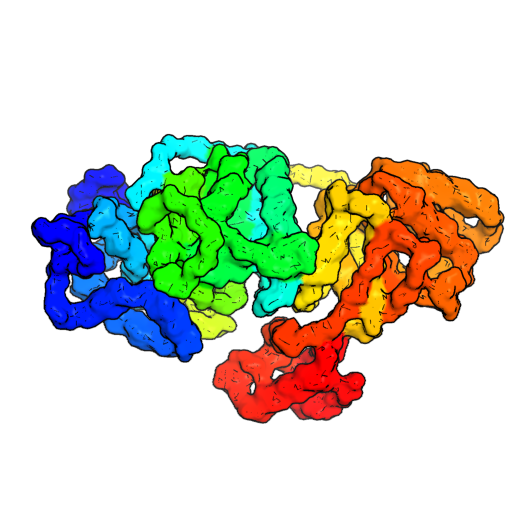0.114 13.399 -5.047 1.00 93.94 207 LEU A N 1
ATOM 1680 C CA . LEU A 1 207 ? -1.123 13.127 -4.323 1.00 93.94 207 LEU A CA 1
ATOM 1681 C C . LEU A 1 207 ? -2.209 14.149 -4.674 1.00 93.94 207 LEU A C 1
ATOM 1683 O O . LEU A 1 207 ? -3.292 13.749 -5.083 1.00 93.94 207 LEU A O 1
ATOM 1687 N N . ARG A 1 208 ? -1.909 15.454 -4.633 1.00 92.94 208 ARG A N 1
ATOM 1688 C CA . ARG A 1 208 ? -2.857 16.504 -5.049 1.00 92.94 208 ARG A CA 1
ATOM 1689 C C . ARG A 1 208 ? -3.315 16.328 -6.498 1.00 92.94 208 ARG A C 1
ATOM 1691 O O . ARG A 1 208 ? -4.498 16.456 -6.792 1.00 92.94 208 ARG A O 1
ATOM 1698 N N . GLN A 1 209 ? -2.395 16.003 -7.408 1.00 88.69 209 GLN A N 1
ATOM 1699 C CA . GLN A 1 209 ? -2.744 15.732 -8.804 1.00 88.69 209 GLN A CA 1
ATOM 1700 C C . GLN A 1 209 ? -3.687 14.530 -8.921 1.00 88.69 209 GLN A C 1
ATOM 1702 O O . GLN A 1 209 ? -4.656 14.615 -9.663 1.00 88.69 209 GLN A O 1
ATOM 1707 N N . ALA A 1 210 ? -3.437 13.441 -8.188 1.00 90.62 210 ALA A N 1
ATOM 1708 C CA . ALA A 1 210 ? -4.298 12.260 -8.190 1.00 90.62 210 ALA A CA 1
ATOM 1709 C C . ALA A 1 210 ? -5.680 12.531 -7.569 1.00 90.62 210 ALA A C 1
ATOM 1711 O O . ALA A 1 210 ? -6.691 12.084 -8.107 1.00 90.62 210 ALA A O 1
ATOM 1712 N N . LEU A 1 211 ? -5.740 13.298 -6.478 1.00 92.94 211 LEU A N 1
ATOM 1713 C CA . LEU A 1 211 ? -6.993 13.687 -5.824 1.00 92.94 211 LEU A CA 1
ATOM 1714 C C . LEU A 1 211 ? -7.880 14.534 -6.747 1.00 92.94 211 LEU A C 1
ATOM 1716 O O . LEU A 1 211 ? -9.089 14.332 -6.774 1.00 92.94 211 LEU A O 1
ATOM 1720 N N . ASN A 1 212 ? -7.270 15.377 -7.585 1.00 89.31 212 ASN A N 1
ATOM 1721 C CA . ASN A 1 212 ? -7.972 16.263 -8.518 1.00 89.31 212 ASN A CA 1
ATOM 1722 C C . ASN A 1 212 ? -8.300 15.615 -9.878 1.00 89.31 212 ASN A C 1
ATOM 1724 O O . ASN A 1 212 ? -8.698 16.307 -10.817 1.00 89.31 212 ASN A O 1
ATOM 1728 N N . GLN A 1 213 ? -8.139 14.294 -10.014 1.00 83.25 213 GLN A N 1
ATOM 1729 C CA . GLN A 1 213 ? -8.502 13.564 -11.229 1.00 83.25 213 GLN A CA 1
ATOM 1730 C C . GLN A 1 213 ? -9.980 13.164 -11.252 1.00 83.25 213 GLN A C 1
ATOM 1732 O O . GLN A 1 213 ? -10.500 12.543 -10.328 1.00 83.25 213 GLN A O 1
ATOM 1737 N N . GLY A 1 214 ? -10.625 13.398 -12.396 1.00 81.88 214 GLY A N 1
ATOM 1738 C CA . GLY A 1 214 ? -11.964 12.888 -12.678 1.00 81.88 214 GLY A CA 1
ATOM 1739 C C . GLY A 1 214 ? -13.062 13.563 -11.855 1.00 81.88 214 GLY A C 1
ATOM 1740 O O . GLY A 1 214 ? -13.042 14.770 -11.649 1.00 81.88 214 GLY A O 1
ATOM 1741 N N . ASP A 1 215 ? -14.042 12.767 -11.428 1.00 85.00 215 ASP A N 1
ATOM 1742 C CA . ASP A 1 215 ? -15.260 13.240 -10.756 1.00 85.00 215 ASP A CA 1
ATOM 1743 C C . ASP A 1 215 ? -15.131 13.226 -9.213 1.00 85.00 215 ASP A C 1
ATOM 1745 O O . ASP A 1 215 ? -16.132 13.311 -8.502 1.00 85.00 215 ASP A O 1
ATOM 1749 N N . GLY A 1 216 ? -13.907 13.078 -8.692 1.00 91.12 216 GLY A N 1
ATOM 1750 C CA . GLY A 1 216 ? -13.610 12.913 -7.267 1.00 91.12 216 GLY A CA 1
ATOM 1751 C C . GLY A 1 216 ? -13.464 11.450 -6.832 1.00 91.12 216 GLY A C 1
ATOM 1752 O O . GLY A 1 216 ? -13.401 10.531 -7.655 1.00 91.12 216 GLY A O 1
ATOM 1753 N N . TRP A 1 217 ? -13.428 11.239 -5.515 1.00 95.06 217 TRP A N 1
ATOM 1754 C CA . TRP A 1 217 ? -13.157 9.946 -4.875 1.00 95.06 217 TRP A CA 1
ATOM 1755 C C . TRP A 1 217 ? -14.192 9.640 -3.793 1.00 95.06 217 TRP A C 1
ATOM 1757 O O . TRP A 1 217 ? -14.534 10.524 -3.009 1.00 95.06 217 TRP A O 1
ATOM 1767 N N . ASP A 1 218 ? -14.695 8.401 -3.750 1.00 95.25 218 ASP A N 1
ATOM 1768 C CA . ASP A 1 218 ? -15.547 7.930 -2.650 1.00 95.25 218 ASP A CA 1
ATOM 1769 C C . ASP A 1 218 ? -14.685 7.468 -1.464 1.00 95.25 218 ASP A C 1
ATOM 1771 O O . ASP A 1 218 ? -15.062 7.666 -0.307 1.00 95.25 218 ASP A O 1
ATOM 1775 N N . VAL A 1 219 ? -13.532 6.855 -1.759 1.00 96.25 219 VAL A N 1
ATOM 1776 C CA . VAL A 1 219 ? -12.593 6.312 -0.771 1.00 96.25 219 VAL A CA 1
ATOM 1777 C C . VAL A 1 219 ? -11.166 6.735 -1.105 1.00 96.25 219 VAL A C 1
ATOM 1779 O O . VAL A 1 219 ? -10.749 6.636 -2.263 1.00 96.25 219 VAL A O 1
ATOM 1782 N N . VAL A 1 220 ? -10.401 7.132 -0.088 1.00 97.06 220 VAL A N 1
ATOM 1783 C CA . VAL A 1 220 ? -8.939 7.249 -0.178 1.00 97.06 220 VAL A CA 1
ATOM 1784 C C . VAL A 1 220 ? -8.302 6.286 0.821 1.00 97.06 220 VAL A C 1
ATOM 1786 O O . VAL A 1 220 ? -8.550 6.365 2.021 1.00 97.06 220 VAL A O 1
ATOM 1789 N N . HIS A 1 221 ? -7.487 5.371 0.306 1.00 97.00 221 HIS A N 1
ATOM 1790 C CA . HIS A 1 221 ? -6.769 4.362 1.076 1.00 97.00 221 HIS A CA 1
ATOM 1791 C C . HIS A 1 221 ? -5.298 4.716 1.153 1.00 97.00 221 HIS A C 1
ATOM 1793 O O . HIS A 1 221 ? -4.642 4.770 0.119 1.00 97.00 221 HIS A O 1
ATOM 1799 N N . PHE A 1 222 ? -4.773 4.921 2.353 1.00 95.56 222 PHE A N 1
ATOM 1800 C CA . PHE A 1 222 ? -3.351 5.125 2.592 1.00 95.56 222 PHE A CA 1
ATOM 1801 C C . PHE A 1 222 ? -2.734 3.857 3.162 1.00 95.56 222 PHE A C 1
ATOM 1803 O O . PHE A 1 222 ? -3.177 3.369 4.197 1.00 95.56 222 PHE A O 1
ATOM 1810 N N . SER A 1 223 ? -1.678 3.381 2.512 1.00 92.31 223 SER A N 1
ATOM 1811 C CA . SER A 1 223 ? -0.745 2.408 3.062 1.00 92.31 223 SER A CA 1
ATOM 1812 C C . SER A 1 223 ? 0.655 3.012 3.029 1.00 92.31 223 SER A C 1
ATOM 1814 O O . SER A 1 223 ? 1.194 3.336 1.964 1.00 92.31 223 SER A O 1
ATOM 1816 N N . ALA A 1 224 ? 1.184 3.296 4.213 1.00 90.00 224 ALA A N 1
ATOM 1817 C CA . ALA A 1 224 ? 2.419 4.043 4.397 1.00 90.00 224 ALA A CA 1
ATOM 1818 C C . ALA A 1 224 ? 2.973 3.811 5.802 1.00 90.00 224 ALA A C 1
ATOM 1820 O O . ALA A 1 224 ? 2.246 3.423 6.719 1.00 90.00 224 ALA A O 1
ATOM 1821 N N . HIS A 1 225 ? 4.244 4.150 6.007 1.00 85.56 225 HIS A N 1
ATOM 1822 C CA . HIS A 1 225 ? 4.745 4.328 7.367 1.00 85.56 225 HIS A CA 1
ATOM 1823 C C . HIS A 1 225 ? 3.998 5.450 8.079 1.00 85.56 225 HIS A C 1
ATOM 1825 O O . HIS A 1 225 ? 3.594 6.442 7.467 1.00 85.56 225 HIS A O 1
ATOM 1831 N N . GLY A 1 226 ? 3.842 5.289 9.386 1.00 81.81 226 GLY A N 1
ATOM 1832 C CA . GLY A 1 226 ? 3.274 6.308 10.247 1.00 81.81 226 GLY A CA 1
ATOM 1833 C C . GLY A 1 226 ? 4.060 6.440 11.537 1.00 81.81 226 GLY A C 1
ATOM 1834 O O . GLY A 1 226 ? 4.648 5.480 12.042 1.00 81.81 226 GLY A O 1
ATOM 1835 N N . GLU A 1 227 ? 4.052 7.653 12.055 1.00 77.06 227 GLU A N 1
ATOM 1836 C CA . GLU A 1 227 ? 4.524 8.005 13.382 1.00 77.06 227 GLU A CA 1
ATOM 1837 C C . GLU A 1 227 ? 3.375 8.699 14.133 1.00 77.06 227 GLU A C 1
ATOM 1839 O O . GLU A 1 227 ? 2.382 9.088 13.513 1.00 77.06 227 GLU A O 1
ATOM 1844 N N . PRO A 1 228 ? 3.442 8.834 15.466 1.00 72.38 228 PRO A N 1
ATOM 1845 C CA . PRO A 1 228 ? 2.429 9.557 16.232 1.00 72.38 228 PRO A CA 1
ATOM 1846 C C . PRO A 1 228 ? 2.007 10.890 15.588 1.00 72.38 228 PRO A C 1
ATOM 1848 O O . PRO A 1 228 ? 2.787 11.838 15.529 1.00 72.38 228 PRO A O 1
ATOM 1851 N N . GLY A 1 229 ? 0.762 10.958 15.103 1.00 74.94 229 GLY A N 1
ATOM 1852 C CA . GLY A 1 229 ? 0.178 12.157 14.493 1.00 74.94 229 GLY A CA 1
ATOM 1853 C C . GLY A 1 229 ? 0.564 12.459 13.036 1.00 74.94 229 GLY A C 1
ATOM 1854 O O . GLY A 1 229 ? 0.083 13.463 12.505 1.00 74.94 229 GLY A O 1
ATOM 1855 N N . ALA A 1 230 ? 1.374 11.627 12.370 1.00 85.50 230 ALA A N 1
ATOM 1856 C CA . ALA A 1 230 ? 1.800 11.850 10.986 1.00 85.50 230 ALA A CA 1
ATOM 1857 C C . ALA A 1 230 ? 1.926 10.553 10.166 1.00 85.50 230 ALA A C 1
ATOM 1859 O O . ALA A 1 230 ? 2.130 9.461 10.694 1.00 85.50 230 ALA A O 1
ATOM 1860 N N . LEU A 1 231 ? 1.824 10.677 8.841 1.00 90.31 231 LEU A N 1
ATOM 1861 C CA . LEU A 1 231 ? 2.198 9.617 7.899 1.00 90.31 231 LEU A CA 1
ATOM 1862 C C . LEU A 1 231 ? 3.386 10.055 7.047 1.00 90.31 231 LEU A C 1
ATOM 1864 O O . LEU A 1 231 ? 3.629 11.247 6.878 1.00 90.31 231 LEU A O 1
ATOM 1868 N N . HIS A 1 232 ? 4.135 9.104 6.504 1.00 91.88 232 HIS A N 1
ATOM 1869 C CA . HIS A 1 232 ? 5.296 9.398 5.670 1.00 91.88 232 HIS A CA 1
ATOM 1870 C C . HIS A 1 232 ? 4.931 9.317 4.188 1.00 91.88 232 HIS A C 1
ATOM 1872 O O . HIS A 1 232 ? 4.651 8.242 3.658 1.00 91.88 232 HIS A O 1
ATOM 1878 N N . LEU A 1 233 ? 4.959 10.465 3.518 1.00 93.19 233 LEU A N 1
ATOM 1879 C CA . LEU A 1 233 ? 4.978 10.576 2.064 1.00 93.19 233 LEU A CA 1
ATOM 1880 C C . LEU A 1 233 ? 6.422 10.544 1.548 1.00 93.19 233 LEU A C 1
ATOM 1882 O O . LEU A 1 233 ? 7.376 10.469 2.323 1.00 93.19 233 LEU A O 1
ATOM 1886 N N . GLU A 1 234 ? 6.577 10.603 0.228 1.00 91.31 234 GLU A N 1
ATOM 1887 C CA . GLU A 1 234 ? 7.883 10.716 -0.420 1.00 91.31 234 GLU A CA 1
ATOM 1888 C C . GLU A 1 234 ? 8.197 12.182 -0.747 1.00 91.31 234 GLU A C 1
ATOM 1890 O O . GLU A 1 234 ? 7.338 12.918 -1.237 1.00 91.31 234 GLU A O 1
ATOM 1895 N N . ASP A 1 235 ? 9.439 12.610 -0.549 1.00 87.31 235 ASP A N 1
ATOM 1896 C CA . ASP A 1 235 ? 9.940 13.844 -1.155 1.00 87.31 235 ASP A CA 1
ATOM 1897 C C . ASP A 1 235 ? 10.313 13.617 -2.647 1.00 87.31 235 ASP A C 1
ATOM 1899 O O . ASP A 1 235 ? 10.288 12.482 -3.137 1.00 87.31 235 ASP A O 1
ATOM 1903 N N . PRO A 1 236 ? 10.620 14.668 -3.434 1.00 81.88 236 PRO A N 1
ATOM 1904 C CA . PRO A 1 236 ? 10.979 14.514 -4.849 1.00 81.88 236 PRO A CA 1
ATOM 1905 C C . PRO A 1 236 ? 12.223 13.656 -5.130 1.00 81.88 236 PRO A C 1
ATOM 1907 O O . PRO A 1 236 ? 12.362 13.161 -6.250 1.00 81.88 236 PRO A O 1
ATOM 1910 N N . ASP A 1 237 ? 13.107 13.490 -4.147 1.00 77.31 237 ASP A N 1
ATOM 1911 C CA . ASP A 1 237 ? 14.317 12.671 -4.229 1.00 77.31 237 ASP A CA 1
ATOM 1912 C C . ASP A 1 237 ? 14.078 11.228 -3.728 1.00 77.31 237 ASP A C 1
ATOM 1914 O O . ASP A 1 237 ? 14.963 10.375 -3.847 1.00 77.31 237 ASP A O 1
ATOM 1918 N N . GLY A 1 238 ? 12.867 10.931 -3.237 1.00 78.75 238 GLY A N 1
ATOM 1919 C CA . GLY A 1 238 ? 12.453 9.640 -2.682 1.00 78.75 238 GLY A CA 1
ATOM 1920 C C . GLY A 1 238 ? 12.713 9.496 -1.179 1.00 78.75 238 GLY A C 1
ATOM 1921 O O . GLY A 1 238 ? 12.552 8.404 -0.637 1.00 78.75 238 GLY A O 1
ATOM 1922 N N . GLY A 1 239 ? 13.135 10.562 -0.499 1.00 85.38 239 GLY A N 1
ATOM 1923 C CA . GLY A 1 239 ? 13.281 10.605 0.954 1.00 85.38 239 GLY A CA 1
ATOM 1924 C C . GLY A 1 239 ? 11.942 10.739 1.685 1.00 85.38 239 GLY A C 1
ATOM 1925 O O . GLY A 1 239 ? 10.869 10.675 1.085 1.00 85.38 239 GLY A O 1
ATOM 1926 N N . VAL A 1 240 ? 12.006 10.861 3.012 1.00 89.88 240 VAL A N 1
ATOM 1927 C CA . VAL A 1 240 ? 10.827 10.905 3.893 1.00 89.88 240 VAL A CA 1
ATOM 1928 C C . VAL A 1 240 ? 10.261 12.328 3.947 1.00 89.88 240 VAL A C 1
ATOM 1930 O O . VAL A 1 240 ? 10.965 13.251 4.350 1.00 89.88 240 VAL A O 1
ATOM 1933 N N . ASP A 1 241 ? 8.974 12.488 3.630 1.00 92.50 241 ASP A N 1
ATOM 1934 C CA . ASP A 1 241 ? 8.185 13.710 3.855 1.00 92.50 241 ASP A CA 1
ATOM 1935 C C . ASP A 1 241 ? 7.067 13.423 4.876 1.00 92.50 241 ASP A C 1
ATOM 1937 O O . ASP A 1 241 ? 6.010 12.906 4.497 1.00 92.50 241 ASP A O 1
ATOM 1941 N N . PRO A 1 242 ? 7.269 13.709 6.178 1.00 91.81 242 PRO A N 1
ATOM 1942 C CA . PRO A 1 242 ? 6.221 13.557 7.179 1.00 91.81 242 PRO A CA 1
ATOM 1943 C C . PRO A 1 242 ? 5.082 14.549 6.920 1.00 91.81 242 PRO A C 1
ATOM 1945 O O . PRO A 1 242 ? 5.305 15.756 6.794 1.00 91.81 242 PRO A O 1
ATOM 1948 N N . ILE A 1 243 ? 3.846 14.055 6.885 1.00 91.50 243 ILE A N 1
ATOM 1949 C CA . ILE A 1 243 ? 2.641 14.872 6.758 1.00 91.50 243 ILE A CA 1
ATOM 1950 C C . ILE A 1 243 ? 1.725 14.656 7.963 1.00 91.50 243 ILE A C 1
ATOM 1952 O O . ILE A 1 243 ? 1.287 13.541 8.254 1.00 91.50 243 ILE A O 1
ATOM 1956 N N . GLY A 1 244 ? 1.461 15.749 8.677 1.00 90.69 244 GLY A N 1
ATOM 1957 C CA . GLY A 1 244 ? 0.569 15.769 9.831 1.00 90.69 244 GLY A CA 1
ATOM 1958 C C . GLY A 1 244 ? -0.905 15.865 9.442 1.00 90.69 244 GLY A C 1
ATOM 1959 O O . GLY A 1 244 ? -1.267 15.968 8.267 1.00 90.69 244 GLY A O 1
ATOM 1960 N N . ALA A 1 245 ? -1.768 15.866 10.455 1.00 86.81 245 ALA A N 1
ATOM 1961 C CA . ALA A 1 245 ? -3.209 15.798 10.253 1.00 86.81 245 ALA A CA 1
ATOM 1962 C C . ALA A 1 245 ? -3.823 17.003 9.538 1.00 86.81 245 ALA A C 1
ATOM 1964 O O . ALA A 1 245 ? -4.646 16.809 8.642 1.00 86.81 245 ALA A O 1
ATOM 1965 N N . GLN A 1 246 ? -3.404 18.223 9.879 1.00 88.56 246 GLN A N 1
ATOM 1966 C CA . GLN A 1 246 ? -3.890 19.433 9.212 1.00 88.56 246 GLN A CA 1
ATOM 1967 C C . GLN A 1 246 ? -3.475 19.447 7.736 1.00 88.56 246 GLN A C 1
ATOM 1969 O O . GLN A 1 246 ? -4.329 19.543 6.862 1.00 88.56 246 GLN A O 1
ATOM 1974 N N . ASP A 1 247 ? -2.187 19.241 7.449 1.00 91.81 247 ASP A N 1
ATOM 1975 C CA . ASP A 1 247 ? -1.661 19.223 6.079 1.00 91.81 247 ASP A CA 1
ATOM 1976 C C . ASP A 1 247 ? -2.331 18.147 5.207 1.00 91.81 247 ASP A C 1
ATOM 1978 O O . ASP A 1 247 ? -2.623 18.378 4.029 1.00 91.81 247 ASP A O 1
ATOM 1982 N N . LEU A 1 248 ? -2.577 16.953 5.762 1.00 92.69 248 LEU A N 1
ATOM 1983 C CA . LEU A 1 248 ? -3.264 15.890 5.033 1.00 92.69 248 LEU A CA 1
ATOM 1984 C C . LEU A 1 248 ? -4.732 16.242 4.782 1.00 92.69 248 LEU A C 1
ATOM 1986 O O . LEU A 1 248 ? -5.245 15.992 3.691 1.00 92.69 248 LEU A O 1
ATOM 1990 N N . THR A 1 249 ? -5.395 16.855 5.760 1.00 91.94 249 THR A N 1
ATOM 1991 C CA . THR A 1 249 ? -6.774 17.321 5.604 1.00 91.94 249 THR A CA 1
ATOM 1992 C C . THR A 1 249 ? -6.869 18.409 4.534 1.00 91.94 249 THR A C 1
ATOM 1994 O O . THR A 1 249 ? -7.730 18.327 3.660 1.00 91.94 249 THR A O 1
ATOM 1997 N N . GLU A 1 250 ? -5.934 19.361 4.510 1.00 93.25 250 GLU A N 1
ATOM 1998 C CA . GLU A 1 250 ? -5.842 20.377 3.457 1.00 93.25 250 GLU A CA 1
ATOM 1999 C C . GLU A 1 250 ? -5.646 19.761 2.065 1.00 93.25 250 GLU A C 1
ATOM 2001 O O . GLU A 1 250 ? -6.240 20.232 1.096 1.00 93.25 250 GLU A O 1
ATOM 2006 N N . LEU A 1 251 ? -4.850 18.693 1.937 1.00 93.50 251 LEU A N 1
ATOM 2007 C CA . LEU A 1 251 ? -4.706 17.979 0.663 1.00 93.50 251 LEU A CA 1
ATOM 2008 C C . LEU A 1 251 ? -6.001 17.296 0.223 1.00 93.50 251 LEU A C 1
ATOM 2010 O O . LEU A 1 251 ? -6.307 17.289 -0.968 1.00 93.50 251 LEU A O 1
ATOM 2014 N N . LEU A 1 252 ? -6.743 16.717 1.164 1.00 93.62 252 LEU A N 1
ATOM 2015 C CA . LEU A 1 252 ? -7.991 16.003 0.901 1.00 93.62 252 LEU A CA 1
ATOM 2016 C C . LEU A 1 252 ? -9.197 16.938 0.732 1.00 93.62 252 LEU A C 1
ATOM 2018 O O . LEU A 1 252 ? -10.237 16.489 0.247 1.00 93.62 252 LEU A O 1
ATOM 2022 N N . ALA A 1 253 ? -9.078 18.220 1.085 1.00 89.62 253 ALA A N 1
ATOM 2023 C CA . ALA A 1 253 ? -10.172 19.189 1.056 1.00 89.62 253 ALA A CA 1
ATOM 2024 C C . ALA A 1 253 ? -10.842 19.309 -0.325 1.00 89.62 253 ALA A C 1
ATOM 2026 O O . ALA A 1 253 ? -12.062 19.433 -0.403 1.00 89.62 253 ALA A O 1
ATOM 2027 N N . ASP A 1 254 ? -10.087 19.171 -1.419 1.00 84.88 254 ASP A N 1
ATOM 2028 C CA . ASP A 1 254 ? -10.639 19.203 -2.784 1.00 84.88 254 ASP A CA 1
ATOM 2029 C C . ASP A 1 254 ? -11.601 18.025 -3.066 1.00 84.88 254 ASP A C 1
ATOM 2031 O O . ASP A 1 254 ? -12.454 18.097 -3.950 1.00 84.88 254 ASP A O 1
ATOM 2035 N N . THR A 1 255 ? -11.513 16.944 -2.284 1.00 85.19 255 THR A N 1
ATOM 2036 C CA . THR A 1 255 ? -12.399 15.769 -2.376 1.00 85.19 255 THR A CA 1
ATOM 2037 C C . THR A 1 255 ? -13.573 15.811 -1.401 1.00 85.19 255 THR A C 1
ATOM 2039 O O . THR A 1 255 ? -14.372 14.872 -1.367 1.00 85.19 255 THR A O 1
ATOM 2042 N N . TYR A 1 256 ? -13.710 16.897 -0.630 1.00 84.69 256 TYR A N 1
ATOM 2043 C CA . TYR A 1 256 ? -14.682 17.032 0.454 1.00 84.69 256 TYR A CA 1
ATOM 2044 C C . TYR A 1 256 ? -16.086 16.595 0.033 1.00 84.69 256 TYR A C 1
ATOM 2046 O O . TYR A 1 256 ? -16.687 15.753 0.689 1.00 84.69 256 TYR A O 1
ATOM 2054 N N . ASP A 1 257 ? -16.597 17.065 -1.105 1.00 86.94 257 ASP A N 1
ATOM 2055 C CA . ASP A 1 257 ? -17.978 16.801 -1.534 1.00 86.94 257 ASP A CA 1
ATOM 2056 C C . ASP A 1 257 ? -18.297 15.324 -1.824 1.00 86.94 257 ASP A C 1
ATOM 2058 O O . ASP A 1 257 ? -19.469 14.931 -1.756 1.00 86.94 257 ASP A O 1
ATOM 2062 N N . THR A 1 258 ? -17.290 14.503 -2.131 1.00 91.31 258 THR A N 1
ATOM 2063 C CA . THR A 1 258 ? -17.472 13.105 -2.553 1.00 91.31 258 THR A CA 1
ATOM 2064 C C . THR A 1 258 ? -16.907 12.085 -1.574 1.00 91.31 258 THR A C 1
ATOM 2066 O O . THR A 1 258 ? -17.369 10.945 -1.556 1.00 91.31 258 THR A O 1
ATOM 2069 N N . LEU A 1 259 ? -15.927 12.483 -0.761 1.00 93.06 259 LEU A N 1
ATOM 2070 C CA . LEU A 1 259 ? -15.199 11.584 0.123 1.00 93.06 259 LEU A CA 1
ATOM 2071 C C . LEU A 1 259 ? -16.107 11.061 1.238 1.00 93.06 259 LEU A C 1
ATOM 2073 O O . LEU A 1 259 ? -16.658 11.836 2.025 1.00 93.06 259 LEU A O 1
ATOM 2077 N N . LYS A 1 260 ? -16.253 9.735 1.294 1.00 93.75 260 LYS A N 1
ATOM 2078 C CA . LYS A 1 260 ? -17.062 9.008 2.284 1.00 93.75 260 LYS A CA 1
ATOM 2079 C C . LYS A 1 260 ? -16.196 8.316 3.328 1.00 93.75 260 LYS A C 1
ATOM 2081 O O . LYS A 1 260 ? -16.602 8.254 4.484 1.00 93.75 260 LYS A O 1
ATOM 2086 N N . LEU A 1 261 ? -15.037 7.799 2.918 1.00 95.06 261 LEU A N 1
ATOM 2087 C CA . LEU A 1 261 ? -14.164 6.991 3.763 1.00 95.06 261 LEU A CA 1
ATOM 2088 C C . LEU A 1 261 ? -12.685 7.295 3.504 1.00 95.06 261 LEU A C 1
ATOM 2090 O O . LEU A 1 261 ? -12.240 7.317 2.355 1.00 95.06 261 LEU A O 1
ATOM 2094 N N . VAL A 1 262 ? -11.921 7.435 4.582 1.00 95.81 262 VAL A N 1
ATOM 2095 C CA . VAL A 1 262 ? -10.458 7.376 4.569 1.00 95.81 262 VAL A CA 1
ATOM 2096 C C . VAL A 1 262 ? -10.005 6.156 5.364 1.00 95.81 262 VAL A C 1
ATOM 2098 O O . VAL A 1 262 ? -10.402 5.966 6.512 1.00 95.81 262 VAL A O 1
ATOM 2101 N N . THR A 1 263 ? -9.163 5.315 4.775 1.00 95.25 263 THR A N 1
ATOM 2102 C CA . THR A 1 263 ? -8.503 4.216 5.491 1.00 95.25 263 THR A CA 1
ATOM 2103 C C . THR A 1 263 ? -7.030 4.553 5.661 1.00 95.25 263 THR A C 1
ATOM 2105 O O . THR A 1 263 ? -6.328 4.837 4.694 1.00 95.25 263 THR A O 1
ATOM 2108 N N . LEU A 1 264 ? -6.567 4.563 6.907 1.00 92.81 264 LEU A N 1
ATOM 2109 C CA . LEU A 1 264 ? -5.194 4.873 7.284 1.00 92.81 264 LEU A CA 1
ATOM 2110 C C . LEU A 1 264 ? -4.516 3.587 7.760 1.00 92.81 264 LEU A C 1
ATOM 2112 O O . LEU A 1 264 ? -4.390 3.344 8.963 1.00 92.81 264 LEU A O 1
ATOM 2116 N N . SER A 1 265 ? -4.073 2.768 6.808 1.00 83.81 265 SER A N 1
ATOM 2117 C CA . SER A 1 265 ? -3.200 1.612 7.044 1.00 83.81 265 SER A CA 1
ATOM 2118 C C . SER A 1 265 ? -1.756 2.075 7.249 1.00 83.81 265 SER A C 1
ATOM 2120 O O . SER A 1 265 ? -0.833 1.666 6.552 1.00 83.81 265 SER A O 1
ATOM 2122 N N . SER A 1 266 ? -1.582 2.987 8.201 1.00 79.06 266 SER A N 1
ATOM 2123 C CA . SER A 1 266 ? -0.296 3.445 8.696 1.00 79.06 266 SER A CA 1
ATOM 2124 C C . SER A 1 266 ? -0.259 3.294 10.209 1.00 79.06 266 SER A C 1
ATOM 2126 O O . SER A 1 266 ? -1.261 3.492 10.908 1.00 79.06 266 SER A O 1
ATOM 2128 N N . CYS A 1 267 ? 0.907 2.913 10.721 1.00 76.75 267 CYS A N 1
ATOM 2129 C CA . CYS A 1 267 ? 1.133 2.758 12.151 1.00 76.75 267 CYS A CA 1
ATOM 2130 C C . CYS A 1 267 ? 0.775 4.067 12.875 1.00 76.75 267 CYS A C 1
ATOM 2132 O O . CYS A 1 267 ? 1.114 5.144 12.395 1.00 76.75 267 CYS A O 1
ATOM 2134 N N . TRP A 1 268 ? 0.111 3.984 14.031 1.00 70.31 268 TRP A N 1
ATOM 2135 C CA . TRP A 1 268 ? -0.209 5.148 14.878 1.00 70.31 268 TRP A CA 1
ATOM 2136 C C . TRP A 1 268 ? -1.184 6.179 14.278 1.00 70.31 268 TRP A C 1
ATOM 2138 O O . TRP A 1 268 ? -1.342 7.271 14.822 1.00 70.31 268 TRP A O 1
ATOM 2148 N N . SER A 1 269 ? -1.908 5.859 13.203 1.00 61.78 269 SER A N 1
ATOM 2149 C CA . SER A 1 269 ? -2.874 6.788 12.596 1.00 61.78 269 SER A CA 1
ATOM 2150 C C . SER A 1 269 ? -4.081 7.131 13.489 1.00 61.78 269 SER A C 1
ATOM 2152 O O . SER A 1 269 ? -4.736 8.157 13.299 1.00 61.78 269 SER A O 1
ATOM 2154 N N . ALA A 1 270 ? -4.367 6.313 14.504 1.00 51.38 270 ALA A N 1
ATOM 2155 C CA . ALA A 1 270 ? -5.394 6.562 15.521 1.00 51.38 270 ALA A CA 1
ATOM 2156 C C . ALA A 1 270 ? -4.847 7.205 16.813 1.00 51.38 270 ALA A C 1
ATOM 2158 O O . ALA A 1 270 ? -5.530 7.205 17.837 1.00 51.38 270 ALA A O 1
ATOM 2159 N N . ALA A 1 271 ? -3.620 7.726 16.784 1.00 56.44 271 ALA A N 1
ATOM 2160 C CA . ALA A 1 271 ? -2.883 8.203 17.948 1.00 56.44 271 ALA A CA 1
ATOM 2161 C C . ALA A 1 271 ? -2.848 9.760 18.000 1.00 56.44 271 ALA A C 1
ATOM 2163 O O . ALA A 1 271 ? -2.424 10.391 17.035 1.00 56.44 271 ALA A O 1
ATOM 2164 N N . ASP A 1 272 ? -3.347 10.383 19.082 1.00 52.69 272 ASP A N 1
ATOM 2165 C CA . ASP A 1 272 ? -3.347 11.840 19.386 1.00 52.69 272 ASP A CA 1
ATOM 2166 C C . ASP A 1 272 ? -1.975 12.574 19.355 1.00 52.69 272 ASP A C 1
ATOM 2168 O O . ASP A 1 272 ? -1.016 12.251 20.049 1.00 52.69 272 ASP A O 1
ATOM 2172 N N . SER A 1 273 ? -1.869 13.676 18.619 1.00 48.69 273 SER A N 1
ATOM 2173 C CA . SER A 1 273 ? -0.611 14.440 18.516 1.00 48.69 273 SER A CA 1
ATOM 2174 C C . SER A 1 273 ? -0.242 15.258 19.773 1.00 48.69 273 SER A C 1
ATOM 2176 O O . SER A 1 273 ? 0.885 15.742 19.882 1.00 48.69 273 SER A O 1
ATOM 2178 N N . SER A 1 274 ? -1.142 15.409 20.756 1.00 40.97 274 SER A N 1
ATOM 2179 C CA . SER A 1 274 ? -0.926 16.239 21.958 1.00 40.97 274 SER A CA 1
ATOM 2180 C C . SER A 1 274 ? 0.144 15.721 22.924 1.00 40.97 274 SER A C 1
ATOM 2182 O O . SER A 1 274 ? 0.601 16.472 23.788 1.00 40.97 274 SER A O 1
ATOM 2184 N N . ASP A 1 275 ? 0.567 14.466 22.778 1.00 41.84 275 ASP A N 1
ATOM 2185 C CA . ASP A 1 275 ? 1.482 13.799 23.711 1.00 41.84 275 ASP A CA 1
ATOM 2186 C C . ASP A 1 275 ? 2.972 14.013 23.374 1.00 41.84 275 ASP A C 1
ATOM 2188 O O . ASP A 1 275 ? 3.857 13.646 24.152 1.00 41.84 275 ASP A O 1
ATOM 2192 N N . SER A 1 276 ? 3.299 14.682 22.261 1.00 36.34 276 SER A N 1
ATOM 2193 C CA . SER A 1 276 ? 4.681 15.010 21.884 1.00 36.34 276 SER A CA 1
ATOM 2194 C C . SER A 1 276 ? 5.209 16.266 22.597 1.00 36.34 276 SER A C 1
ATOM 2196 O O . SER A 1 276 ? 5.649 17.230 21.971 1.00 36.34 276 SER A O 1
ATOM 2198 N N . ALA A 1 277 ? 5.246 16.261 23.930 1.00 32.59 277 ALA A N 1
ATOM 2199 C CA . ALA A 1 277 ? 5.880 17.318 24.731 1.00 32.59 277 ALA A CA 1
ATOM 2200 C C . ALA A 1 277 ? 7.432 17.263 24.732 1.00 32.59 277 ALA A C 1
ATOM 2202 O O . ALA A 1 277 ? 8.069 17.829 25.621 1.00 32.59 277 ALA A O 1
ATOM 2203 N N . GLY A 1 278 ? 8.056 16.597 23.748 1.00 32.81 278 GLY A N 1
ATOM 2204 C CA . GLY A 1 278 ? 9.500 16.316 23.723 1.00 32.81 278 GLY A CA 1
ATOM 2205 C C . GLY A 1 278 ? 10.289 16.779 22.491 1.00 32.81 278 GLY A C 1
ATOM 2206 O O . GLY A 1 278 ? 11.512 16.821 22.568 1.00 32.81 278 GLY A O 1
ATOM 2207 N N . SER A 1 279 ? 9.655 17.172 21.380 1.00 29.48 279 SER A N 1
ATOM 2208 C CA . SER A 1 279 ? 10.383 17.598 20.170 1.00 29.48 279 SER A CA 1
ATOM 2209 C C . SER A 1 279 ? 9.851 18.927 19.643 1.00 29.48 279 SER A C 1
ATOM 2211 O O . SER A 1 279 ? 8.934 18.991 18.830 1.00 29.48 279 SER A O 1
ATOM 2213 N N . ARG A 1 280 ? 10.422 20.029 20.138 1.00 28.64 280 ARG A N 1
ATOM 2214 C CA . ARG A 1 280 ? 10.217 21.361 19.558 1.00 28.64 280 ARG A CA 1
ATOM 2215 C C . ARG A 1 280 ? 11.188 21.552 18.394 1.00 28.64 280 ARG A C 1
ATOM 2217 O O . ARG A 1 280 ? 12.280 22.079 18.595 1.00 28.64 280 ARG A O 1
ATOM 2224 N N . SER A 1 281 ? 10.778 21.175 17.184 1.00 26.44 281 SER A N 1
ATOM 2225 C CA . SER A 1 281 ? 11.311 21.822 15.981 1.00 26.44 281 SER A CA 1
ATOM 2226 C C . SER A 1 281 ? 10.658 23.199 15.847 1.00 26.44 281 SER A C 1
ATOM 2228 O O . SER A 1 281 ? 9.437 23.346 15.897 1.00 26.44 281 SER A O 1
ATOM 2230 N N . ALA A 1 282 ? 11.489 24.234 15.788 1.00 27.19 282 ALA A N 1
ATOM 2231 C CA . ALA A 1 282 ? 11.090 25.626 15.898 1.00 27.19 282 ALA A CA 1
ATOM 2232 C C . ALA A 1 282 ? 10.634 26.205 14.550 1.00 27.19 282 ALA A C 1
ATOM 2234 O O . ALA A 1 282 ? 11.404 26.903 13.903 1.00 27.19 282 ALA A O 1
ATOM 2235 N N . VAL A 1 283 ? 9.370 25.988 14.178 1.00 26.89 283 VAL A N 1
ATOM 2236 C CA . VAL A 1 283 ? 8.575 26.943 13.379 1.00 26.89 283 VAL A CA 1
ATOM 2237 C C . VAL A 1 283 ? 7.123 26.869 13.867 1.00 26.89 283 VAL A C 1
ATOM 2239 O O . VAL A 1 283 ? 6.288 26.166 13.314 1.00 26.89 283 VAL A O 1
ATOM 2242 N N . ALA A 1 284 ? 6.838 27.551 14.978 1.00 26.64 284 ALA A N 1
ATOM 2243 C CA . ALA A 1 284 ? 5.512 27.586 15.586 1.00 26.64 284 ALA A CA 1
ATOM 2244 C C . ALA A 1 284 ? 4.637 28.671 14.936 1.00 26.64 284 ALA A C 1
ATOM 2246 O O . ALA A 1 284 ? 4.919 29.862 15.078 1.00 26.64 284 ALA A O 1
ATOM 2247 N N . SER A 1 285 ? 3.544 28.261 14.290 1.00 22.42 285 SER A N 1
ATOM 2248 C CA . SER A 1 285 ? 2.323 29.067 14.220 1.00 22.42 285 SER A CA 1
ATOM 2249 C C . SER A 1 285 ? 1.481 28.734 15.451 1.00 22.42 285 SER A C 1
ATOM 2251 O O . SER A 1 285 ? 1.228 27.569 15.747 1.00 22.42 285 SER A O 1
ATOM 2253 N N . ALA A 1 286 ? 1.109 29.756 16.214 1.00 28.58 286 ALA A N 1
ATOM 2254 C CA . ALA A 1 286 ? 0.336 29.618 17.437 1.00 28.58 286 ALA A CA 1
ATOM 2255 C C . ALA A 1 286 ? -1.157 29.401 17.128 1.00 28.58 286 ALA A C 1
ATOM 2257 O O . ALA A 1 286 ? -1.839 30.351 16.748 1.00 28.58 286 ALA A O 1
ATOM 2258 N N . ALA A 1 287 ? -1.671 28.188 17.361 1.00 23.92 287 ALA A N 1
ATOM 2259 C CA . ALA A 1 287 ? -3.101 27.920 17.542 1.00 23.92 287 ALA A CA 1
ATOM 2260 C C . ALA A 1 287 ? -3.340 26.622 18.352 1.00 23.92 287 ALA A C 1
ATOM 2262 O O . ALA A 1 287 ? -2.915 25.561 17.927 1.00 23.92 287 ALA A O 1
ATOM 2263 N N . ALA A 1 288 ? -4.016 26.787 19.501 1.00 25.53 288 ALA A N 1
ATOM 2264 C CA . ALA A 1 288 ? -4.789 25.862 20.359 1.00 25.53 288 ALA A CA 1
ATOM 2265 C C . ALA A 1 288 ? -4.278 24.435 20.745 1.00 25.53 288 ALA A C 1
ATOM 2267 O O . ALA A 1 288 ? -3.594 23.778 19.974 1.00 25.53 288 ALA A O 1
ATOM 2268 N N . PRO A 1 289 ? -4.664 23.894 21.927 1.00 30.34 289 PRO A N 1
ATOM 2269 C CA . PRO A 1 289 ? -4.236 22.576 22.435 1.00 30.34 289 PRO A CA 1
ATOM 2270 C C . PRO A 1 289 ? -4.952 21.344 21.822 1.00 30.34 289 PRO A C 1
ATOM 2272 O O . PRO A 1 289 ? -4.878 20.264 22.399 1.00 30.34 289 PRO A O 1
ATOM 2275 N N . ASP A 1 290 ? -5.643 21.465 20.684 1.00 39.75 290 ASP A N 1
ATOM 2276 C CA . ASP A 1 290 ? -6.570 20.437 20.151 1.00 39.75 290 ASP A CA 1
ATOM 2277 C C . ASP A 1 290 ? -5.881 19.399 19.231 1.00 39.75 290 ASP A C 1
ATOM 2279 O O . ASP A 1 290 ? -6.296 19.151 18.099 1.00 39.75 290 ASP A O 1
ATOM 2283 N N . ALA A 1 291 ? -4.797 18.784 19.697 1.00 47.78 291 ALA A N 1
ATOM 2284 C CA . ALA A 1 291 ? -3.981 17.854 18.916 1.00 47.78 291 ALA A CA 1
ATOM 2285 C C . ALA A 1 291 ? -4.515 16.403 19.002 1.00 47.78 291 ALA A C 1
ATOM 2287 O O . ALA A 1 291 ? -3.934 15.537 19.653 1.00 47.78 291 ALA A O 1
ATOM 2288 N N . GLY A 1 292 ? -5.661 16.153 18.358 1.00 61.25 292 GLY A N 1
ATOM 2289 C CA . GLY A 1 292 ? -6.242 14.813 18.191 1.00 61.25 292 GLY A CA 1
ATOM 2290 C C . GLY A 1 292 ? -5.471 13.928 17.199 1.00 61.25 292 GLY A C 1
ATOM 2291 O O . GLY A 1 292 ? -4.515 14.368 16.553 1.00 61.25 292 GLY A O 1
ATOM 2292 N N . SER A 1 293 ? -5.865 12.659 17.088 1.00 79.25 293 SER A N 1
ATOM 2293 C CA . SER A 1 293 ? -5.265 11.700 16.154 1.00 79.25 293 SER A CA 1
ATOM 2294 C C . SER A 1 293 ? -5.514 12.069 14.698 1.00 79.25 293 SER A C 1
ATOM 2296 O O . SER A 1 293 ? -6.490 12.755 14.388 1.00 79.25 293 SER A O 1
ATOM 2298 N N . LEU A 1 294 ? -4.677 11.557 13.787 1.00 85.00 294 LEU A N 1
ATOM 2299 C CA . LEU A 1 294 ? -4.863 11.739 12.344 1.00 85.00 294 LEU A CA 1
ATOM 2300 C C . LEU A 1 294 ? -6.289 11.348 11.922 1.00 85.00 294 LEU A C 1
ATOM 2302 O O . LEU A 1 294 ? -6.974 12.113 11.244 1.00 85.00 294 LEU A O 1
ATOM 2306 N N . ALA A 1 295 ? -6.773 10.202 12.408 1.00 88.38 295 ALA A N 1
ATOM 2307 C CA . ALA A 1 295 ? -8.131 9.740 12.153 1.00 88.38 295 ALA A CA 1
ATOM 2308 C C . ALA A 1 295 ? -9.215 10.696 12.687 1.00 88.38 295 ALA A C 1
ATOM 2310 O O . ALA A 1 295 ? -10.196 10.960 11.987 1.00 88.38 295 ALA A O 1
ATOM 2311 N N . ALA A 1 296 ? -9.046 11.215 13.909 1.00 86.38 296 ALA A N 1
ATOM 2312 C CA . ALA A 1 296 ? -10.013 12.110 14.542 1.00 86.38 296 ALA A CA 1
ATOM 2313 C C . ALA A 1 296 ? -10.100 13.466 13.831 1.00 86.38 296 ALA A C 1
ATOM 2315 O O . ALA A 1 296 ? -11.205 13.941 13.572 1.00 86.38 296 ALA A O 1
ATOM 2316 N N . VAL A 1 297 ? -8.955 14.064 13.490 1.00 89.38 297 VAL A N 1
ATOM 2317 C CA . VAL A 1 297 ? -8.883 15.361 12.798 1.00 89.38 297 VAL A CA 1
ATOM 2318 C C . VAL A 1 297 ? -9.500 15.261 11.404 1.00 89.38 297 VAL A C 1
ATOM 2320 O O . VAL A 1 297 ? -10.376 16.055 11.077 1.00 89.38 297 VAL A O 1
ATOM 2323 N N . ILE A 1 298 ? -9.145 14.234 10.622 1.00 90.69 298 ILE A N 1
ATOM 2324 C CA . ILE A 1 298 ? -9.711 14.017 9.279 1.00 90.69 298 ILE A CA 1
ATOM 2325 C C . ILE A 1 298 ? -11.228 13.835 9.347 1.00 90.69 298 ILE A C 1
ATOM 2327 O O . ILE A 1 298 ? -11.961 14.471 8.590 1.00 90.69 298 ILE A O 1
ATOM 2331 N N . ALA A 1 299 ? -11.719 12.996 10.267 1.00 90.31 299 ALA A N 1
ATOM 2332 C CA . ALA A 1 299 ? -13.156 12.787 10.423 1.00 90.31 299 ALA A CA 1
ATOM 2333 C C . ALA A 1 299 ? -13.869 14.089 10.823 1.00 90.31 299 ALA A C 1
ATOM 2335 O O . ALA A 1 299 ? -14.926 14.409 10.279 1.00 90.31 299 ALA A O 1
ATOM 2336 N N . GLN A 1 300 ? -13.283 14.859 11.744 1.00 89.38 300 GLN A N 1
ATOM 2337 C CA . GLN A 1 300 ? -13.819 16.136 12.206 1.00 89.38 300 GLN A CA 1
ATOM 2338 C C . GLN A 1 300 ? -13.886 17.189 11.092 1.00 89.38 300 GLN A C 1
ATOM 2340 O O . GLN A 1 300 ? -14.906 17.857 10.941 1.00 89.38 300 GLN A O 1
ATOM 2345 N N . GLU A 1 301 ? -12.818 17.354 10.321 1.00 89.31 301 GLU A N 1
ATOM 2346 C CA . GLU A 1 301 ? -12.698 18.451 9.361 1.00 89.31 301 GLU A CA 1
ATOM 2347 C C . GLU A 1 301 ? -13.325 18.117 7.999 1.00 89.31 301 GLU A C 1
ATOM 2349 O O . GLU A 1 301 ? -13.976 18.972 7.399 1.00 89.31 301 GLU A O 1
ATOM 2354 N N . LEU A 1 302 ? -13.218 16.868 7.526 1.00 88.94 302 LEU A N 1
ATOM 2355 C CA . LEU A 1 302 ? -13.780 16.446 6.232 1.00 88.94 302 LEU A CA 1
ATOM 2356 C C . LEU A 1 302 ? -15.190 15.848 6.334 1.00 88.94 302 LEU A C 1
ATOM 2358 O O . LEU A 1 302 ? -15.880 15.655 5.325 1.00 88.94 302 LEU A O 1
ATOM 2362 N N . GLY A 1 303 ? -15.644 15.532 7.546 1.00 88.25 303 GLY A N 1
ATOM 2363 C CA . GLY A 1 303 ? -16.952 14.924 7.763 1.00 88.25 303 GLY A CA 1
ATOM 2364 C C . GLY A 1 303 ? -17.110 13.551 7.101 1.00 88.25 303 GLY A C 1
ATOM 2365 O O . GLY A 1 303 ? -18.220 13.207 6.697 1.00 88.25 303 GLY A O 1
ATOM 2366 N N . CYS A 1 304 ? -16.016 12.805 6.926 1.00 90.56 304 CYS A N 1
ATOM 2367 C CA . CYS A 1 304 ? -16.012 11.432 6.418 1.00 90.56 304 CYS A CA 1
ATOM 2368 C C . CYS A 1 304 ? -15.780 10.423 7.552 1.00 90.56 304 CYS A C 1
ATOM 2370 O O . CYS A 1 304 ? -15.384 10.794 8.660 1.00 90.56 304 CYS A O 1
ATOM 2372 N N . ASP A 1 305 ? -16.020 9.143 7.272 1.00 92.94 305 ASP A N 1
ATOM 2373 C CA . ASP A 1 305 ? -15.590 8.072 8.169 1.00 92.94 305 ASP A CA 1
ATOM 2374 C C . ASP A 1 305 ? -14.086 7.847 7.993 1.00 92.94 305 ASP A C 1
ATOM 2376 O O . ASP A 1 305 ? -13.570 7.907 6.875 1.00 92.94 305 ASP A O 1
ATOM 2380 N N . THR A 1 306 ? -13.383 7.562 9.085 1.00 94.25 306 THR A N 1
ATOM 2381 C CA . THR A 1 306 ? -11.945 7.295 9.061 1.00 94.25 306 THR A CA 1
ATOM 2382 C C . THR A 1 306 ? -11.620 6.054 9.877 1.00 94.25 306 THR A C 1
ATOM 2384 O O . THR A 1 306 ? -11.938 5.979 11.065 1.00 94.25 306 THR A O 1
ATOM 2387 N N . VAL A 1 307 ? -10.964 5.081 9.249 1.00 94.44 307 VAL A N 1
ATOM 2388 C CA . VAL A 1 307 ? -10.434 3.885 9.920 1.00 94.44 307 VAL A CA 1
ATOM 2389 C C . VAL A 1 307 ? -8.941 4.083 10.139 1.00 94.44 307 VAL A C 1
ATOM 2391 O O . VAL A 1 307 ? -8.220 4.370 9.186 1.00 94.44 307 VAL A O 1
ATOM 2394 N N . GLY A 1 308 ? -8.478 3.926 11.377 1.00 91.44 308 GLY A N 1
ATOM 2395 C CA . GLY A 1 308 ? -7.063 4.042 11.736 1.00 91.44 308 GLY A CA 1
ATOM 2396 C C . GLY A 1 308 ? -6.592 2.924 12.663 1.00 91.44 308 GLY A C 1
ATOM 2397 O O . GLY A 1 308 ? -7.396 2.138 13.169 1.00 91.44 308 GLY A O 1
ATOM 2398 N N . MET A 1 309 ? -5.283 2.879 12.905 1.00 88.25 309 MET A N 1
ATOM 2399 C CA . MET A 1 309 ? -4.606 1.887 13.741 1.00 88.25 309 MET A CA 1
ATOM 2400 C C . MET A 1 309 ? -3.982 2.551 14.971 1.00 88.25 309 MET A C 1
ATOM 2402 O O . MET A 1 309 ? -3.327 3.590 14.875 1.00 88.25 309 MET A O 1
ATOM 2406 N N . ARG A 1 310 ? -4.178 1.949 16.146 1.00 85.19 310 ARG A N 1
ATOM 2407 C CA . ARG A 1 310 ? -3.641 2.421 17.430 1.00 85.19 310 ARG A CA 1
ATOM 2408 C C . ARG A 1 310 ? -2.173 2.079 17.613 1.00 85.19 310 ARG A C 1
ATOM 2410 O O . ARG A 1 310 ? -1.489 2.811 18.310 1.00 85.19 310 ARG A O 1
ATOM 2417 N N . PHE A 1 311 ? -1.715 0.988 17.010 1.00 81.81 311 PHE A N 1
ATOM 2418 C CA . PHE A 1 311 ? -0.344 0.488 17.087 1.00 81.81 311 PHE A CA 1
ATOM 2419 C C . PHE A 1 311 ? -0.021 -0.347 15.831 1.00 81.81 311 PHE A C 1
ATOM 2421 O O . PHE A 1 311 ? -0.949 -0.757 15.125 1.00 81.81 311 PHE A O 1
ATOM 2428 N N . PRO A 1 312 ? 1.270 -0.551 15.503 1.00 80.69 312 PRO A N 1
ATOM 2429 C CA . PRO A 1 312 ? 1.698 -1.296 14.319 1.00 80.69 312 PRO A CA 1
ATOM 2430 C C . PRO A 1 312 ? 1.312 -2.778 14.385 1.00 80.69 312 PRO A C 1
ATOM 2432 O O . PRO A 1 312 ? 1.344 -3.383 15.454 1.00 80.69 312 PRO A O 1
ATOM 2435 N N . MET A 1 313 ? 1.031 -3.362 13.219 1.00 85.31 313 MET A N 1
ATOM 2436 C CA . MET A 1 313 ? 0.857 -4.804 13.007 1.00 85.31 313 MET A CA 1
ATOM 2437 C C . MET A 1 313 ? 1.646 -5.240 11.771 1.00 85.31 313 MET A C 1
ATOM 2439 O O . MET A 1 313 ? 2.019 -4.397 10.956 1.00 85.31 313 MET A O 1
ATOM 2443 N N . GLY A 1 314 ? 1.891 -6.543 11.625 1.00 82.06 314 GLY A N 1
ATOM 2444 C CA . GLY A 1 314 ? 2.610 -7.077 10.469 1.00 82.06 314 GLY A CA 1
ATOM 2445 C C . GLY A 1 314 ? 1.847 -6.922 9.147 1.00 82.06 314 GLY A C 1
ATOM 2446 O O . GLY A 1 314 ? 0.617 -6.864 9.112 1.00 82.06 314 GLY A O 1
ATOM 2447 N N . ASP A 1 315 ? 2.578 -6.928 8.033 1.00 83.25 315 ASP A N 1
ATOM 2448 C CA . ASP A 1 315 ? 2.011 -6.742 6.688 1.00 83.25 315 ASP A CA 1
ATOM 2449 C C . ASP A 1 315 ? 0.943 -7.791 6.338 1.00 83.25 315 ASP A C 1
ATOM 2451 O O . ASP A 1 315 ? -0.078 -7.479 5.719 1.00 83.25 315 ASP A O 1
ATOM 2455 N N . ALA A 1 316 ? 1.136 -9.043 6.771 1.00 84.31 316 ALA A N 1
ATOM 2456 C CA . ALA A 1 316 ? 0.176 -10.123 6.550 1.00 84.31 316 ALA A CA 1
ATOM 2457 C C . ALA A 1 316 ? -1.157 -9.879 7.281 1.00 84.31 316 ALA A C 1
ATOM 2459 O O . ALA A 1 316 ? -2.223 -10.121 6.704 1.00 84.31 316 ALA A O 1
ATOM 2460 N N . PHE A 1 317 ? -1.103 -9.340 8.504 1.00 90.75 317 PHE A N 1
ATOM 2461 C CA . PHE A 1 317 ? -2.281 -8.905 9.249 1.00 90.75 317 PHE A CA 1
ATOM 2462 C C . PHE A 1 317 ? -3.004 -7.783 8.495 1.00 90.75 317 PHE A C 1
ATOM 2464 O O . PHE A 1 317 ? -4.190 -7.916 8.188 1.00 90.75 317 PHE A O 1
ATOM 2471 N N . THR A 1 318 ? -2.289 -6.710 8.136 1.00 90.44 318 THR A N 1
ATOM 2472 C CA . THR A 1 318 ? -2.862 -5.526 7.471 1.00 90.44 318 THR A CA 1
ATOM 2473 C C . THR A 1 318 ? -3.518 -5.897 6.143 1.00 90.44 318 THR A C 1
ATOM 2475 O O . THR A 1 318 ? -4.653 -5.504 5.870 1.00 90.44 318 THR A O 1
ATOM 2478 N N . ARG A 1 319 ? -2.859 -6.742 5.343 1.00 89.94 319 ARG A N 1
ATOM 2479 C CA . ARG A 1 319 ? -3.397 -7.251 4.076 1.00 89.94 319 ARG A CA 1
ATOM 2480 C C . ARG A 1 319 ? -4.680 -8.059 4.271 1.00 89.94 319 ARG A C 1
ATOM 2482 O O . ARG A 1 319 ? -5.641 -7.847 3.532 1.00 89.94 319 ARG A O 1
ATOM 2489 N N . THR A 1 320 ? -4.700 -8.973 5.241 1.00 92.94 320 THR A N 1
ATOM 2490 C CA . THR A 1 320 ? -5.867 -9.828 5.522 1.00 92.94 320 THR A CA 1
ATOM 2491 C C . THR A 1 320 ? -7.043 -9.000 6.027 1.00 92.94 320 THR A C 1
ATOM 2493 O O . THR A 1 320 ? -8.159 -9.136 5.522 1.00 92.94 320 THR A O 1
ATOM 2496 N N . PHE A 1 321 ? -6.775 -8.068 6.944 1.00 95.00 321 PHE A N 1
ATOM 2497 C CA . PHE A 1 321 ? -7.761 -7.120 7.443 1.00 95.00 321 PHE A CA 1
ATOM 2498 C C . PHE A 1 321 ? -8.357 -6.274 6.309 1.00 95.00 321 PHE A C 1
ATOM 2500 O O . PHE A 1 321 ? -9.575 -6.255 6.136 1.00 95.00 321 PHE A O 1
ATOM 2507 N N . ASN A 1 322 ? -7.525 -5.624 5.489 1.00 94.75 322 ASN A N 1
ATOM 2508 C CA . ASN A 1 322 ? -7.997 -4.744 4.417 1.00 94.75 322 ASN A CA 1
ATOM 2509 C C . ASN A 1 322 ? -8.797 -5.505 3.351 1.00 94.75 322 ASN A C 1
ATOM 2511 O O . ASN A 1 322 ? -9.835 -5.017 2.898 1.00 94.75 322 ASN A O 1
ATOM 2515 N N . LEU A 1 323 ? -8.379 -6.723 2.988 1.00 93.75 323 LEU A N 1
ATOM 2516 C CA . LEU A 1 323 ? -9.139 -7.569 2.066 1.00 93.75 323 LEU A CA 1
ATOM 2517 C C . LEU A 1 323 ? -10.537 -7.884 2.617 1.00 93.75 323 LEU A C 1
ATOM 2519 O O . LEU A 1 323 ? -11.531 -7.707 1.909 1.00 93.75 323 LEU A O 1
ATOM 2523 N N . ALA A 1 324 ? -10.624 -8.321 3.874 1.00 95.62 324 ALA A N 1
ATOM 2524 C CA . ALA A 1 324 ? -11.894 -8.649 4.514 1.00 95.62 324 ALA A CA 1
ATOM 2525 C C . ALA A 1 324 ? -12.784 -7.408 4.717 1.00 95.62 324 ALA A C 1
ATOM 2527 O O . ALA A 1 324 ? -14.004 -7.489 4.542 1.00 95.62 324 ALA A O 1
ATOM 2528 N N . LEU A 1 325 ? -12.181 -6.250 5.008 1.00 95.81 325 LEU A N 1
ATOM 2529 C CA . LEU A 1 325 ? -12.862 -4.961 5.130 1.00 95.81 325 LEU A CA 1
ATOM 2530 C C . LEU A 1 325 ? -13.539 -4.577 3.807 1.00 95.81 325 LEU A C 1
ATOM 2532 O O . LEU A 1 325 ? -14.755 -4.376 3.769 1.00 95.81 325 LEU A O 1
ATOM 2536 N N . TYR A 1 326 ? -12.781 -4.516 2.707 1.00 95.75 326 TYR A N 1
ATOM 2537 C CA . TYR A 1 326 ? -13.333 -4.163 1.396 1.00 95.75 326 TYR A CA 1
ATOM 2538 C C . TYR A 1 326 ? -14.317 -5.207 0.877 1.00 95.75 326 TYR A C 1
ATOM 2540 O O . TYR A 1 326 ? -15.344 -4.829 0.315 1.00 95.75 326 TYR A O 1
ATOM 2548 N N . HIS A 1 327 ? -14.065 -6.498 1.108 1.00 94.94 327 HIS A N 1
ATOM 2549 C CA . HIS A 1 327 ? -15.027 -7.548 0.785 1.00 94.94 327 HIS A CA 1
ATOM 2550 C C . HIS A 1 327 ? -16.364 -7.317 1.496 1.00 94.94 327 HIS A C 1
ATOM 2552 O O . HIS A 1 327 ? -17.408 -7.283 0.849 1.00 94.94 327 HIS A O 1
ATOM 2558 N N . SER A 1 328 ? -16.338 -7.080 2.807 1.00 94.94 328 SER A N 1
ATOM 2559 C CA . SER A 1 328 ? -17.551 -6.852 3.600 1.00 94.94 328 SER A CA 1
ATOM 2560 C C . SER A 1 328 ? -18.314 -5.598 3.152 1.00 94.94 328 SER A C 1
ATOM 2562 O O . SER A 1 328 ? -19.545 -5.592 3.115 1.00 94.94 328 SER A O 1
ATOM 2564 N N . MET A 1 329 ? -17.609 -4.527 2.774 1.00 94.94 329 MET A N 1
ATOM 2565 C CA . MET A 1 329 ? -18.252 -3.294 2.300 1.00 94.94 329 MET A CA 1
ATOM 2566 C C . MET A 1 329 ? -18.816 -3.417 0.879 1.00 94.94 329 MET A C 1
ATOM 2568 O O . MET A 1 329 ? -19.896 -2.900 0.606 1.00 94.94 329 MET A O 1
ATOM 2572 N N . ILE A 1 330 ? -18.094 -4.067 -0.038 1.00 93.62 330 ILE A N 1
ATOM 2573 C CA . ILE A 1 330 ? -18.460 -4.138 -1.462 1.00 93.62 330 ILE A CA 1
ATOM 2574 C C . ILE A 1 330 ? -19.456 -5.271 -1.720 1.00 93.62 330 ILE A C 1
ATOM 2576 O O . ILE A 1 330 ? -20.451 -5.057 -2.414 1.00 93.62 330 ILE A O 1
ATOM 2580 N N . SER A 1 331 ? -19.185 -6.464 -1.190 1.00 89.56 331 SER A N 1
ATOM 2581 C CA . SER A 1 331 ? -19.967 -7.675 -1.452 1.00 89.56 331 SER A CA 1
ATOM 2582 C C . SER A 1 331 ? -21.160 -7.801 -0.510 1.00 89.56 331 SER A C 1
ATOM 2584 O O . SER A 1 331 ? -22.267 -8.074 -0.968 1.00 89.56 331 SER A O 1
ATOM 2586 N N . ASP A 1 332 ? -20.947 -7.570 0.790 1.00 91.00 332 ASP A N 1
ATOM 2587 C CA . ASP A 1 332 ? -21.978 -7.762 1.822 1.00 91.00 332 ASP A CA 1
ATOM 2588 C C . ASP A 1 332 ? -22.727 -6.463 2.177 1.00 91.00 332 ASP A C 1
ATOM 2590 O O . ASP A 1 332 ? -23.625 -6.468 3.026 1.00 91.00 332 ASP A O 1
ATOM 2594 N N . GLU A 1 333 ? -22.358 -5.344 1.538 1.00 90.31 333 GLU A N 1
ATOM 2595 C CA . GLU A 1 333 ? -22.951 -4.008 1.720 1.00 90.31 333 GLU A CA 1
ATOM 2596 C C . GLU A 1 333 ? -23.017 -3.574 3.195 1.00 90.31 333 GLU A C 1
ATOM 2598 O O . GLU A 1 333 ? -23.957 -2.895 3.644 1.00 90.31 333 GLU A O 1
ATOM 2603 N N . GLN A 1 334 ? -22.023 -4.007 3.972 1.00 92.62 334 GLN A N 1
ATOM 2604 C CA . GLN A 1 334 ? -21.875 -3.635 5.369 1.00 92.62 334 GLN A CA 1
ATOM 2605 C C . GLN A 1 334 ? -21.441 -2.169 5.484 1.00 92.62 334 GLN A C 1
ATOM 2607 O O . GLN A 1 334 ? -20.690 -1.654 4.656 1.00 92.62 334 GLN A O 1
ATOM 2612 N N . ASP A 1 335 ? -21.926 -1.486 6.523 1.00 91.88 335 ASP A N 1
ATOM 2613 C CA . ASP A 1 335 ? -21.349 -0.206 6.933 1.00 91.88 335 ASP A CA 1
ATOM 2614 C C . ASP A 1 335 ? -19.936 -0.401 7.498 1.00 91.88 335 ASP A C 1
ATOM 2616 O O . ASP A 1 335 ? -19.564 -1.511 7.890 1.00 91.88 335 ASP A O 1
ATOM 2620 N N . VAL A 1 336 ? -19.162 0.685 7.547 1.00 92.38 336 VAL A N 1
ATOM 2621 C CA . VAL A 1 336 ? -17.744 0.662 7.948 1.00 92.38 336 VAL A CA 1
ATOM 2622 C C . VAL A 1 336 ? -17.547 -0.001 9.313 1.00 92.38 336 VAL A C 1
ATOM 2624 O O . VAL A 1 336 ? -16.658 -0.837 9.459 1.00 92.38 336 VAL A O 1
ATOM 2627 N N . GLY A 1 337 ? -18.402 0.301 10.297 1.00 91.38 337 GLY A N 1
ATOM 2628 C CA . GLY A 1 337 ? -18.320 -0.300 11.631 1.00 91.38 337 GLY A CA 1
ATOM 2629 C C . GLY A 1 337 ? -18.440 -1.823 11.579 1.00 91.38 337 GLY A C 1
ATOM 2630 O O . GLY A 1 337 ? -17.569 -2.538 12.072 1.00 91.38 337 GLY A O 1
ATOM 2631 N N . ARG A 1 338 ? -19.471 -2.339 10.899 1.00 91.88 338 ARG A N 1
ATOM 2632 C CA . ARG A 1 338 ? -19.658 -3.792 10.731 1.00 91.88 338 ARG A CA 1
ATOM 2633 C C . ARG A 1 338 ? -18.533 -4.445 9.935 1.00 91.88 338 ARG A C 1
ATOM 2635 O O . ARG A 1 338 ? -18.083 -5.526 10.310 1.00 91.88 338 ARG A O 1
ATOM 2642 N N . ALA A 1 339 ? -18.074 -3.789 8.874 1.00 94.44 339 ALA A N 1
ATOM 2643 C CA . ALA A 1 339 ? -17.012 -4.305 8.024 1.00 94.44 339 ALA A CA 1
ATOM 2644 C C . ALA A 1 339 ? -15.687 -4.452 8.790 1.00 94.44 339 ALA A C 1
ATOM 2646 O O . ALA A 1 339 ? -14.998 -5.454 8.616 1.00 94.44 339 ALA A O 1
ATOM 2647 N N . VAL A 1 340 ? -15.369 -3.519 9.697 1.00 94.31 340 VAL A N 1
ATOM 2648 C CA . VAL A 1 340 ? -14.210 -3.635 10.599 1.00 94.31 340 VAL A CA 1
ATOM 2649 C C . VAL A 1 340 ? -14.349 -4.841 11.527 1.00 94.31 340 VAL A C 1
ATOM 2651 O O . VAL A 1 340 ? -13.400 -5.605 11.667 1.00 94.31 340 VAL A O 1
ATOM 2654 N N . GLY A 1 341 ? -15.526 -5.062 12.121 1.00 92.88 341 GLY A N 1
ATOM 2655 C CA . GLY A 1 341 ? -15.774 -6.241 12.960 1.00 92.88 341 GLY A CA 1
ATOM 2656 C C . GLY A 1 341 ? -15.573 -7.553 12.195 1.00 92.88 341 GLY A C 1
ATOM 2657 O O . GLY A 1 341 ? -14.853 -8.432 12.661 1.00 92.88 341 GLY A O 1
ATOM 2658 N N . SER A 1 342 ? -16.139 -7.649 10.987 1.00 93.88 342 SER A N 1
ATOM 2659 C CA . SER A 1 342 ? -15.956 -8.799 10.091 1.00 93.88 342 SER A CA 1
ATOM 2660 C C . SER A 1 342 ? -14.483 -9.017 9.727 1.00 93.88 342 SER A C 1
ATOM 2662 O O . SER A 1 342 ? -14.012 -10.152 9.719 1.00 93.88 342 SER A O 1
ATOM 2664 N N . ALA A 1 343 ? -13.735 -7.939 9.482 1.00 95.69 343 ALA A N 1
ATOM 2665 C CA . ALA A 1 343 ? -12.315 -8.010 9.162 1.00 95.69 343 ALA A CA 1
ATOM 2666 C C . ALA A 1 343 ? -11.455 -8.493 10.340 1.00 95.69 343 ALA A C 1
ATOM 2668 O O . ALA A 1 343 ? -10.567 -9.319 10.146 1.00 95.69 343 ALA A O 1
ATOM 2669 N N . LEU A 1 344 ? -11.740 -8.044 11.568 1.00 95.06 344 LEU A N 1
ATOM 2670 C CA . LEU A 1 344 ? -11.060 -8.542 12.770 1.00 95.06 344 LEU A CA 1
ATOM 2671 C C . LEU A 1 344 ? -11.347 -10.030 13.012 1.00 95.06 344 LEU A C 1
ATOM 2673 O O . LEU A 1 344 ? -10.435 -10.780 13.354 1.00 95.06 344 LEU A O 1
ATOM 2677 N N . THR A 1 345 ? -12.592 -10.471 12.805 1.00 93.38 345 THR A N 1
ATOM 2678 C CA . THR A 1 345 ? -12.949 -11.894 12.881 1.00 93.38 345 THR A CA 1
ATOM 2679 C C . THR A 1 345 ? -12.201 -12.712 11.828 1.00 93.38 345 THR A C 1
ATOM 2681 O O . THR A 1 345 ? -11.630 -13.737 12.179 1.00 93.38 345 THR A O 1
ATOM 2684 N N . ALA A 1 346 ? -12.120 -12.238 10.581 1.00 94.88 346 ALA A N 1
ATOM 2685 C CA . ALA A 1 346 ? -11.403 -12.936 9.514 1.00 94.88 346 ALA A CA 1
ATOM 2686 C C . ALA A 1 346 ? -9.911 -13.136 9.831 1.00 94.88 346 ALA A C 1
ATOM 2688 O O . ALA A 1 346 ? -9.377 -14.210 9.579 1.00 94.88 346 ALA A O 1
ATOM 2689 N N . VAL A 1 347 ? -9.248 -12.139 10.432 1.00 95.31 347 VAL A N 1
ATOM 2690 C CA . VAL A 1 347 ? -7.857 -12.290 10.897 1.00 95.31 347 VAL A CA 1
ATOM 2691 C C . VAL A 1 347 ? -7.756 -13.366 11.982 1.00 95.31 347 VAL A C 1
ATOM 2693 O O . VAL A 1 347 ? -6.869 -14.209 11.933 1.00 95.31 347 VAL A O 1
ATOM 2696 N N . MET A 1 348 ? -8.669 -13.369 12.954 1.00 94.44 348 MET A N 1
ATOM 2697 C CA . MET A 1 348 ? -8.652 -14.359 14.039 1.00 94.44 348 MET A CA 1
ATOM 2698 C C . MET A 1 348 ? -8.952 -15.786 13.579 1.00 94.44 348 MET A C 1
ATOM 2700 O O . MET A 1 348 ? -8.540 -16.738 14.240 1.00 94.44 348 MET A O 1
ATOM 2704 N N . GLU A 1 349 ? -9.691 -15.937 12.484 1.00 93.94 349 GLU A N 1
ATOM 2705 C CA . GLU A 1 349 ? -10.027 -17.230 11.888 1.00 93.94 349 GLU A CA 1
ATOM 2706 C C . GLU A 1 349 ? -8.921 -17.777 10.976 1.00 93.94 349 GLU A C 1
ATOM 2708 O O . GLU A 1 349 ? -8.992 -18.948 10.602 1.00 93.94 349 GLU A O 1
ATOM 2713 N N . ASP A 1 350 ? -7.902 -16.980 10.639 1.00 92.75 350 ASP A N 1
ATOM 2714 C CA . ASP A 1 350 ? -6.773 -17.409 9.814 1.00 92.75 350 ASP A CA 1
ATOM 2715 C C . ASP A 1 350 ? -5.640 -17.995 10.683 1.00 92.75 350 ASP A C 1
ATOM 2717 O O . ASP A 1 350 ? -4.859 -17.248 11.282 1.00 92.75 350 ASP A O 1
ATOM 2721 N N . PRO A 1 351 ? -5.487 -19.334 10.750 1.00 88.06 351 PRO A N 1
ATOM 2722 C CA . PRO A 1 351 ? -4.423 -19.955 11.536 1.00 88.06 351 PRO A CA 1
ATOM 2723 C C . PRO A 1 351 ? -3.022 -19.694 10.961 1.00 88.06 351 PRO A C 1
ATOM 2725 O O . PRO A 1 351 ? -2.035 -19.947 11.652 1.00 88.06 351 PRO A O 1
ATOM 2728 N N . GLY A 1 352 ? -2.918 -19.216 9.714 1.00 85.00 352 GLY A N 1
ATOM 2729 C CA . GLY A 1 352 ? -1.659 -18.842 9.073 1.00 85.00 352 GLY A CA 1
ATOM 2730 C C . GLY A 1 352 ? -1.084 -17.516 9.576 1.00 85.00 352 GLY A C 1
ATOM 2731 O O . GLY A 1 352 ? 0.089 -17.240 9.334 1.00 85.00 352 GLY A O 1
ATOM 2732 N N . LEU A 1 353 ? -1.868 -16.710 10.299 1.00 87.06 353 LEU A N 1
ATOM 2733 C CA . LEU A 1 353 ? -1.407 -15.460 10.902 1.00 87.06 353 LEU A CA 1
ATOM 2734 C C . LEU A 1 353 ? -0.966 -15.686 12.353 1.00 87.06 353 LEU A C 1
ATOM 2736 O O . LEU A 1 353 ? -1.769 -16.174 13.145 1.00 87.06 353 LEU A O 1
ATOM 2740 N N . PRO A 1 354 ? 0.251 -15.296 12.775 1.00 86.44 354 PRO A N 1
ATOM 2741 C CA . PRO A 1 354 ? 0.684 -15.404 14.174 1.00 86.44 354 PRO A CA 1
ATOM 2742 C C . PRO A 1 354 ? -0.278 -14.751 15.180 1.00 86.44 354 PRO A C 1
ATOM 2744 O O . PRO A 1 354 ? -0.402 -15.221 16.318 1.00 86.44 354 PRO A O 1
ATOM 2747 N N . GLU A 1 355 ? -0.964 -13.692 14.745 1.00 89.50 355 GLU A N 1
ATOM 2748 C CA . GLU A 1 355 ? -1.921 -12.878 15.488 1.00 89.50 355 GLU A CA 1
ATOM 2749 C C . GLU A 1 355 ? -3.181 -13.625 15.930 1.00 89.50 355 GLU A C 1
ATOM 2751 O O . GLU A 1 355 ? -3.801 -13.205 16.907 1.00 89.50 355 GLU A O 1
ATOM 2756 N N . HIS A 1 356 ? -3.520 -14.765 15.312 1.00 90.12 356 HIS A N 1
ATOM 2757 C CA . HIS A 1 356 ? -4.673 -15.585 15.719 1.00 90.12 356 HIS A CA 1
ATOM 2758 C C . HIS A 1 356 ? -4.601 -16.042 17.191 1.00 90.12 356 HIS A C 1
ATOM 2760 O O . HIS A 1 356 ? -5.601 -16.455 17.778 1.00 90.12 356 HIS A O 1
ATOM 2766 N N . ARG A 1 357 ? -3.414 -15.977 17.811 1.00 91.88 357 ARG A N 1
ATOM 2767 C CA . ARG A 1 357 ? -3.170 -16.330 19.221 1.00 91.88 357 ARG A CA 1
ATOM 2768 C C . ARG A 1 357 ? -3.378 -15.166 20.194 1.00 91.88 357 ARG A C 1
ATOM 2770 O O . ARG A 1 357 ? -3.361 -15.390 21.405 1.00 91.88 357 ARG A O 1
ATOM 2777 N N . TYR A 1 358 ? -3.584 -13.949 19.690 1.00 93.94 358 TYR A N 1
ATOM 2778 C CA . TYR A 1 358 ? -3.585 -12.704 20.464 1.00 93.94 358 TYR A CA 1
ATOM 2779 C C . TYR A 1 358 ? -4.910 -11.934 20.311 1.00 93.94 358 TYR A C 1
ATOM 2781 O O . TYR A 1 358 ? -4.940 -10.843 19.732 1.00 93.94 358 TYR A O 1
ATOM 2789 N N . PRO A 1 359 ? -6.035 -12.488 20.805 1.00 94.81 359 PRO A N 1
ATOM 2790 C CA . PRO A 1 359 ? -7.364 -11.930 20.569 1.00 94.81 359 PRO A CA 1
ATOM 2791 C C . PRO A 1 359 ? -7.551 -10.518 21.132 1.00 94.81 359 PRO A C 1
ATOM 2793 O O . PRO A 1 359 ? -8.297 -9.734 20.544 1.00 94.81 359 PRO A O 1
ATOM 2796 N N . LEU A 1 360 ? -6.901 -10.165 22.249 1.00 94.94 360 LEU A N 1
ATOM 2797 C CA . LEU A 1 360 ? -6.998 -8.815 22.815 1.00 94.94 360 LEU A CA 1
ATOM 2798 C C . LEU A 1 360 ? -6.195 -7.814 21.992 1.00 94.94 360 LEU A C 1
ATOM 2800 O O . LEU A 1 360 ? -6.681 -6.714 21.735 1.00 94.94 360 LEU A O 1
ATOM 2804 N N . THR A 1 361 ? -5.009 -8.205 21.531 1.00 92.69 361 THR A N 1
ATOM 2805 C CA . THR A 1 361 ? -4.216 -7.391 20.603 1.00 92.69 361 THR A CA 1
ATOM 2806 C C . THR A 1 361 ? -4.999 -7.121 19.315 1.00 92.69 361 THR A C 1
ATOM 2808 O O . THR A 1 361 ? -5.181 -5.965 18.938 1.00 92.69 361 THR A O 1
ATOM 2811 N N . VAL A 1 362 ? -5.574 -8.150 18.683 1.00 94.00 362 VAL A N 1
ATOM 2812 C CA . VAL A 1 362 ? -6.384 -7.973 17.463 1.00 94.00 362 VAL A CA 1
ATOM 2813 C C . VAL A 1 362 ? -7.617 -7.099 17.719 1.00 94.00 362 VAL A C 1
ATOM 2815 O O . VAL A 1 362 ? -7.911 -6.199 16.936 1.00 94.00 362 VAL A O 1
ATOM 2818 N N . ALA A 1 363 ? -8.313 -7.292 18.842 1.00 93.06 363 ALA A N 1
ATOM 2819 C CA . ALA A 1 363 ? -9.482 -6.489 19.203 1.00 93.06 363 ALA A CA 1
ATOM 2820 C C . ALA A 1 363 ? -9.166 -5.004 19.468 1.00 93.06 363 ALA A C 1
ATOM 2822 O O . ALA A 1 363 ? -10.054 -4.159 19.341 1.00 93.06 363 ALA A O 1
ATOM 2823 N N . GLY A 1 364 ? -7.931 -4.689 19.868 1.00 89.06 364 GLY A N 1
ATOM 2824 C CA . GLY A 1 364 ? -7.507 -3.344 20.254 1.00 89.06 364 GLY A CA 1
ATOM 2825 C C . GLY A 1 364 ? -6.884 -2.515 19.136 1.00 89.06 364 GLY A C 1
ATOM 2826 O O . GLY A 1 364 ? -6.739 -1.311 19.314 1.00 89.06 364 GLY A O 1
ATOM 2827 N N . VAL A 1 365 ? -6.504 -3.115 18.006 1.00 88.38 365 VAL A N 1
ATOM 2828 C CA . VAL A 1 365 ? -5.662 -2.425 17.016 1.00 88.38 365 VAL A CA 1
ATOM 2829 C C . VAL A 1 365 ? -6.385 -1.320 16.247 1.00 88.38 365 VAL A C 1
ATOM 2831 O O . VAL A 1 365 ? -5.795 -0.268 16.023 1.00 88.38 365 VAL A O 1
ATOM 2834 N N . HIS A 1 366 ? -7.645 -1.503 15.854 1.00 89.69 366 HIS A N 1
ATOM 2835 C CA . HIS A 1 366 ? -8.333 -0.548 14.981 1.00 89.69 366 HIS A CA 1
ATOM 2836 C C . HIS A 1 366 ? -9.242 0.415 15.742 1.00 89.69 366 HIS A C 1
ATOM 2838 O O . HIS A 1 366 ? -9.867 0.066 16.745 1.00 89.69 366 HIS A O 1
ATOM 2844 N N . THR A 1 367 ? -9.364 1.628 15.210 1.00 89.00 367 THR A N 1
ATOM 2845 C CA . THR A 1 367 ? -10.365 2.613 15.619 1.00 89.00 367 THR A CA 1
ATOM 2846 C C . THR A 1 367 ? -11.157 3.079 14.405 1.00 89.00 367 THR A C 1
ATOM 2848 O O . THR A 1 367 ? -10.604 3.221 13.314 1.00 89.00 367 THR A O 1
ATOM 2851 N N . VAL A 1 368 ? -12.449 3.341 14.602 1.00 92.62 368 VAL A N 1
ATOM 2852 C CA . VAL A 1 368 ? -13.317 3.937 13.582 1.00 92.62 368 VAL A CA 1
ATOM 2853 C C . VAL A 1 368 ? -13.831 5.266 14.105 1.00 92.62 368 VAL A C 1
ATOM 2855 O O . VAL A 1 368 ? -14.503 5.304 15.134 1.00 92.62 368 VAL A O 1
ATOM 2858 N N . MET A 1 369 ? -13.530 6.341 13.387 1.00 91.69 369 MET A N 1
ATOM 2859 C CA . MET A 1 369 ? -14.044 7.684 13.630 1.00 91.69 369 MET A CA 1
ATOM 2860 C C . MET A 1 369 ? -15.130 7.999 12.603 1.00 91.69 369 MET A C 1
ATOM 2862 O O . MET A 1 369 ? -14.934 7.760 11.416 1.00 91.69 369 MET A O 1
ATOM 2866 N N . SER A 1 370 ? -16.263 8.548 13.033 1.00 89.50 370 SER A N 1
ATOM 2867 C CA . SER A 1 370 ? -17.325 8.999 12.130 1.00 89.50 370 SER A CA 1
ATOM 2868 C C . SER A 1 370 ? -17.905 10.331 12.583 1.00 89.50 370 SER A C 1
ATOM 2870 O O . SER A 1 370 ? -18.404 10.474 13.701 1.00 89.50 370 SER A O 1
ATOM 2872 N N . ALA A 1 371 ? -17.896 11.315 11.686 1.00 82.81 371 ALA A N 1
ATOM 2873 C CA . ALA A 1 371 ? -18.633 12.562 11.871 1.00 82.81 371 ALA A CA 1
ATOM 2874 C C . ALA A 1 371 ? -20.154 12.382 11.735 1.00 82.81 371 ALA A C 1
ATOM 2876 O O . ALA A 1 371 ? -20.935 13.155 12.304 1.00 82.81 371 ALA A O 1
ATOM 2877 N N . SER A 1 372 ? -20.590 11.357 11.003 1.00 81.94 372 SER A N 1
ATOM 2878 C CA . SER A 1 372 ? -21.997 11.098 10.722 1.00 81.94 372 SER A CA 1
ATOM 2879 C C . SER A 1 372 ? -22.683 10.410 11.902 1.00 81.94 372 SER A C 1
ATOM 2881 O O . SER A 1 372 ? -22.102 9.603 12.620 1.00 81.94 372 SER A O 1
ATOM 2883 N N . SER A 1 373 ? -23.943 10.757 12.166 1.00 74.81 373 SER A N 1
ATOM 2884 C CA . SER A 1 373 ? -24.802 9.968 13.065 1.00 74.81 373 SER A CA 1
ATOM 2885 C C . SER A 1 373 ? -25.394 8.745 12.365 1.00 74.81 373 SER A C 1
ATOM 2887 O O . SER A 1 373 ? -25.800 7.788 13.016 1.00 74.81 373 SER A O 1
ATOM 2889 N N . GLU A 1 374 ? -25.427 8.745 11.036 1.00 81.31 374 GLU A N 1
ATOM 2890 C CA . GLU A 1 374 ? -25.874 7.611 10.231 1.00 81.31 374 GLU A CA 1
ATOM 2891 C C . GLU A 1 374 ? -24.672 6.774 9.767 1.00 81.31 374 GLU A C 1
ATOM 2893 O O . GLU A 1 374 ? -23.643 7.357 9.418 1.00 81.31 374 GLU A O 1
ATOM 2898 N N . PRO A 1 375 ? -24.770 5.433 9.723 1.00 81.62 375 PRO A N 1
ATOM 2899 C CA . PRO A 1 375 ? -23.679 4.587 9.257 1.00 81.62 375 PRO A CA 1
ATOM 2900 C C . PRO A 1 375 ? -23.377 4.860 7.790 1.00 81.62 375 PRO A C 1
ATOM 2902 O O . PRO A 1 375 ? -24.269 4.777 6.939 1.00 81.62 375 PRO A O 1
ATOM 2905 N N . VAL A 1 376 ? -22.111 5.116 7.476 1.00 82.38 376 VAL A N 1
ATOM 2906 C CA . VAL A 1 376 ? -21.677 5.247 6.090 1.00 82.38 376 VAL A CA 1
ATOM 2907 C C . VAL A 1 376 ? -21.611 3.862 5.458 1.00 82.38 376 VAL A C 1
ATOM 2909 O O . VAL A 1 376 ? -20.955 2.946 5.956 1.00 82.38 376 VAL A O 1
ATOM 2912 N N . ARG A 1 377 ? -22.301 3.714 4.325 1.00 89.00 377 ARG A N 1
ATOM 2913 C CA . ARG A 1 377 ? -22.205 2.545 3.450 1.00 89.00 377 ARG A CA 1
ATOM 2914 C C . ARG A 1 377 ? -21.653 2.960 2.106 1.00 89.00 377 ARG A C 1
ATOM 2916 O O . ARG A 1 377 ? -22.162 3.888 1.469 1.00 89.00 377 ARG A O 1
ATOM 2923 N N . LEU A 1 378 ? -20.659 2.219 1.639 1.00 89.62 378 LEU A N 1
ATOM 2924 C CA . LEU A 1 378 ? -20.271 2.281 0.243 1.00 89.62 378 LEU A CA 1
ATOM 2925 C C . LEU A 1 378 ? -21.402 1.630 -0.558 1.00 89.62 378 LEU A C 1
ATOM 2927 O O . LEU A 1 378 ? -21.809 0.510 -0.275 1.00 89.62 378 LEU A O 1
ATOM 2931 N N . THR A 1 379 ? -21.958 2.352 -1.527 1.00 86.69 379 THR A N 1
ATOM 2932 C CA . THR A 1 379 ? -23.057 1.869 -2.376 1.00 86.69 379 THR A CA 1
ATOM 2933 C C . THR A 1 379 ? -22.569 1.782 -3.820 1.00 86.69 379 THR A C 1
ATOM 2935 O O . THR A 1 379 ? -22.873 2.667 -4.624 1.00 86.69 379 THR A O 1
ATOM 2938 N N . PRO A 1 380 ? -21.768 0.752 -4.173 1.00 88.88 380 PRO A N 1
ATOM 2939 C CA . PRO A 1 380 ? -21.297 0.600 -5.538 1.00 88.88 380 PRO A CA 1
ATOM 2940 C C . PRO A 1 380 ? -22.491 0.465 -6.494 1.00 88.88 380 PRO A C 1
ATOM 2942 O O . PRO A 1 380 ? -23.380 -0.370 -6.252 1.00 88.88 380 PRO A O 1
ATOM 2945 N N . PRO A 1 381 ? -22.519 1.242 -7.592 1.00 90.12 381 PRO A N 1
ATOM 2946 C CA . PRO A 1 381 ? -23.514 1.078 -8.639 1.00 90.12 381 PRO A CA 1
ATOM 2947 C C . PRO A 1 381 ? -23.514 -0.357 -9.185 1.00 90.12 381 PRO A C 1
ATOM 2949 O O . PRO A 1 381 ? -22.477 -1.029 -9.150 1.00 90.12 381 PRO A O 1
ATOM 2952 N N . PRO A 1 382 ? -24.647 -0.846 -9.716 1.00 87.19 382 PRO A N 1
ATOM 2953 C CA . PRO A 1 382 ? -24.693 -2.161 -10.334 1.00 87.19 382 PRO A CA 1
ATOM 2954 C C . PRO A 1 382 ? -23.717 -2.222 -11.510 1.00 87.19 382 PRO A C 1
ATOM 2956 O O . PRO A 1 382 ? -23.691 -1.326 -12.361 1.00 87.19 382 PRO A O 1
ATOM 2959 N N . TYR A 1 383 ? -22.933 -3.294 -11.564 1.00 83.31 383 TYR A N 1
ATOM 2960 C CA . TYR A 1 383 ? -22.053 -3.569 -12.685 1.00 83.31 383 TYR A CA 1
ATOM 2961 C C . TYR A 1 383 ? -22.896 -3.770 -13.942 1.00 83.31 383 TYR A C 1
ATOM 2963 O O . TYR A 1 383 ? -23.728 -4.675 -14.026 1.00 83.31 383 TYR A O 1
ATOM 2971 N N . ARG A 1 384 ? -22.690 -2.904 -14.933 1.00 74.75 384 ARG A N 1
ATOM 2972 C CA . ARG A 1 384 ? -23.232 -3.110 -16.272 1.00 74.75 384 ARG A CA 1
ATOM 2973 C C . ARG A 1 384 ? -22.140 -3.756 -17.090 1.00 74.75 384 ARG A C 1
ATOM 2975 O O . ARG A 1 384 ? -21.168 -3.089 -17.431 1.00 74.75 384 ARG A O 1
ATOM 2982 N N . TRP A 1 385 ? -22.320 -5.036 -17.399 1.00 57.31 385 TRP A N 1
ATOM 2983 C CA . TRP A 1 385 ? -21.474 -5.705 -18.373 1.00 57.31 385 TRP A CA 1
ATOM 2984 C C . 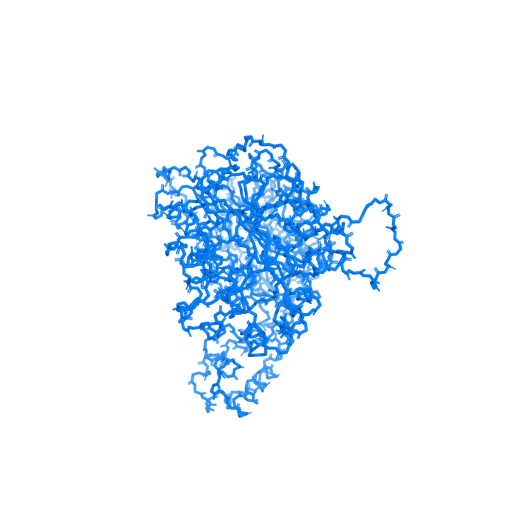TRP A 1 385 ? -21.668 -5.006 -19.717 1.00 57.31 385 TRP A C 1
ATOM 2986 O O . TRP A 1 385 ? -22.691 -5.162 -20.386 1.00 57.31 385 TRP A O 1
ATOM 2996 N N . ILE A 1 386 ? -20.716 -4.153 -20.067 1.00 53.75 386 ILE A N 1
ATOM 2997 C CA . ILE A 1 386 ? -20.560 -3.673 -21.427 1.00 53.75 386 ILE A CA 1
ATOM 2998 C C . ILE A 1 386 ? -19.690 -4.738 -22.073 1.00 53.75 386 ILE A C 1
ATOM 3000 O O . ILE A 1 386 ? -18.571 -4.954 -21.613 1.00 53.75 386 ILE A O 1
ATOM 3004 N N . ALA A 1 387 ? -20.209 -5.420 -23.097 1.00 41.81 387 ALA A N 1
ATOM 3005 C CA . ALA A 1 387 ? -19.364 -6.189 -23.995 1.00 41.81 387 ALA A CA 1
ATOM 3006 C C . ALA A 1 387 ? -18.300 -5.219 -24.519 1.00 41.81 387 ALA A C 1
ATOM 3008 O O . ALA A 1 387 ? -18.592 -4.386 -25.378 1.00 41.81 387 ALA A O 1
ATOM 3009 N N . GLN A 1 388 ? -17.100 -5.243 -23.943 1.00 42.59 388 GLN A N 1
ATOM 3010 C CA . GLN A 1 388 ? -15.970 -4.640 -24.614 1.00 42.59 388 GLN A CA 1
ATOM 3011 C C . GLN A 1 388 ? -15.695 -5.550 -25.798 1.00 42.59 388 GLN A C 1
ATOM 3013 O O . GLN A 1 388 ? -15.137 -6.635 -25.666 1.00 42.59 388 GLN A O 1
ATOM 3018 N N . ASP A 1 389 ? -16.196 -5.119 -26.947 1.00 40.25 389 ASP A N 1
ATOM 3019 C CA . ASP A 1 389 ? -15.762 -5.596 -28.245 1.00 40.25 389 ASP A CA 1
ATOM 3020 C C . ASP A 1 389 ? -14.293 -5.170 -28.373 1.00 40.25 389 ASP A C 1
ATOM 3022 O O . ASP A 1 389 ? -13.982 -4.074 -28.829 1.00 40.25 389 ASP A O 1
ATOM 3026 N N . SER A 1 390 ? -13.368 -5.971 -27.850 1.00 38.97 390 SER A N 1
ATOM 3027 C CA . SER A 1 390 ? -11.938 -5.726 -28.011 1.00 38.97 390 SER A CA 1
ATOM 3028 C C . SER A 1 390 ? -11.345 -6.874 -28.810 1.00 38.97 390 SER A C 1
ATOM 3030 O O . SER A 1 390 ? -10.656 -7.744 -28.289 1.00 38.97 390 SER A O 1
ATOM 3032 N N . GLY A 1 391 ? -11.591 -6.830 -30.119 1.00 36.38 391 GLY A N 1
ATOM 3033 C CA . GLY A 1 391 ? -10.648 -7.379 -31.094 1.00 36.38 391 GLY A CA 1
ATOM 3034 C C . GLY A 1 391 ? -9.304 -6.627 -31.107 1.00 36.38 391 GLY A C 1
ATOM 3035 O O . GLY A 1 391 ? -8.459 -6.936 -31.940 1.00 36.38 391 GLY A O 1
ATOM 3036 N N . GLU A 1 392 ? -9.100 -5.646 -30.213 1.00 45.66 392 GLU A N 1
ATOM 3037 C CA . GLU A 1 392 ? -7.796 -5.049 -29.931 1.00 45.66 392 GLU A CA 1
ATOM 3038 C C . GLU A 1 392 ? -6.862 -6.119 -29.350 1.00 45.66 392 GLU A C 1
ATOM 3040 O O . GLU A 1 392 ? -7.126 -6.718 -28.307 1.00 45.66 392 GLU A O 1
ATOM 3045 N N . ILE A 1 393 ? -5.757 -6.366 -30.050 1.00 51.16 393 ILE A N 1
ATOM 3046 C CA . ILE A 1 393 ? -4.662 -7.203 -29.568 1.00 51.16 393 ILE A CA 1
ATOM 3047 C C . ILE A 1 393 ? -4.109 -6.541 -28.299 1.00 51.16 393 ILE A C 1
ATOM 3049 O O . ILE A 1 393 ? -3.617 -5.414 -28.366 1.00 51.16 393 ILE A O 1
ATOM 3053 N N . ASP A 1 394 ? -4.165 -7.223 -27.147 1.00 62.81 394 ASP A N 1
ATOM 3054 C CA . ASP A 1 394 ? -3.450 -6.764 -25.950 1.00 62.81 394 ASP A CA 1
ATOM 3055 C C . ASP A 1 394 ? -1.949 -6.920 -26.205 1.00 62.81 394 ASP A C 1
ATOM 3057 O O . ASP A 1 394 ? -1.359 -7.971 -25.972 1.00 62.81 394 ASP A O 1
ATOM 3061 N N . LEU A 1 395 ? -1.323 -5.873 -26.734 1.00 62.09 395 LEU A N 1
ATOM 3062 C CA . LEU A 1 395 ? 0.105 -5.836 -27.055 1.00 62.09 395 LEU A CA 1
ATOM 3063 C C . LEU A 1 395 ? 0.993 -5.939 -25.804 1.00 62.09 395 LEU A C 1
ATOM 3065 O O . LEU A 1 395 ? 2.193 -6.185 -25.917 1.00 62.09 395 LEU A O 1
ATOM 3069 N N . PHE A 1 396 ? 0.403 -5.828 -24.608 1.00 70.88 396 PHE A N 1
ATOM 3070 C CA . PHE A 1 396 ? 1.070 -6.155 -23.356 1.00 70.88 396 PHE A CA 1
ATOM 3071 C C . PHE A 1 396 ? 1.141 -7.669 -23.093 1.00 70.88 396 PHE A C 1
ATOM 3073 O O . PHE A 1 396 ? 1.876 -8.092 -22.207 1.00 70.88 396 PHE A O 1
ATOM 3080 N N . ALA A 1 397 ? 0.431 -8.509 -23.854 1.00 63.84 397 ALA A N 1
ATOM 3081 C CA . ALA A 1 397 ? 0.465 -9.965 -23.700 1.00 63.84 397 ALA A CA 1
ATOM 3082 C C . ALA A 1 397 ? 1.851 -10.578 -23.975 1.00 63.84 397 ALA A C 1
ATOM 3084 O O . ALA A 1 397 ? 2.116 -11.691 -23.532 1.00 63.84 397 ALA A O 1
ATOM 3085 N N . THR A 1 398 ? 2.742 -9.867 -24.679 1.00 75.31 398 THR A N 1
ATOM 3086 C CA . THR A 1 398 ? 4.141 -10.287 -24.874 1.00 75.31 398 THR A CA 1
ATOM 3087 C C . THR A 1 398 ? 5.040 -9.961 -23.680 1.00 75.31 398 THR A C 1
ATOM 3089 O O . THR A 1 398 ? 6.200 -10.375 -23.664 1.00 75.31 398 THR A O 1
ATOM 3092 N N . ALA A 1 399 ? 4.545 -9.218 -22.685 1.00 80.94 399 ALA A N 1
ATOM 3093 C CA . ALA A 1 399 ? 5.306 -8.924 -21.482 1.00 80.94 399 ALA A CA 1
ATOM 3094 C C . ALA A 1 399 ? 5.507 -10.197 -20.637 1.00 80.94 399 ALA A C 1
ATOM 3096 O O . ALA A 1 399 ? 4.613 -11.047 -20.573 1.00 80.94 399 ALA A O 1
ATOM 3097 N N . PRO A 1 400 ? 6.644 -10.326 -19.926 1.00 83.81 400 PRO A N 1
ATOM 3098 C CA . PRO A 1 400 ? 6.860 -11.417 -18.991 1.00 83.81 400 PRO A CA 1
ATOM 3099 C C . PRO A 1 400 ? 5.744 -11.448 -17.941 1.00 83.81 400 PRO A C 1
ATOM 3101 O O . PRO A 1 400 ? 5.223 -10.380 -17.582 1.00 83.81 400 PRO A O 1
ATOM 3104 N N . PRO A 1 401 ? 5.406 -12.626 -17.386 1.00 82.06 401 PRO A N 1
ATOM 3105 C CA . PRO A 1 401 ? 4.405 -12.732 -16.330 1.00 82.06 401 PRO A CA 1
ATOM 3106 C C . PRO A 1 401 ? 4.743 -11.815 -15.151 1.00 82.06 401 PRO A C 1
ATOM 3108 O O . PRO A 1 401 ? 5.895 -11.424 -14.945 1.00 82.06 401 PRO A O 1
ATOM 3111 N N . GLU A 1 402 ? 3.718 -11.425 -14.396 1.00 80.19 402 GLU A N 1
ATOM 3112 C CA . GLU A 1 402 ? 3.929 -10.606 -13.207 1.00 80.19 402 GLU A CA 1
ATOM 3113 C C . GLU A 1 402 ? 4.765 -11.380 -12.197 1.00 80.19 402 GLU A C 1
ATOM 3115 O O . GLU A 1 402 ? 4.440 -12.517 -11.858 1.00 80.19 402 GLU A O 1
ATOM 3120 N N . SER A 1 403 ? 5.864 -10.774 -11.741 1.00 80.62 403 SER A N 1
ATOM 3121 C CA . SER A 1 403 ? 6.710 -11.371 -10.713 1.00 80.62 403 SER A CA 1
ATOM 3122 C C . SER A 1 403 ? 5.868 -11.640 -9.468 1.00 80.62 403 SER A C 1
ATOM 3124 O O . SER A 1 403 ? 5.137 -10.760 -9.016 1.00 80.62 403 SER A O 1
ATOM 3126 N N . ALA A 1 404 ? 5.957 -12.839 -8.894 1.00 78.81 404 ALA A N 1
ATOM 3127 C CA . ALA A 1 404 ? 5.232 -13.144 -7.660 1.00 78.81 404 ALA A CA 1
ATOM 3128 C C . ALA A 1 404 ? 5.684 -12.219 -6.515 1.00 78.81 404 ALA A C 1
ATOM 3130 O O . ALA A 1 404 ? 4.851 -11.666 -5.800 1.00 78.81 404 ALA A O 1
ATOM 3131 N N . HIS A 1 405 ? 6.988 -11.936 -6.454 1.00 83.81 405 HIS A N 1
ATOM 3132 C CA . HIS A 1 405 ? 7.628 -11.124 -5.421 1.00 83.81 405 HIS A CA 1
ATOM 3133 C C . HIS A 1 405 ? 8.404 -9.964 -6.051 1.00 83.81 405 HIS A C 1
ATOM 3135 O O . HIS A 1 405 ? 9.009 -10.116 -7.115 1.00 83.81 405 HIS A O 1
ATOM 3141 N N . PHE A 1 406 ? 8.380 -8.798 -5.406 1.00 88.69 406 PHE A N 1
ATOM 3142 C CA . PHE A 1 406 ? 9.197 -7.642 -5.778 1.00 88.69 406 PHE A CA 1
ATOM 3143 C C . PHE A 1 406 ? 9.337 -6.736 -4.557 1.00 88.69 406 PHE A C 1
ATOM 3145 O O . PHE A 1 406 ? 8.339 -6.237 -4.038 1.00 88.69 406 PHE A O 1
ATOM 3152 N N . VAL A 1 407 ? 10.576 -6.542 -4.115 1.00 86.44 407 VAL A N 1
ATOM 3153 C CA . VAL A 1 407 ? 10.922 -5.805 -2.897 1.00 86.44 407 VAL A CA 1
ATOM 3154 C C . VAL A 1 407 ? 11.951 -4.728 -3.228 1.00 86.44 407 VAL A C 1
ATOM 3156 O O . VAL A 1 407 ? 12.836 -4.949 -4.062 1.00 86.44 407 VAL A O 1
ATOM 3159 N N . GLY A 1 408 ? 11.830 -3.585 -2.553 1.00 83.50 408 GLY A N 1
ATOM 3160 C CA . GLY A 1 408 ? 12.829 -2.524 -2.565 1.00 83.50 408 GLY A CA 1
ATOM 3161 C C . GLY A 1 408 ? 12.829 -1.636 -3.806 1.00 83.50 408 GLY A C 1
ATOM 3162 O O . GLY A 1 408 ? 11.870 -1.617 -4.585 1.00 83.50 408 GLY A O 1
ATOM 3163 N N . ARG A 1 409 ? 13.938 -0.906 -3.990 1.00 87.06 409 ARG A N 1
ATOM 3164 C CA . ARG A 1 409 ? 14.221 -0.046 -5.164 1.00 87.06 409 ARG A CA 1
ATOM 3165 C C . ARG A 1 409 ? 13.239 1.110 -5.349 1.00 87.06 409 ARG A C 1
ATOM 3167 O O . ARG A 1 409 ? 13.001 1.580 -6.463 1.00 87.06 409 ARG A O 1
ATOM 3174 N N . CYS A 1 410 ? 12.602 1.552 -4.266 1.00 83.44 410 CYS A N 1
ATOM 3175 C CA . CYS A 1 410 ? 11.555 2.571 -4.324 1.00 83.44 410 CYS A CA 1
ATOM 3176 C C . CYS A 1 410 ? 12.061 3.872 -4.961 1.00 83.44 410 CYS A C 1
ATOM 3178 O O . CYS A 1 410 ? 11.327 4.490 -5.727 1.00 83.44 410 CYS A O 1
ATOM 3180 N N . GLY A 1 411 ? 13.326 4.237 -4.731 1.00 83.88 411 GLY A N 1
ATOM 3181 C CA . GLY A 1 411 ? 13.935 5.454 -5.268 1.00 83.88 411 GLY A CA 1
ATOM 3182 C C . GLY A 1 411 ? 14.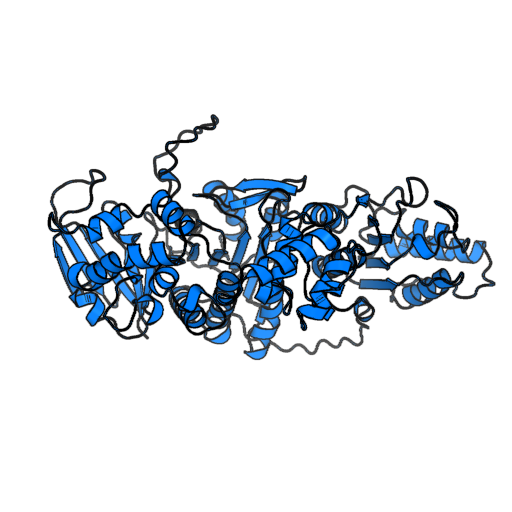169 5.386 -6.774 1.00 83.88 411 GLY A C 1
ATOM 3183 O O . GLY A 1 411 ? 13.821 6.310 -7.510 1.00 83.88 411 GLY A O 1
ATOM 3184 N N . GLU A 1 412 ? 14.718 4.278 -7.262 1.00 90.44 412 GLU A N 1
ATOM 3185 C CA . GLU A 1 412 ? 14.889 3.993 -8.686 1.00 90.44 412 GLU A CA 1
ATOM 3186 C C . GLU A 1 412 ? 13.536 3.969 -9.395 1.00 90.44 412 GLU A C 1
ATOM 3188 O O . GLU A 1 412 ? 13.360 4.600 -10.442 1.00 90.44 412 GLU A O 1
ATOM 3193 N N . MET A 1 413 ? 12.557 3.296 -8.789 1.00 90.88 413 MET A N 1
ATOM 3194 C CA . MET A 1 413 ? 11.200 3.191 -9.311 1.00 90.88 413 MET A CA 1
ATOM 3195 C C . MET A 1 413 ? 10.494 4.550 -9.323 1.00 90.88 413 MET A C 1
ATOM 3197 O O . MET A 1 413 ? 9.838 4.862 -10.313 1.00 90.88 413 MET A O 1
ATOM 3201 N N . ALA A 1 414 ? 10.669 5.391 -8.298 1.00 86.75 414 ALA A N 1
ATOM 3202 C CA . ALA A 1 414 ? 10.116 6.747 -8.229 1.00 86.75 414 ALA A CA 1
ATOM 3203 C C . ALA A 1 414 ? 10.712 7.668 -9.305 1.00 86.75 414 ALA A C 1
ATOM 3205 O O . ALA A 1 414 ? 9.976 8.349 -10.027 1.00 86.75 414 ALA A O 1
ATOM 3206 N N . LYS A 1 415 ? 12.038 7.636 -9.492 1.00 87.62 415 LYS A N 1
ATOM 3207 C CA . LYS A 1 415 ? 12.727 8.383 -10.559 1.00 87.62 415 LYS A CA 1
ATOM 3208 C C . LYS A 1 415 ? 12.230 7.963 -11.941 1.00 87.62 415 LYS A C 1
ATOM 3210 O O . LYS A 1 415 ? 11.923 8.816 -12.778 1.00 87.62 415 LYS A O 1
ATOM 3215 N N . ALA A 1 416 ? 12.108 6.657 -12.179 1.00 91.50 416 ALA A N 1
ATOM 3216 C CA . ALA A 1 416 ? 11.613 6.135 -13.446 1.00 91.50 416 ALA A CA 1
ATOM 3217 C C . ALA A 1 416 ? 10.140 6.506 -13.679 1.00 91.50 416 ALA A C 1
ATOM 3219 O O . ALA A 1 416 ? 9.777 7.020 -14.737 1.00 91.50 416 ALA A O 1
ATOM 3220 N N . ALA A 1 417 ? 9.301 6.301 -12.665 1.00 87.94 417 ALA A N 1
ATOM 3221 C CA . ALA A 1 417 ? 7.890 6.659 -12.641 1.00 87.94 417 ALA A CA 1
ATOM 3222 C C . ALA A 1 417 ? 7.634 8.124 -12.999 1.00 87.94 417 ALA A C 1
ATOM 3224 O O . ALA A 1 417 ? 6.694 8.415 -13.738 1.00 87.94 417 ALA A O 1
ATOM 3225 N N . HIS A 1 418 ? 8.466 9.034 -12.488 1.00 84.38 418 HIS A N 1
ATOM 3226 C CA . HIS A 1 418 ? 8.367 10.458 -12.780 1.00 84.38 418 HIS A CA 1
ATOM 3227 C C . HIS A 1 418 ? 8.542 10.745 -14.278 1.00 84.38 418 HIS A C 1
ATOM 3229 O O . HIS A 1 418 ? 7.745 11.470 -14.869 1.00 84.38 418 HIS A O 1
ATOM 3235 N N . VAL A 1 419 ? 9.540 10.127 -14.919 1.00 88.75 419 VAL A N 1
ATOM 3236 C CA . VAL A 1 419 ? 9.792 10.280 -16.363 1.00 88.75 419 VAL A CA 1
ATOM 3237 C C . VAL A 1 419 ? 8.696 9.627 -17.212 1.00 88.75 419 VAL A C 1
ATOM 3239 O O . VAL A 1 419 ? 8.320 10.156 -18.260 1.00 88.75 419 VAL A O 1
ATOM 3242 N N . LEU A 1 420 ? 8.169 8.492 -16.752 1.00 88.81 420 LEU A N 1
ATOM 3243 C CA . LEU A 1 420 ? 7.100 7.741 -17.414 1.00 88.81 420 LEU A CA 1
ATOM 3244 C C . LEU A 1 420 ? 5.688 8.283 -17.105 1.00 88.81 420 LEU A C 1
ATOM 3246 O O . LEU A 1 420 ? 4.702 7.631 -17.442 1.00 88.81 420 LEU A O 1
ATOM 3250 N N . GLY A 1 421 ? 5.578 9.442 -16.450 1.00 77.75 421 GLY A N 1
ATOM 3251 C CA . GLY A 1 421 ? 4.314 10.111 -16.139 1.00 77.75 421 GLY A CA 1
ATOM 3252 C C . GLY A 1 421 ? 3.952 11.254 -17.098 1.00 77.75 421 GLY A C 1
ATOM 3253 O O . GLY A 1 421 ? 4.640 11.521 -18.084 1.00 77.75 421 GLY A O 1
ATOM 3254 N N . GLU A 1 422 ? 2.868 11.962 -16.762 1.00 63.41 422 GLU A N 1
ATOM 3255 C CA . GLU A 1 422 ? 2.294 13.061 -17.565 1.00 63.41 422 GLU A CA 1
ATOM 3256 C C . GLU A 1 422 ? 3.203 14.298 -17.677 1.00 63.41 422 GLU A C 1
ATOM 3258 O O . GLU A 1 422 ? 3.098 15.058 -18.633 1.00 63.41 422 GLU A O 1
ATOM 3263 N N . VAL A 1 423 ? 4.112 14.514 -16.719 1.00 59.03 423 VAL A N 1
ATOM 3264 C CA . VAL A 1 423 ? 5.012 15.678 -16.695 1.00 59.03 423 VAL A CA 1
ATOM 3265 C C . VAL A 1 423 ? 6.452 15.201 -16.864 1.00 59.03 423 VAL A C 1
ATOM 3267 O O . VAL A 1 423 ? 7.192 15.075 -15.892 1.00 59.03 423 VAL A O 1
ATOM 3270 N N . SER A 1 424 ? 6.868 14.912 -18.099 1.00 62.88 424 SER A N 1
ATOM 3271 C CA . SER A 1 424 ? 8.273 14.593 -18.374 1.00 62.88 424 SER A CA 1
ATOM 3272 C C . SER A 1 424 ? 9.105 15.872 -18.480 1.00 62.88 424 SER A C 1
ATOM 3274 O O . SER A 1 424 ? 8.806 16.734 -19.305 1.00 62.88 424 SER A O 1
ATOM 3276 N N . LEU A 1 425 ? 10.193 15.981 -17.711 1.00 67.56 425 LEU A N 1
ATOM 3277 C CA . LEU A 1 425 ? 11.166 17.087 -17.759 1.00 67.56 425 LEU A CA 1
ATOM 3278 C C . LEU A 1 425 ? 12.037 17.054 -19.038 1.00 67.56 425 LEU A C 1
ATOM 3280 O O . LEU A 1 425 ? 13.262 16.972 -18.969 1.00 67.56 425 LEU A O 1
ATOM 3284 N N . GLY A 1 426 ? 11.418 17.032 -20.222 1.00 76.38 426 GLY A N 1
ATOM 3285 C CA . GLY A 1 426 ? 12.110 16.919 -21.515 1.00 76.38 426 GLY A CA 1
ATOM 3286 C C . GLY A 1 426 ? 12.796 15.566 -21.756 1.00 76.38 426 GLY A C 1
ATOM 3287 O O . GLY A 1 426 ? 13.611 15.439 -22.673 1.00 76.38 426 GLY A O 1
ATOM 3288 N N . ARG A 1 427 ? 12.491 14.560 -20.927 1.00 88.12 427 ARG A N 1
ATOM 3289 C CA . ARG A 1 427 ? 12.975 13.180 -21.053 1.00 88.12 427 ARG A CA 1
ATOM 3290 C C . ARG A 1 427 ? 11.959 12.342 -21.820 1.00 88.12 427 ARG A C 1
ATOM 3292 O O . ARG A 1 427 ? 10.765 12.443 -21.569 1.00 88.12 427 ARG A O 1
ATOM 3299 N N . THR A 1 428 ? 12.432 11.477 -22.706 1.00 90.94 428 THR A N 1
ATOM 3300 C CA . THR A 1 428 ? 11.574 10.601 -23.527 1.00 90.94 428 THR A CA 1
ATOM 3301 C C . THR A 1 428 ? 11.595 9.148 -23.068 1.00 90.94 428 THR A C 1
ATOM 3303 O O . THR A 1 428 ? 11.040 8.273 -23.729 1.00 90.94 428 THR A O 1
ATOM 3306 N N . GLY A 1 429 ? 12.188 8.879 -21.905 1.00 92.25 429 GLY A N 1
ATOM 3307 C CA . GLY A 1 429 ? 12.211 7.542 -21.340 1.00 92.25 429 GLY A CA 1
ATOM 3308 C C . GLY A 1 429 ? 13.327 7.303 -20.331 1.00 92.25 429 GLY A C 1
ATOM 3309 O O . GLY A 1 429 ? 13.988 8.236 -19.870 1.00 92.25 429 GLY A O 1
ATOM 3310 N N . VAL A 1 430 ? 13.535 6.035 -19.997 1.00 93.69 430 VAL A N 1
ATOM 3311 C CA . VAL A 1 430 ? 14.418 5.582 -18.916 1.00 93.69 430 VAL A CA 1
ATOM 3312 C C . VAL A 1 430 ? 15.274 4.414 -19.396 1.00 93.69 430 VAL A C 1
ATOM 3314 O O . VAL A 1 430 ? 14.797 3.559 -20.141 1.00 93.69 430 VAL A O 1
ATOM 3317 N N . VAL A 1 431 ? 16.522 4.361 -18.935 1.00 93.88 431 VAL A N 1
ATOM 3318 C CA . VAL A 1 431 ? 17.387 3.182 -19.043 1.00 93.88 431 VAL A CA 1
ATOM 3319 C C . VAL A 1 431 ? 17.647 2.647 -17.642 1.00 93.88 431 VAL A C 1
ATOM 3321 O O . VAL A 1 431 ? 18.283 3.323 -16.840 1.00 93.88 431 VAL A O 1
ATOM 3324 N N . LEU A 1 432 ? 17.184 1.434 -17.360 1.00 95.44 432 LEU A N 1
ATOM 3325 C CA . LEU A 1 432 ? 17.527 0.685 -16.157 1.00 95.44 432 LEU A CA 1
ATOM 3326 C C . LEU A 1 432 ? 18.759 -0.172 -16.443 1.00 95.44 432 LEU A C 1
ATOM 3328 O O . LEU A 1 432 ? 18.712 -1.045 -17.313 1.00 95.44 432 LEU A O 1
ATOM 3332 N N . HIS A 1 433 ? 19.848 0.051 -15.714 1.00 93.75 433 HIS A N 1
ATOM 3333 C CA . HIS A 1 433 ? 21.071 -0.726 -15.891 1.00 93.75 433 HIS A CA 1
ATOM 3334 C C . HIS A 1 433 ? 21.633 -1.248 -14.573 1.00 93.75 433 HIS A C 1
ATOM 3336 O O . HIS A 1 433 ? 21.591 -0.581 -13.544 1.00 93.75 433 HIS A O 1
ATOM 3342 N N . GLY A 1 434 ? 22.210 -2.440 -14.605 1.00 93.44 434 GLY A N 1
ATOM 3343 C CA . GLY A 1 434 ? 22.820 -3.053 -13.434 1.00 93.44 434 GLY A CA 1
ATOM 3344 C C . GLY A 1 434 ? 23.353 -4.436 -13.756 1.00 93.44 434 GLY A C 1
ATOM 3345 O O . GLY A 1 434 ? 23.176 -4.938 -14.864 1.00 93.44 434 GLY A O 1
ATOM 3346 N N . GLU A 1 435 ? 24.036 -5.049 -12.802 1.00 93.00 435 GLU A N 1
ATOM 3347 C CA . GLU A 1 435 ? 24.629 -6.364 -13.023 1.00 93.00 435 GLU A CA 1
ATOM 3348 C C . GLU A 1 435 ? 23.569 -7.453 -13.306 1.00 93.00 435 GLU A C 1
ATOM 3350 O O . GLU A 1 435 ? 22.394 -7.309 -12.944 1.00 93.00 435 GLU A O 1
ATOM 3355 N N . PRO A 1 436 ? 23.948 -8.561 -13.968 1.00 91.25 436 PRO A N 1
ATOM 3356 C CA . PRO A 1 436 ? 23.036 -9.676 -14.202 1.00 91.25 436 PRO A CA 1
ATOM 3357 C C . PRO A 1 436 ? 22.375 -10.166 -12.909 1.00 91.25 436 PRO A C 1
ATOM 3359 O O . PRO A 1 436 ? 23.030 -10.329 -11.887 1.00 91.25 436 PRO A O 1
ATOM 3362 N N . GLY A 1 437 ? 21.066 -10.414 -12.958 1.00 90.81 437 GLY A N 1
ATOM 3363 C CA . GLY A 1 437 ? 20.319 -10.936 -11.810 1.00 90.81 437 GLY A CA 1
ATOM 3364 C C . GLY A 1 437 ? 19.914 -9.897 -10.758 1.00 90.81 437 GLY A C 1
ATOM 3365 O O . GLY A 1 437 ? 19.151 -10.237 -9.855 1.00 90.81 437 GLY A O 1
ATOM 3366 N N . VAL A 1 438 ? 20.324 -8.628 -10.896 1.00 94.12 438 VAL A N 1
ATOM 3367 C CA . VAL A 1 438 ? 19.934 -7.549 -9.966 1.00 94.12 438 VAL A CA 1
ATOM 3368 C C . VAL A 1 438 ? 18.452 -7.163 -10.066 1.00 94.12 438 VAL A C 1
ATOM 3370 O O . VAL A 1 438 ? 17.902 -6.575 -9.140 1.00 94.12 438 VAL A O 1
ATOM 3373 N N . GLY A 1 439 ? 17.789 -7.512 -11.178 1.00 93.81 439 GLY A N 1
ATOM 3374 C CA . GLY A 1 439 ? 16.345 -7.331 -11.360 1.00 93.81 439 GLY A CA 1
ATOM 3375 C C . GLY A 1 439 ? 15.914 -6.196 -12.295 1.00 93.81 439 GLY A C 1
ATOM 3376 O O . GLY A 1 439 ? 14.765 -5.774 -12.217 1.00 93.81 439 GLY A O 1
ATOM 3377 N N . THR A 1 440 ? 16.762 -5.714 -13.213 1.00 94.88 440 THR A N 1
ATOM 3378 C CA . THR A 1 440 ? 16.393 -4.653 -14.182 1.00 94.88 440 THR A CA 1
ATOM 3379 C C . THR A 1 440 ? 15.132 -4.985 -14.994 1.00 94.88 440 THR A C 1
ATOM 3381 O O . THR A 1 440 ? 14.243 -4.143 -15.118 1.00 94.88 440 THR A O 1
ATOM 3384 N N . THR A 1 441 ? 15.003 -6.223 -15.484 1.00 94.00 441 THR A N 1
ATOM 3385 C CA . THR A 1 441 ? 13.798 -6.722 -16.174 1.00 94.00 441 THR A CA 1
ATOM 3386 C C . THR A 1 441 ? 12.566 -6.722 -15.266 1.00 94.00 441 THR A C 1
ATOM 3388 O O . THR A 1 441 ? 11.490 -6.314 -15.699 1.00 94.00 441 THR A O 1
ATOM 3391 N N . ALA A 1 442 ? 12.712 -7.117 -13.996 1.00 93.75 442 ALA A N 1
ATOM 3392 C CA . ALA A 1 442 ? 11.612 -7.100 -13.032 1.00 93.75 442 ALA A CA 1
ATOM 3393 C C . ALA A 1 442 ? 11.136 -5.664 -12.752 1.00 93.75 442 ALA A C 1
ATOM 3395 O O . ALA A 1 442 ? 9.936 -5.400 -12.799 1.00 93.75 442 ALA A O 1
ATOM 3396 N N . CYS A 1 443 ? 12.066 -4.717 -12.573 1.00 94.56 443 CYS A N 1
ATOM 3397 C CA . CYS A 1 443 ? 11.753 -3.294 -12.416 1.00 94.56 443 CYS A CA 1
ATOM 3398 C C . CYS A 1 443 ? 11.022 -2.733 -13.640 1.00 94.56 443 CYS A C 1
ATOM 3400 O O . CYS A 1 443 ? 10.020 -2.033 -13.499 1.00 94.56 443 CYS A O 1
ATOM 3402 N N . ALA A 1 444 ? 11.482 -3.063 -14.852 1.00 95.06 444 ALA A N 1
ATOM 3403 C CA . ALA A 1 444 ? 10.815 -2.609 -16.067 1.00 95.06 444 ALA A CA 1
ATOM 3404 C C . ALA A 1 444 ? 9.388 -3.160 -16.190 1.00 95.06 444 ALA A C 1
ATOM 3406 O O . ALA A 1 444 ? 8.477 -2.437 -16.593 1.00 95.06 444 ALA A O 1
ATOM 3407 N N . ASN A 1 445 ? 9.184 -4.419 -15.801 1.00 93.50 445 ASN A N 1
ATOM 3408 C CA . ASN A 1 445 ? 7.879 -5.069 -15.826 1.00 93.50 445 ASN A CA 1
ATOM 3409 C C . ASN A 1 445 ? 6.906 -4.451 -14.808 1.00 93.50 445 ASN A C 1
ATOM 3411 O O . ASN A 1 445 ? 5.755 -4.162 -15.135 1.00 93.50 445 ASN A O 1
ATOM 3415 N N . GLU A 1 446 ? 7.383 -4.175 -13.595 1.00 91.75 446 GLU A N 1
ATOM 3416 C CA . GLU A 1 446 ? 6.626 -3.480 -12.550 1.00 91.75 446 GLU A CA 1
ATOM 3417 C C . GLU A 1 446 ? 6.254 -2.043 -12.978 1.00 91.75 446 GLU A C 1
ATOM 3419 O O . GLU A 1 446 ? 5.097 -1.632 -12.850 1.00 91.75 446 GLU A O 1
ATOM 3424 N N . LEU A 1 447 ? 7.181 -1.287 -13.584 1.00 92.06 447 LEU A N 1
ATOM 3425 C CA . LEU A 1 447 ? 6.900 0.050 -14.131 1.00 92.06 447 LEU A CA 1
ATOM 3426 C C . LEU A 1 447 ? 5.870 0.009 -15.261 1.00 92.06 447 LEU A C 1
ATOM 3428 O O . LEU A 1 447 ? 4.927 0.798 -15.261 1.00 92.06 447 LEU A O 1
ATOM 3432 N N . ALA A 1 448 ? 6.019 -0.906 -16.220 1.00 90.81 448 ALA A N 1
ATOM 3433 C CA . ALA A 1 448 ? 5.100 -0.999 -17.348 1.00 90.81 448 ALA A CA 1
ATOM 3434 C C . ALA A 1 448 ? 3.670 -1.330 -16.886 1.00 90.81 448 ALA A C 1
ATOM 3436 O O . ALA A 1 448 ? 2.713 -0.721 -17.367 1.00 90.81 448 ALA A O 1
ATOM 3437 N N . ARG A 1 449 ? 3.516 -2.215 -15.888 1.00 86.06 449 ARG A N 1
ATOM 3438 C CA . ARG A 1 449 ? 2.210 -2.517 -15.278 1.00 86.06 449 ARG A CA 1
ATOM 3439 C C . ARG A 1 449 ? 1.630 -1.336 -14.514 1.00 86.06 449 ARG A C 1
ATOM 3441 O O . ARG A 1 449 ? 0.495 -0.940 -14.775 1.00 86.06 449 ARG A O 1
ATOM 3448 N N . THR A 1 450 ? 2.396 -0.743 -13.601 1.00 83.56 450 THR A N 1
ATOM 3449 C CA . THR A 1 450 ? 1.916 0.374 -12.765 1.00 83.56 450 THR A CA 1
ATOM 3450 C C . THR A 1 450 ? 1.612 1.633 -13.575 1.00 83.56 450 THR A C 1
ATOM 3452 O O . THR A 1 450 ? 0.794 2.458 -13.162 1.00 83.56 450 THR A O 1
ATOM 3455 N N . ARG A 1 451 ? 2.218 1.777 -14.760 1.00 84.62 451 ARG A N 1
ATOM 3456 C CA . ARG A 1 451 ? 1.979 2.893 -15.680 1.00 84.62 451 ARG A CA 1
ATOM 3457 C C . ARG A 1 451 ? 1.012 2.566 -16.818 1.00 84.62 451 ARG A C 1
ATOM 3459 O O . ARG A 1 451 ? 0.760 3.449 -17.633 1.00 84.62 451 ARG A O 1
ATOM 3466 N N . ARG A 1 452 ? 0.402 1.370 -16.846 1.00 81.81 452 ARG A N 1
ATOM 3467 C CA . ARG A 1 452 ? -0.487 0.922 -17.936 1.00 81.81 452 ARG A CA 1
ATOM 3468 C C . ARG A 1 452 ? -1.570 1.934 -18.300 1.00 81.81 452 ARG A C 1
ATOM 3470 O O . ARG A 1 452 ? -1.809 2.159 -19.475 1.00 81.81 452 ARG A O 1
ATOM 3477 N N . ARG A 1 453 ? -2.167 2.605 -17.314 1.00 75.94 453 ARG A N 1
ATOM 3478 C CA . ARG A 1 453 ? -3.225 3.606 -17.545 1.00 75.94 453 ARG A CA 1
ATOM 3479 C C . ARG A 1 453 ? -2.778 4.882 -18.271 1.00 75.94 453 ARG A C 1
ATOM 3481 O O . ARG A 1 453 ? -3.628 5.587 -18.797 1.00 75.94 453 ARG A O 1
ATOM 3488 N N . PHE A 1 454 ? -1.485 5.213 -18.256 1.00 79.62 454 PHE A N 1
ATOM 3489 C CA . PHE A 1 454 ? -0.966 6.439 -18.879 1.00 79.62 454 PHE A CA 1
ATOM 3490 C C . PHE A 1 454 ? -0.686 6.263 -20.373 1.00 79.62 454 PHE A C 1
ATOM 3492 O O . PHE A 1 454 ? -0.497 7.247 -21.085 1.00 79.62 454 PHE A O 1
ATOM 3499 N N . PHE A 1 455 ? -0.665 5.020 -20.855 1.00 84.69 455 PHE A N 1
ATOM 3500 C CA . PHE A 1 455 ? -0.332 4.697 -22.231 1.00 84.69 455 PHE A CA 1
ATOM 3501 C C . PHE A 1 455 ? -1.487 3.955 -22.884 1.00 84.69 455 PHE A C 1
ATOM 3503 O O . PHE A 1 455 ? -2.037 3.008 -22.332 1.00 84.69 455 PHE A O 1
ATOM 3510 N N . ARG A 1 456 ? -1.836 4.370 -24.099 1.00 81.69 456 ARG A N 1
ATOM 3511 C CA . ARG A 1 456 ? -2.830 3.683 -24.922 1.00 81.69 456 ARG A CA 1
ATOM 3512 C C . ARG A 1 456 ? -2.333 2.302 -25.341 1.00 81.69 456 ARG A C 1
ATOM 3514 O O . ARG A 1 456 ? -3.098 1.351 -25.320 1.00 81.69 456 ARG A O 1
ATOM 3521 N N . ASN A 1 457 ? -1.059 2.223 -25.722 1.00 80.94 457 ASN A N 1
ATOM 3522 C CA . ASN A 1 457 ? -0.419 1.000 -26.188 1.00 80.94 457 ASN A CA 1
ATOM 3523 C C . ASN A 1 457 ? 0.869 0.777 -25.401 1.00 80.94 457 ASN A C 1
ATOM 3525 O O . ASN A 1 457 ? 1.673 1.703 -25.267 1.00 80.94 457 ASN A O 1
ATOM 3529 N N . ILE A 1 458 ? 1.091 -0.454 -24.946 1.00 88.12 458 ILE A N 1
ATOM 3530 C CA . ILE A 1 458 ? 2.381 -0.886 -24.410 1.00 88.12 458 ILE A CA 1
ATOM 3531 C C . ILE A 1 458 ? 2.875 -2.045 -25.262 1.00 88.12 458 ILE A C 1
ATOM 3533 O O . ILE A 1 458 ? 2.169 -3.037 -25.400 1.00 88.12 458 ILE A O 1
ATOM 3537 N N . LEU A 1 459 ? 4.079 -1.912 -25.815 1.00 91.31 459 LEU A N 1
ATOM 3538 C CA . LEU A 1 459 ? 4.767 -2.983 -26.527 1.00 91.31 459 LEU A CA 1
ATOM 3539 C C . LEU A 1 459 ? 5.958 -3.441 -25.700 1.00 91.31 459 LEU A C 1
ATOM 3541 O O . LEU A 1 459 ? 6.886 -2.663 -25.473 1.00 91.31 459 LEU A O 1
ATOM 3545 N N . TRP A 1 460 ? 5.942 -4.702 -25.277 1.00 93.56 460 TRP A N 1
ATOM 3546 C CA . TRP A 1 460 ? 7.115 -5.337 -24.693 1.00 93.56 460 TRP A CA 1
ATOM 3547 C C . TRP A 1 460 ? 7.881 -6.105 -25.764 1.00 93.56 460 TRP A C 1
ATOM 3549 O O . TRP A 1 460 ? 7.337 -7.025 -26.380 1.00 93.56 460 TRP A O 1
ATOM 3559 N N . PHE A 1 461 ? 9.149 -5.750 -25.963 1.00 94.31 461 PHE A N 1
ATOM 3560 C CA . PHE A 1 461 ? 10.033 -6.410 -26.911 1.00 94.31 461 PHE A CA 1
ATOM 3561 C C . PHE A 1 461 ? 11.304 -6.900 -26.213 1.00 94.31 461 PHE A C 1
ATOM 3563 O O . PHE A 1 461 ? 12.128 -6.111 -25.743 1.00 94.31 461 PHE A O 1
ATOM 3570 N N . GLU A 1 462 ? 11.469 -8.220 -26.166 1.00 93.50 462 GLU A N 1
ATOM 3571 C CA . GLU A 1 462 ? 12.715 -8.848 -25.737 1.00 93.50 462 GLU A CA 1
ATOM 3572 C C . GLU A 1 462 ? 13.724 -8.844 -26.885 1.00 93.50 462 GLU A C 1
ATOM 3574 O O . GLU A 1 462 ? 13.498 -9.437 -27.945 1.00 93.50 462 GLU A O 1
ATOM 3579 N N . VAL A 1 463 ? 14.866 -8.206 -26.649 1.00 92.81 463 VAL A N 1
ATOM 3580 C CA . VAL A 1 463 ? 15.932 -8.098 -27.636 1.00 92.81 463 VAL A CA 1
ATOM 3581 C C . VAL A 1 463 ? 16.671 -9.433 -27.772 1.00 92.81 463 VAL A C 1
ATOM 3583 O O . VAL A 1 463 ? 17.176 -10.015 -26.801 1.00 92.81 463 VAL A O 1
ATOM 3586 N N . GLN A 1 464 ? 16.739 -9.910 -29.014 1.00 91.12 464 GLN A N 1
ATOM 3587 C CA . GLN A 1 464 ? 17.396 -11.165 -29.381 1.00 91.12 464 GLN A CA 1
ATOM 3588 C C . GLN A 1 464 ? 18.913 -10.962 -29.534 1.00 91.12 464 GLN A C 1
ATOM 3590 O O . GLN A 1 464 ? 19.387 -9.829 -29.582 1.00 91.12 464 GLN A O 1
ATOM 3595 N N . ASP A 1 465 ? 19.700 -12.040 -29.599 1.00 87.19 465 ASP A N 1
ATOM 3596 C CA . ASP A 1 465 ? 21.176 -11.988 -29.738 1.00 87.19 465 ASP A CA 1
ATOM 3597 C C . ASP A 1 465 ? 21.650 -12.145 -31.203 1.00 87.19 465 ASP A C 1
ATOM 3599 O O . ASP A 1 465 ? 22.758 -12.598 -31.489 1.00 87.19 465 ASP A O 1
ATOM 3603 N N . ASP A 1 466 ? 20.801 -11.782 -32.165 1.00 87.81 466 ASP A N 1
ATOM 3604 C CA . ASP A 1 466 ? 21.104 -11.816 -33.599 1.00 87.81 466 ASP A CA 1
ATOM 3605 C C . ASP A 1 466 ? 21.046 -10.416 -34.233 1.00 87.81 466 ASP A C 1
ATOM 3607 O O . ASP A 1 466 ? 20.391 -9.504 -33.727 1.00 87.81 466 ASP A O 1
ATOM 3611 N N . SER A 1 467 ? 21.732 -10.219 -35.363 1.00 82.19 467 SER A N 1
ATOM 3612 C CA . SER A 1 467 ? 21.803 -8.915 -36.041 1.00 82.19 467 SER A CA 1
ATOM 3613 C C . SER A 1 467 ? 20.487 -8.466 -36.689 1.00 82.19 467 SER A C 1
ATOM 3615 O O . SER A 1 467 ? 20.393 -7.320 -37.124 1.00 82.19 467 SER A O 1
ATOM 3617 N N . HIS A 1 468 ? 19.475 -9.330 -36.777 1.00 87.62 468 HIS A N 1
ATOM 3618 C CA . HIS A 1 468 ? 18.172 -9.023 -37.363 1.00 87.62 468 HIS A CA 1
ATOM 3619 C C . HIS A 1 468 ? 17.121 -8.626 -36.319 1.00 87.62 468 HIS A C 1
ATOM 3621 O O . HIS A 1 468 ? 16.034 -8.207 -36.709 1.00 87.62 468 HIS A O 1
ATOM 3627 N N . SER A 1 469 ? 17.451 -8.622 -35.021 1.00 92.19 469 SER A N 1
ATOM 3628 C CA . SER A 1 469 ? 16.530 -8.223 -33.945 1.00 92.19 469 SER A CA 1
ATOM 3629 C C . SER A 1 469 ? 15.876 -6.845 -34.157 1.00 92.19 469 SER A C 1
ATOM 3631 O O . SER A 1 469 ? 14.747 -6.643 -33.713 1.00 92.19 469 SER A O 1
ATOM 3633 N N . VAL A 1 470 ? 16.543 -5.902 -34.836 1.00 92.31 470 VAL A N 1
ATOM 3634 C CA . VAL A 1 470 ? 15.969 -4.583 -35.177 1.00 92.31 470 VAL A CA 1
ATOM 3635 C C . VAL A 1 470 ? 14.826 -4.676 -36.194 1.00 92.31 470 VAL A C 1
ATOM 3637 O O . VAL A 1 470 ? 13.891 -3.881 -36.148 1.00 92.31 470 VAL A O 1
ATOM 3640 N N . LEU A 1 471 ? 14.883 -5.653 -37.101 1.00 93.69 471 LEU A N 1
ATOM 3641 C CA . LEU A 1 471 ? 13.852 -5.903 -38.107 1.00 93.69 471 LEU A CA 1
ATOM 3642 C C . LEU A 1 471 ? 12.636 -6.580 -37.467 1.00 93.69 471 LEU A C 1
ATOM 3644 O O . LEU A 1 471 ? 11.510 -6.192 -37.755 1.00 93.69 471 LEU A O 1
ATOM 3648 N N . SER A 1 472 ? 12.851 -7.494 -36.518 1.00 93.44 472 SER A N 1
ATOM 3649 C CA . SER A 1 472 ? 11.765 -8.077 -35.717 1.00 93.44 472 SER A CA 1
ATOM 3650 C C . SER A 1 472 ? 11.064 -7.024 -34.851 1.00 93.44 472 SER A C 1
ATOM 3652 O O . SER A 1 472 ? 9.845 -7.047 -34.696 1.00 93.44 472 SER A O 1
ATOM 3654 N N . LEU A 1 473 ? 11.810 -6.049 -34.314 1.00 93.50 473 LEU A N 1
ATOM 3655 C CA . LEU A 1 473 ? 11.214 -4.894 -33.636 1.00 93.50 473 LEU A CA 1
ATOM 3656 C C . LEU A 1 473 ? 10.413 -4.022 -34.614 1.00 93.50 473 LEU A C 1
ATOM 3658 O O . LEU A 1 473 ? 9.340 -3.539 -34.262 1.00 93.50 473 LEU A O 1
ATOM 3662 N N . ALA A 1 474 ? 10.902 -3.834 -35.843 1.00 92.81 474 ALA A N 1
ATOM 3663 C CA . ALA A 1 474 ? 10.170 -3.112 -36.879 1.00 92.81 474 ALA A CA 1
ATOM 3664 C C . ALA A 1 474 ? 8.831 -3.792 -37.214 1.00 92.81 474 ALA A C 1
ATOM 3666 O O . ALA A 1 474 ? 7.809 -3.114 -37.291 1.00 92.81 474 ALA A O 1
ATOM 3667 N N . GLU A 1 475 ? 8.819 -5.123 -37.332 1.00 91.31 475 GLU A N 1
ATOM 3668 C CA . GLU A 1 475 ? 7.599 -5.927 -37.494 1.00 91.31 475 GLU A CA 1
ATOM 3669 C C . GLU A 1 475 ? 6.629 -5.730 -36.327 1.00 91.31 475 GLU A C 1
ATOM 3671 O O . GLU A 1 475 ? 5.447 -5.463 -36.545 1.00 91.31 475 GLU A O 1
ATOM 3676 N N . ALA A 1 476 ? 7.129 -5.790 -35.091 1.00 90.19 476 ALA A N 1
ATOM 3677 C CA . ALA A 1 476 ? 6.311 -5.577 -33.902 1.00 90.19 476 ALA A CA 1
ATOM 3678 C C . ALA A 1 476 ? 5.714 -4.158 -33.849 1.00 90.19 476 ALA A C 1
ATOM 3680 O O . ALA A 1 476 ? 4.537 -3.994 -33.530 1.00 90.19 476 ALA A O 1
ATOM 3681 N N . ILE A 1 477 ? 6.492 -3.130 -34.214 1.00 90.00 477 ILE A N 1
ATOM 3682 C CA . IL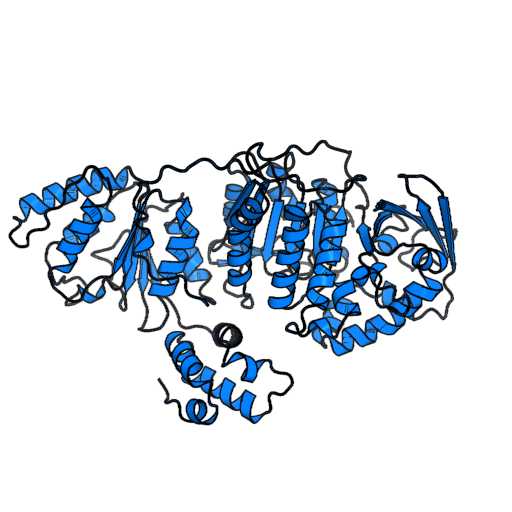E A 1 477 ? 6.015 -1.741 -34.296 1.00 90.00 477 ILE A CA 1
ATOM 3683 C C . ILE A 1 477 ? 4.968 -1.578 -35.401 1.00 90.00 477 ILE A C 1
ATOM 3685 O O . ILE A 1 477 ? 4.003 -0.853 -35.190 1.00 90.00 477 ILE A O 1
ATOM 3689 N N . ASN A 1 478 ? 5.106 -2.253 -36.543 1.00 89.00 478 ASN A N 1
ATOM 3690 C CA . ASN A 1 478 ? 4.085 -2.235 -37.598 1.00 89.00 478 ASN A CA 1
ATOM 3691 C C . ASN A 1 478 ? 2.768 -2.887 -37.151 1.00 89.00 478 ASN A C 1
ATOM 3693 O O . ASN A 1 478 ? 1.709 -2.555 -37.677 1.00 89.00 478 ASN A O 1
ATOM 3697 N N . GLY A 1 479 ? 2.831 -3.813 -36.189 1.00 83.19 479 GLY A N 1
ATOM 3698 C CA . GLY A 1 479 ? 1.657 -4.396 -35.539 1.00 83.19 479 GLY A CA 1
ATOM 3699 C C . GLY A 1 479 ? 0.954 -3.442 -34.569 1.00 83.19 479 GLY A C 1
ATOM 3700 O O . GLY A 1 479 ? -0.222 -3.634 -34.266 1.00 83.19 479 GLY A O 1
ATOM 3701 N N . LEU A 1 480 ? 1.634 -2.386 -34.109 1.00 76.31 480 LEU A N 1
ATOM 3702 C CA . LEU A 1 480 ? 0.961 -1.262 -33.473 1.00 76.31 480 LEU A CA 1
ATOM 3703 C C . LEU A 1 480 ? 0.199 -0.546 -34.586 1.00 76.31 480 LEU A C 1
ATOM 3705 O O . LEU A 1 480 ? 0.840 -0.056 -35.507 1.00 76.31 480 LEU A O 1
ATOM 3709 N N . GLU A 1 481 ? -1.127 -0.410 -34.501 1.00 72.44 481 GLU A N 1
ATOM 3710 C CA . GLU A 1 481 ? -1.984 0.294 -35.487 1.00 72.44 481 GLU A CA 1
ATOM 3711 C C . GLU A 1 481 ? -1.683 1.812 -35.645 1.00 72.44 481 GLU A C 1
ATOM 3713 O O . GLU A 1 481 ? -2.517 2.641 -36.023 1.00 72.44 481 GLU A O 1
ATOM 3718 N N . LEU A 1 482 ? -0.460 2.214 -35.328 1.00 73.12 482 LEU A N 1
ATOM 3719 C CA . LEU A 1 482 ? 0.217 3.413 -35.755 1.00 73.12 482 LEU A CA 1
ATOM 3720 C C . LEU A 1 482 ? 0.273 3.411 -37.288 1.00 73.12 482 LEU A C 1
ATOM 3722 O O . LEU A 1 482 ? 0.698 2.453 -37.917 1.00 73.12 482 LEU A O 1
ATOM 3726 N N . ARG A 1 483 ? -0.141 4.513 -37.918 1.00 80.69 483 ARG A N 1
ATOM 3727 C CA . ARG A 1 483 ? -0.100 4.698 -39.383 1.00 80.69 483 ARG A CA 1
ATOM 3728 C C . ARG A 1 483 ? 1.339 4.913 -39.889 1.00 80.69 483 ARG A C 1
ATOM 3730 O O . ARG A 1 483 ? 1.655 5.971 -40.450 1.00 80.69 483 ARG A O 1
ATOM 3737 N N . VAL A 1 484 ? 2.207 3.944 -39.619 1.00 84.00 484 VAL A N 1
ATOM 3738 C CA . VAL A 1 484 ? 3.629 3.870 -39.953 1.00 84.00 484 VAL A CA 1
ATOM 3739 C C . VAL A 1 484 ? 3.936 2.470 -40.476 1.00 84.00 484 VAL A C 1
ATOM 3741 O O . VAL A 1 484 ? 3.366 1.493 -40.009 1.00 84.00 484 VAL A O 1
ATOM 3744 N N . GLU A 1 485 ? 4.833 2.391 -41.453 1.00 90.00 485 GLU A N 1
ATOM 3745 C CA . GLU A 1 485 ? 5.307 1.127 -42.005 1.00 90.00 485 GLU A CA 1
ATOM 3746 C C . GLU A 1 485 ? 6.836 1.173 -42.043 1.00 90.00 485 GLU A C 1
ATOM 3748 O O . GLU A 1 485 ? 7.446 1.944 -42.791 1.00 90.00 485 GLU A O 1
ATOM 3753 N N . LEU A 1 486 ? 7.456 0.409 -41.151 1.00 90.12 486 LEU A N 1
ATOM 3754 C CA . LEU A 1 486 ? 8.893 0.224 -41.064 1.00 90.12 486 LEU A CA 1
ATOM 3755 C C . LEU A 1 486 ? 9.309 -0.952 -41.961 1.00 90.12 486 LEU A C 1
ATOM 3757 O O . LEU A 1 486 ? 8.692 -2.015 -41.889 1.00 90.12 486 LEU A O 1
ATOM 3761 N N . PRO A 1 487 ? 10.359 -0.809 -42.784 1.00 91.62 487 PRO A N 1
ATOM 3762 C CA . PRO A 1 487 ? 10.884 -1.916 -43.575 1.00 91.62 487 PRO A CA 1
ATOM 3763 C C . PRO A 1 487 ? 11.390 -3.068 -42.701 1.00 91.62 487 PRO A C 1
ATOM 3765 O O . PRO A 1 487 ? 12.144 -2.852 -41.760 1.00 91.62 487 PRO A O 1
ATOM 3768 N N . THR A 1 488 ? 11.046 -4.303 -43.048 1.00 90.69 488 THR A N 1
ATOM 3769 C CA . THR A 1 488 ? 11.419 -5.493 -42.257 1.00 90.69 488 THR A CA 1
ATOM 3770 C C . THR A 1 488 ? 12.450 -6.369 -42.973 1.00 90.69 488 THR A C 1
ATOM 3772 O O . THR A 1 488 ? 12.976 -7.329 -42.421 1.00 90.69 488 THR A O 1
ATOM 3775 N N . ALA A 1 489 ? 12.801 -6.013 -44.214 1.00 88.88 489 ALA A N 1
ATOM 3776 C CA . ALA A 1 489 ? 13.770 -6.748 -45.012 1.00 88.88 489 ALA A CA 1
ATOM 3777 C C . ALA A 1 489 ? 15.220 -6.333 -44.681 1.00 88.88 489 ALA A C 1
ATOM 3779 O O . ALA A 1 489 ? 15.519 -5.135 -44.628 1.00 88.88 489 ALA A O 1
ATOM 3780 N N . PRO A 1 490 ? 16.169 -7.280 -44.580 1.00 80.50 490 PRO A N 1
ATOM 3781 C CA . PRO A 1 490 ? 17.579 -6.970 -44.326 1.00 80.50 490 PRO A CA 1
ATOM 3782 C C . PRO A 1 490 ? 18.257 -6.231 -45.488 1.00 80.50 490 PRO A C 1
ATOM 3784 O O . PRO A 1 490 ? 19.256 -5.550 -45.294 1.00 80.50 490 PRO A O 1
ATOM 3787 N N . THR A 1 491 ? 17.702 -6.320 -46.699 1.00 84.88 491 THR A N 1
ATOM 3788 C CA . THR A 1 491 ? 18.192 -5.626 -47.902 1.00 84.88 491 THR A CA 1
ATOM 3789 C C . THR A 1 491 ? 17.658 -4.197 -48.038 1.00 84.88 491 THR A C 1
ATOM 3791 O O . THR A 1 491 ? 17.780 -3.596 -49.106 1.00 84.88 491 THR A O 1
ATOM 3794 N N . THR A 1 492 ? 17.009 -3.659 -47.002 1.00 88.69 492 THR A N 1
ATOM 3795 C CA . THR A 1 492 ? 16.434 -2.310 -47.024 1.00 88.69 492 THR A CA 1
ATOM 3796 C C . THR A 1 492 ? 17.517 -1.265 -47.278 1.00 88.69 492 THR A C 1
ATOM 3798 O O . THR A 1 492 ? 18.552 -1.243 -46.615 1.00 88.69 492 THR A O 1
ATOM 3801 N N . ALA A 1 493 ? 17.264 -0.360 -48.225 1.00 92.19 493 ALA A N 1
ATOM 3802 C CA . ALA A 1 493 ? 18.174 0.745 -48.494 1.00 92.19 493 ALA A CA 1
ATOM 3803 C C . ALA A 1 493 ? 18.167 1.762 -47.326 1.00 92.19 493 ALA A C 1
ATOM 3805 O O . ALA A 1 493 ? 17.089 2.092 -46.817 1.00 92.19 493 ALA A O 1
ATOM 3806 N N . PRO A 1 494 ? 19.328 2.301 -46.899 1.00 91.06 494 PRO A N 1
ATOM 3807 C CA . PRO A 1 494 ? 19.409 3.205 -45.745 1.00 91.06 494 PRO A CA 1
ATOM 3808 C C . PRO A 1 494 ? 18.509 4.448 -45.831 1.00 91.06 494 PRO A C 1
ATOM 3810 O O . PRO A 1 494 ? 17.999 4.917 -44.817 1.00 91.06 494 PRO A O 1
ATOM 3813 N N . ASP A 1 495 ? 18.272 4.974 -47.033 1.00 92.38 495 ASP A N 1
ATOM 3814 C CA . ASP A 1 495 ? 17.399 6.127 -47.265 1.00 92.38 495 ASP A CA 1
ATOM 3815 C C . ASP A 1 495 ? 15.912 5.791 -47.051 1.00 92.38 495 ASP A C 1
ATOM 3817 O O . ASP A 1 495 ? 15.150 6.626 -46.560 1.00 92.38 495 ASP A O 1
ATOM 3821 N N . VAL A 1 496 ? 15.497 4.565 -47.389 1.00 93.50 496 VAL A N 1
ATOM 3822 C CA . VAL A 1 496 ? 14.144 4.054 -47.128 1.00 93.50 496 VAL A CA 1
ATOM 3823 C C . VAL A 1 496 ? 13.932 3.919 -45.622 1.00 93.50 496 VAL A C 1
ATOM 3825 O O . VAL A 1 496 ? 12.930 4.413 -45.105 1.00 93.50 496 VAL A O 1
ATOM 3828 N N . TRP A 1 497 ? 14.903 3.331 -44.915 1.00 94.88 497 TRP A N 1
ATOM 3829 C CA . TRP A 1 497 ? 14.876 3.215 -43.455 1.00 94.88 497 TRP A CA 1
ATOM 3830 C C . TRP A 1 497 ? 14.801 4.586 -42.774 1.00 94.88 497 TRP A C 1
ATOM 3832 O O . TRP A 1 497 ? 13.934 4.818 -41.935 1.00 94.88 497 TRP A O 1
ATOM 3842 N N . ALA A 1 498 ? 15.636 5.541 -43.194 1.00 93.19 498 ALA A N 1
ATOM 3843 C CA . ALA A 1 498 ? 15.645 6.890 -42.634 1.00 93.19 498 ALA A CA 1
ATOM 3844 C C . ALA A 1 498 ? 14.297 7.620 -42.805 1.00 93.19 498 ALA A C 1
ATOM 3846 O O . ALA A 1 498 ? 13.828 8.274 -41.872 1.00 93.19 498 ALA A O 1
ATOM 3847 N N . ARG A 1 499 ? 13.636 7.488 -43.967 1.00 93.81 499 ARG A N 1
ATOM 3848 C CA . ARG A 1 499 ? 12.292 8.058 -44.193 1.00 93.81 499 ARG A CA 1
ATOM 3849 C C . ARG A 1 499 ? 11.234 7.418 -43.294 1.00 93.81 499 ARG A C 1
ATOM 3851 O O . ARG A 1 499 ? 10.404 8.134 -42.733 1.00 93.81 499 ARG A O 1
ATOM 3858 N N . ALA A 1 500 ? 11.281 6.098 -43.135 1.00 94.19 500 ALA A N 1
ATOM 3859 C CA . ALA A 1 500 ? 10.391 5.361 -42.242 1.00 94.19 500 ALA A CA 1
ATOM 3860 C C . ALA A 1 500 ? 10.584 5.781 -40.771 1.00 94.19 500 ALA A C 1
ATOM 3862 O O . ALA A 1 500 ? 9.612 6.104 -40.089 1.00 94.19 500 ALA A O 1
ATOM 3863 N N . CYS A 1 501 ? 11.831 5.909 -40.317 1.00 94.38 501 CYS A N 1
ATOM 3864 C CA . CYS A 1 501 ? 12.205 6.451 -39.009 1.00 94.38 501 CYS A CA 1
ATOM 3865 C C . CYS A 1 501 ? 11.683 7.883 -38.777 1.00 94.38 501 CYS A C 1
ATOM 3867 O O . CYS A 1 501 ? 11.087 8.173 -37.738 1.00 94.38 501 CYS A O 1
ATOM 3869 N N . ALA A 1 502 ? 11.820 8.777 -39.762 1.00 94.12 502 ALA A N 1
ATOM 3870 C CA . ALA A 1 502 ? 11.281 10.135 -39.667 1.00 94.12 502 ALA A CA 1
ATOM 3871 C C . ALA A 1 502 ? 9.749 10.143 -39.513 1.00 94.12 502 ALA A C 1
ATOM 3873 O O . ALA A 1 502 ? 9.206 10.902 -38.705 1.00 94.12 502 ALA A O 1
ATOM 3874 N N . ARG A 1 503 ? 9.046 9.262 -40.239 1.00 94.12 503 ARG A N 1
ATOM 3875 C CA . ARG A 1 503 ? 7.595 9.098 -40.103 1.00 94.12 503 ARG A CA 1
ATOM 3876 C C . ARG A 1 503 ? 7.209 8.517 -38.744 1.00 94.12 503 ARG A C 1
ATOM 3878 O O . ARG A 1 503 ? 6.257 9.006 -38.136 1.00 94.12 503 ARG A O 1
ATOM 3885 N N . LEU A 1 504 ? 7.951 7.521 -38.258 1.00 94.75 504 LEU A N 1
ATOM 3886 C CA . LEU A 1 504 ? 7.763 6.957 -36.924 1.00 94.75 504 LEU A CA 1
ATOM 3887 C C . LEU A 1 504 ? 7.858 8.048 -35.863 1.00 94.75 504 LEU A C 1
ATOM 3889 O O . LEU A 1 504 ? 6.953 8.151 -35.047 1.00 94.75 504 LEU A O 1
ATOM 3893 N N . ARG A 1 505 ? 8.888 8.902 -35.911 1.00 93.69 505 ARG A N 1
ATOM 3894 C CA . ARG A 1 505 ? 9.055 10.015 -34.965 1.00 93.69 505 ARG A CA 1
ATOM 3895 C C . ARG A 1 505 ? 7.826 10.923 -34.919 1.00 93.69 505 ARG A C 1
ATOM 3897 O O . ARG A 1 505 ? 7.353 11.240 -33.834 1.00 93.69 505 ARG A O 1
ATOM 3904 N N . GLU A 1 506 ? 7.300 11.323 -36.079 1.00 92.56 506 GLU A N 1
ATOM 3905 C CA . GLU A 1 506 ? 6.113 12.188 -36.171 1.00 92.56 506 GLU A CA 1
ATOM 3906 C C . GLU A 1 506 ? 4.864 11.531 -35.564 1.00 92.56 506 GLU A C 1
ATOM 3908 O O . GLU A 1 506 ? 4.079 12.182 -34.872 1.00 92.56 506 GLU A O 1
ATOM 3913 N N . VAL A 1 507 ? 4.656 10.241 -35.840 1.00 91.25 507 VAL A N 1
ATOM 3914 C CA . VAL A 1 507 ? 3.503 9.494 -35.325 1.00 91.25 507 VAL A CA 1
ATOM 3915 C C . VAL A 1 507 ? 3.665 9.247 -33.828 1.00 91.25 507 VAL A C 1
ATOM 3917 O O . VAL A 1 507 ? 2.763 9.567 -33.058 1.00 91.25 507 VAL A O 1
ATOM 3920 N N . TRP A 1 508 ? 4.816 8.741 -33.398 1.00 91.31 508 TRP A N 1
ATOM 3921 C CA . TRP A 1 508 ? 5.137 8.443 -32.004 1.00 91.31 508 TRP A CA 1
ATOM 3922 C C . TRP A 1 508 ? 5.014 9.691 -31.120 1.00 91.31 508 TRP A C 1
ATOM 3924 O O . TRP A 1 508 ? 4.360 9.652 -30.082 1.00 91.31 508 TRP A O 1
ATOM 3934 N N . SER A 1 509 ? 5.488 10.853 -31.585 1.00 90.25 509 SER A N 1
ATOM 3935 C CA . SER A 1 509 ? 5.380 12.112 -30.836 1.00 90.25 509 SER A CA 1
ATOM 3936 C C . SER A 1 509 ? 3.947 12.625 -30.643 1.00 90.25 509 SER A C 1
ATOM 3938 O O . SER A 1 509 ? 3.743 13.567 -29.886 1.00 90.25 509 SER A O 1
ATOM 3940 N N . ARG A 1 510 ? 2.959 12.088 -31.364 1.00 88.12 510 ARG A N 1
ATOM 3941 C CA . ARG A 1 510 ? 1.538 12.473 -31.252 1.00 88.12 510 ARG A CA 1
ATOM 3942 C C . ARG A 1 510 ? 0.683 11.402 -30.575 1.00 88.12 510 ARG A C 1
ATOM 3944 O O . ARG A 1 510 ? -0.533 11.553 -30.501 1.00 88.12 510 ARG A O 1
ATOM 3951 N N . ASN A 1 511 ? 1.302 10.310 -30.142 1.00 85.81 511 ASN A N 1
ATOM 3952 C CA . ASN A 1 511 ? 0.640 9.198 -29.479 1.00 85.81 511 ASN A CA 1
ATOM 3953 C C . ASN A 1 511 ? 1.090 9.090 -28.018 1.00 85.81 511 ASN A C 1
ATOM 3955 O O . ASN A 1 511 ? 2.046 9.741 -27.592 1.00 85.81 511 ASN A O 1
ATOM 3959 N N . TYR A 1 512 ? 0.399 8.215 -27.290 1.00 86.12 512 TYR A N 1
ATOM 3960 C CA . TYR A 1 512 ? 0.654 7.856 -25.897 1.00 86.12 512 TYR A CA 1
ATOM 3961 C C . TYR A 1 512 ? 1.086 6.385 -25.825 1.00 86.12 512 TYR A C 1
ATOM 3963 O O . TYR A 1 512 ? 0.339 5.538 -25.339 1.00 86.12 512 TYR A O 1
ATOM 3971 N N . GLY A 1 513 ? 2.233 6.045 -26.415 1.00 89.31 513 GLY A N 1
ATOM 3972 C CA . GLY A 1 513 ? 2.774 4.683 -26.428 1.00 89.31 513 GLY A CA 1
ATOM 3973 C C . GLY A 1 513 ? 3.928 4.497 -25.444 1.00 89.31 513 GLY A C 1
ATOM 3974 O O . GLY A 1 513 ? 4.728 5.412 -25.256 1.00 89.31 513 GLY A O 1
ATOM 3975 N N . LEU A 1 514 ? 4.046 3.306 -24.858 1.00 92.75 514 LEU A N 1
ATOM 3976 C CA . LEU A 1 514 ? 5.239 2.865 -24.132 1.00 92.75 514 LEU A CA 1
ATOM 3977 C C . LEU A 1 514 ? 5.883 1.692 -24.874 1.00 92.75 514 LEU A C 1
ATOM 3979 O O . LEU A 1 514 ? 5.252 0.656 -25.075 1.00 92.75 514 LEU A O 1
ATOM 3983 N N . LEU A 1 515 ? 7.148 1.844 -25.256 1.00 94.38 515 LEU A N 1
ATOM 3984 C CA . LEU A 1 515 ? 7.957 0.755 -25.799 1.00 94.38 515 LEU A CA 1
ATOM 3985 C C . LEU A 1 515 ? 8.955 0.285 -24.743 1.00 94.38 515 LEU A C 1
ATOM 3987 O O . LEU A 1 515 ? 9.805 1.067 -24.316 1.00 94.38 515 LEU A O 1
ATOM 3991 N N . VAL A 1 516 ? 8.875 -0.985 -24.354 1.00 96.00 516 VAL A N 1
ATOM 3992 C CA . VAL A 1 516 ? 9.855 -1.620 -23.470 1.00 96.00 516 VAL A CA 1
ATOM 3993 C C . VAL A 1 516 ? 10.831 -2.448 -24.301 1.00 96.00 516 VAL A C 1
ATOM 3995 O O . VAL A 1 516 ? 10.416 -3.373 -24.994 1.00 96.00 516 VAL A O 1
ATOM 3998 N N . LEU A 1 517 ? 12.120 -2.117 -24.226 1.00 95.19 517 LEU A N 1
ATOM 3999 C CA . LEU A 1 517 ? 13.218 -2.849 -24.859 1.00 95.19 517 LEU A CA 1
ATOM 4000 C C . LEU A 1 517 ? 14.017 -3.581 -23.779 1.00 95.19 517 LEU A C 1
ATOM 4002 O O . LEU A 1 517 ? 14.864 -2.984 -23.109 1.00 95.19 517 LEU A O 1
ATOM 4006 N N . ASP A 1 518 ? 13.736 -4.868 -23.597 1.00 95.12 518 ASP A N 1
ATOM 4007 C CA . ASP A 1 518 ? 14.417 -5.683 -22.593 1.00 95.12 518 ASP A CA 1
ATOM 4008 C C . ASP A 1 518 ? 15.745 -6.235 -23.138 1.00 95.12 518 ASP A C 1
ATOM 4010 O O . ASP A 1 518 ? 15.764 -6.862 -24.198 1.00 95.12 518 ASP A O 1
ATOM 4014 N N . ARG A 1 519 ? 16.843 -6.026 -22.398 1.00 93.19 519 ARG A N 1
ATOM 4015 C CA . ARG A 1 519 ? 18.217 -6.489 -22.683 1.00 93.19 519 ARG A CA 1
ATOM 4016 C C . ARG A 1 519 ? 18.813 -5.923 -23.971 1.00 93.19 519 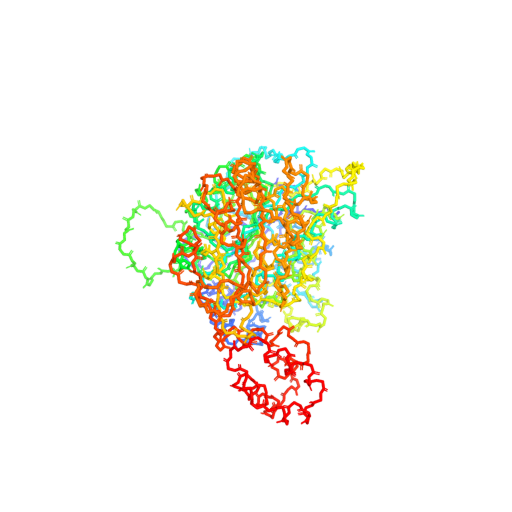ARG A C 1
ATOM 4018 O O . ARG A 1 519 ? 19.440 -6.638 -24.757 1.00 93.19 519 ARG A O 1
ATOM 4025 N N . LEU A 1 520 ? 18.653 -4.615 -24.177 1.00 92.38 520 LEU A N 1
ATOM 4026 C CA . LEU A 1 520 ? 19.135 -3.935 -25.383 1.00 92.38 520 LEU A CA 1
ATOM 4027 C C . LEU A 1 520 ? 20.660 -4.022 -25.563 1.00 92.38 520 LEU A C 1
ATOM 4029 O O . LEU A 1 520 ? 21.143 -3.986 -26.693 1.00 92.38 520 LEU A O 1
ATOM 4033 N N . ASP A 1 521 ? 21.424 -4.204 -24.484 1.00 88.44 521 ASP A N 1
ATOM 4034 C CA . ASP A 1 521 ? 22.880 -4.366 -24.541 1.00 88.44 521 ASP A CA 1
ATOM 4035 C C . ASP A 1 521 ? 23.338 -5.559 -25.387 1.00 88.44 521 ASP A C 1
ATOM 4037 O O . ASP A 1 521 ? 24.447 -5.539 -25.912 1.00 88.44 521 ASP A O 1
ATOM 4041 N N . ARG A 1 522 ? 22.480 -6.565 -25.609 1.00 90.25 522 ARG A N 1
ATOM 4042 C CA . ARG A 1 522 ? 22.773 -7.684 -26.522 1.00 90.25 522 ARG A CA 1
ATOM 4043 C C . ARG A 1 522 ? 23.068 -7.225 -27.949 1.00 90.25 522 ARG A C 1
ATOM 4045 O O . ARG A 1 522 ? 23.795 -7.898 -28.676 1.00 90.25 522 ARG A O 1
ATOM 4052 N N . GLN A 1 523 ? 22.539 -6.069 -28.344 1.00 91.12 523 GLN A N 1
ATOM 4053 C CA . GLN A 1 523 ? 22.712 -5.494 -29.678 1.00 91.12 523 GLN A CA 1
ATOM 4054 C C . GLN A 1 523 ? 23.892 -4.533 -29.781 1.00 91.12 523 GLN A C 1
ATOM 4056 O O . GLN A 1 523 ? 24.146 -4.000 -30.863 1.00 91.12 523 GLN A O 1
ATOM 4061 N N . LEU A 1 524 ? 24.638 -4.342 -28.695 1.00 86.88 524 LEU A N 1
ATOM 4062 C CA . LEU A 1 524 ? 25.906 -3.636 -28.719 1.00 86.88 524 LEU A CA 1
ATOM 4063 C C . LEU A 1 524 ? 27.058 -4.616 -28.948 1.00 86.88 524 LEU A C 1
ATOM 4065 O O . LEU A 1 524 ? 27.119 -5.688 -28.348 1.00 86.88 524 LEU A O 1
ATOM 4069 N N . LEU A 1 525 ? 27.978 -4.230 -29.826 1.00 84.81 525 LEU A N 1
ATOM 4070 C CA . LEU A 1 525 ? 29.305 -4.836 -29.938 1.00 84.81 525 LEU A CA 1
ATOM 4071 C C . LEU A 1 525 ? 30.245 -4.224 -28.893 1.00 84.81 525 LEU A C 1
ATOM 4073 O O . LEU A 1 525 ? 30.957 -4.936 -28.196 1.00 84.81 525 LEU A O 1
ATOM 4077 N N . GLU A 1 526 ? 30.187 -2.900 -28.767 1.00 78.50 526 GLU A N 1
ATOM 4078 C CA . GLU A 1 526 ? 30.869 -2.070 -27.773 1.00 78.50 526 GLU A CA 1
ATOM 4079 C C . GLU A 1 526 ? 29.942 -0.885 -27.434 1.00 78.50 526 GLU A C 1
ATOM 4081 O O . GLU A 1 526 ? 28.993 -0.631 -28.187 1.00 78.50 526 GLU A O 1
ATOM 4086 N N . PRO A 1 527 ? 30.161 -0.136 -26.336 1.00 74.12 527 PRO A N 1
ATOM 4087 C CA . PRO A 1 527 ? 29.367 1.056 -26.039 1.00 74.12 527 PRO A CA 1
ATOM 4088 C C . PRO A 1 527 ? 29.315 2.025 -27.234 1.00 74.12 527 PRO A C 1
ATOM 4090 O O . PRO A 1 527 ? 30.335 2.556 -27.665 1.00 74.12 527 PRO A O 1
ATOM 4093 N N . GLY A 1 528 ? 28.115 2.235 -27.784 1.00 71.81 528 GLY A N 1
ATOM 4094 C CA . GLY A 1 528 ? 27.882 3.087 -28.957 1.00 71.81 528 GLY A CA 1
ATOM 4095 C C . GLY A 1 528 ? 28.041 2.409 -30.326 1.00 71.81 528 GLY A C 1
ATOM 4096 O O . GLY A 1 528 ? 27.684 3.020 -31.330 1.00 71.81 528 GLY A O 1
ATOM 4097 N N . LEU A 1 529 ? 28.504 1.155 -30.396 1.00 83.44 529 LEU A N 1
ATOM 4098 C CA . LEU A 1 529 ? 28.624 0.392 -31.642 1.00 83.44 529 LEU A CA 1
ATOM 4099 C C . LEU A 1 529 ? 27.559 -0.710 -31.718 1.00 83.44 529 LEU A C 1
ATOM 4101 O O . LEU A 1 529 ? 27.609 -1.692 -30.981 1.00 83.44 529 LEU A O 1
ATOM 4105 N N . TRP A 1 530 ? 26.615 -0.569 -32.647 1.00 87.44 530 TRP A N 1
ATOM 4106 C CA . TRP A 1 530 ? 25.491 -1.493 -32.818 1.00 87.44 530 TRP A CA 1
ATOM 4107 C C . TRP A 1 530 ? 25.820 -2.664 -33.749 1.00 87.44 530 TRP A C 1
ATOM 4109 O O . TRP A 1 530 ? 26.492 -2.495 -34.765 1.00 87.44 530 TRP A O 1
ATOM 4119 N N . ARG A 1 531 ? 25.248 -3.842 -33.470 1.00 89.31 531 ARG A N 1
ATOM 4120 C CA . ARG A 1 531 ? 25.305 -5.022 -34.357 1.00 89.31 531 ARG A CA 1
ATOM 4121 C C . ARG A 1 531 ? 24.639 -4.793 -35.713 1.00 89.31 531 ARG A C 1
ATOM 4123 O O . ARG A 1 531 ? 25.023 -5.423 -36.694 1.00 89.31 531 ARG A O 1
ATOM 4130 N N . HIS A 1 532 ? 23.647 -3.904 -35.765 1.00 90.31 532 HIS A N 1
ATOM 4131 C CA . HIS A 1 532 ? 22.972 -3.501 -36.995 1.00 90.31 532 HIS A CA 1
ATOM 4132 C C . HIS A 1 532 ? 22.929 -1.969 -37.101 1.00 90.31 532 HIS A C 1
ATOM 4134 O O . HIS A 1 532 ? 22.513 -1.318 -36.139 1.00 90.31 532 HIS A O 1
ATOM 4140 N N . PRO A 1 533 ? 23.254 -1.368 -38.264 1.00 87.94 533 PRO A N 1
ATOM 4141 C CA . PRO A 1 533 ? 23.316 0.093 -38.435 1.00 87.94 533 PRO A CA 1
ATOM 4142 C C . PRO A 1 533 ? 21.967 0.815 -38.265 1.00 87.94 533 PRO A C 1
ATOM 4144 O O . PRO A 1 533 ? 21.908 2.037 -38.193 1.00 87.94 533 PRO A O 1
ATOM 4147 N N . PHE A 1 534 ? 20.862 0.073 -38.221 1.00 92.00 534 PHE A N 1
ATOM 4148 C CA . PHE A 1 534 ? 19.510 0.634 -38.133 1.00 92.00 534 PHE A CA 1
ATOM 4149 C C . PHE A 1 534 ? 19.070 0.977 -36.709 1.00 92.00 534 PHE A C 1
ATOM 4151 O O . PHE A 1 534 ? 18.156 1.790 -36.551 1.00 92.00 534 PHE A O 1
ATOM 4158 N N . TRP A 1 535 ? 19.719 0.402 -35.690 1.00 90.44 535 TRP A N 1
ATOM 4159 C CA . TRP A 1 535 ? 19.379 0.636 -34.285 1.00 90.44 535 TRP A CA 1
ATOM 4160 C C . TRP A 1 535 ? 19.477 2.109 -33.900 1.00 90.44 535 TRP A C 1
ATOM 4162 O O . TRP A 1 535 ? 18.547 2.648 -33.304 1.00 90.44 535 TRP A O 1
ATOM 4172 N N . GLU A 1 536 ? 20.558 2.779 -34.295 1.00 88.06 536 GLU A N 1
ATOM 4173 C CA . GLU A 1 536 ? 20.789 4.185 -33.961 1.00 88.06 536 GLU A CA 1
ATOM 4174 C C . GLU A 1 536 ? 19.679 5.095 -34.508 1.00 88.06 536 GLU A C 1
ATOM 4176 O O . GLU A 1 536 ? 19.097 5.894 -33.769 1.00 88.06 536 GLU A O 1
ATOM 4181 N N . ALA A 1 537 ? 19.317 4.931 -35.785 1.00 89.62 537 ALA A N 1
ATOM 4182 C CA . ALA A 1 537 ? 18.253 5.711 -36.416 1.00 89.62 537 ALA A CA 1
ATOM 4183 C C . ALA A 1 537 ? 16.869 5.429 -35.799 1.00 89.62 537 ALA A C 1
ATOM 4185 O O . ALA A 1 537 ? 16.062 6.352 -35.628 1.00 89.62 537 ALA A O 1
ATOM 4186 N N . LEU A 1 538 ? 16.594 4.175 -35.427 1.00 92.62 538 LEU A N 1
ATOM 4187 C CA . LEU A 1 538 ? 15.337 3.782 -34.791 1.00 92.62 538 LEU A CA 1
ATOM 4188 C C . LEU A 1 538 ? 15.207 4.375 -33.386 1.00 92.62 538 LEU A C 1
ATOM 4190 O O . LEU A 1 538 ? 14.220 5.054 -33.100 1.00 92.62 538 LEU A O 1
ATOM 4194 N N . LEU A 1 539 ? 16.220 4.194 -32.538 1.00 91.06 539 LEU A N 1
ATOM 4195 C CA . LEU A 1 539 ? 16.242 4.732 -31.176 1.00 91.06 539 LEU A CA 1
ATOM 4196 C C . LEU A 1 539 ? 16.183 6.258 -31.182 1.00 91.06 539 LEU A C 1
ATOM 4198 O O . LEU A 1 539 ? 15.415 6.849 -30.423 1.00 91.06 539 LEU A O 1
ATOM 4202 N N . SER A 1 540 ? 16.897 6.906 -32.104 1.00 90.06 540 SER A N 1
ATOM 4203 C CA . SER A 1 540 ? 16.800 8.354 -32.304 1.00 90.06 540 SER A CA 1
ATOM 4204 C C . SER A 1 540 ? 15.383 8.785 -32.677 1.00 90.06 540 SER A C 1
ATOM 4206 O O . SER A 1 540 ? 14.927 9.850 -32.281 1.00 90.06 540 SER A O 1
ATOM 4208 N N . SER A 1 541 ? 14.645 7.987 -33.443 1.00 92.19 541 SER A N 1
ATOM 4209 C CA . SER A 1 541 ? 13.264 8.315 -33.824 1.00 92.19 541 SER A CA 1
ATOM 4210 C C . SER A 1 541 ? 12.286 8.184 -32.663 1.00 92.19 541 SER A C 1
ATOM 4212 O O . SER A 1 541 ? 11.364 8.988 -32.547 1.00 92.19 541 SER A O 1
ATOM 4214 N N . LEU A 1 542 ? 12.524 7.210 -31.788 1.00 92.00 542 LEU A N 1
ATOM 4215 C CA . LEU A 1 542 ? 11.714 6.939 -30.604 1.00 92.00 542 LEU A CA 1
ATOM 4216 C C . LEU A 1 542 ? 12.013 7.879 -29.430 1.00 92.00 542 LEU A C 1
ATOM 4218 O O . LEU A 1 542 ? 11.196 7.977 -28.523 1.00 92.00 542 LEU A O 1
ATOM 4222 N N . THR A 1 543 ? 13.170 8.548 -29.425 1.00 90.94 543 THR A N 1
ATOM 4223 C CA . THR A 1 543 ? 13.626 9.351 -28.277 1.00 90.94 543 THR A CA 1
ATOM 4224 C C . THR A 1 543 ? 13.830 10.832 -28.592 1.00 90.94 543 THR A C 1
ATOM 4226 O O . THR A 1 543 ? 13.659 11.662 -27.700 1.00 90.94 543 THR A O 1
ATOM 4229 N N . ASP A 1 544 ? 14.140 11.223 -29.832 1.00 89.75 544 ASP A N 1
ATOM 4230 C CA . ASP A 1 544 ? 14.332 12.628 -30.220 1.00 89.75 544 ASP A CA 1
ATOM 4231 C C . ASP A 1 544 ? 13.009 13.292 -30.647 1.00 89.75 544 ASP A C 1
ATOM 4233 O O . ASP A 1 544 ? 12.829 13.752 -31.775 1.00 89.75 544 ASP A O 1
ATOM 4237 N N . HIS A 1 545 ? 12.064 13.369 -29.709 1.00 89.06 545 HIS A N 1
ATOM 4238 C CA . HIS A 1 545 ? 10.834 14.155 -29.831 1.00 89.06 545 HIS A CA 1
ATOM 4239 C C . HIS A 1 545 ? 10.478 14.867 -28.515 1.00 89.06 545 HIS A C 1
ATOM 4241 O O . HIS A 1 545 ? 11.205 14.748 -27.531 1.00 89.06 545 HIS A O 1
ATOM 4247 N N . GLN A 1 546 ? 9.367 15.615 -28.517 1.00 87.00 546 GLN A N 1
ATOM 4248 C CA . GLN A 1 546 ? 8.812 16.322 -27.346 1.00 87.00 546 GLN A CA 1
ATOM 4249 C C . GLN A 1 546 ? 7.389 15.856 -26.969 1.00 87.00 546 GLN A C 1
ATOM 4251 O O . GLN A 1 546 ? 6.750 16.463 -26.122 1.00 87.00 546 GLN A O 1
ATOM 4256 N N . GLY A 1 547 ? 6.873 14.816 -27.636 1.00 87.94 547 GLY A N 1
ATOM 4257 C CA . GLY A 1 547 ? 5.571 14.209 -27.334 1.00 87.94 547 GLY A CA 1
ATOM 4258 C C . GLY A 1 547 ? 5.532 13.295 -26.104 1.00 87.94 547 GLY A C 1
ATOM 4259 O O . GLY A 1 547 ? 6.548 13.086 -25.443 1.00 87.94 547 GLY A O 1
ATOM 4260 N N . ASP A 1 548 ? 4.366 12.689 -25.864 1.00 88.00 548 ASP A N 1
ATOM 4261 C CA . ASP A 1 548 ? 4.039 11.941 -24.636 1.00 88.00 548 ASP A CA 1
ATOM 4262 C C . ASP A 1 548 ? 4.374 10.443 -24.661 1.00 88.00 548 ASP A C 1
ATOM 4264 O O . ASP A 1 548 ? 4.351 9.785 -23.622 1.00 88.00 548 ASP A O 1
ATOM 4268 N N . SER A 1 549 ? 4.752 9.894 -25.816 1.00 90.75 549 SER A N 1
ATOM 4269 C CA . SER A 1 549 ? 5.243 8.515 -25.871 1.00 90.75 549 SER A CA 1
ATOM 4270 C C . SER A 1 549 ? 6.593 8.358 -25.159 1.00 90.75 549 SER A C 1
ATOM 4272 O O . SER A 1 549 ? 7.374 9.310 -25.044 1.00 90.75 549 SER A O 1
ATOM 4274 N N . ARG A 1 550 ? 6.869 7.159 -24.639 1.00 93.62 550 ARG A N 1
ATOM 4275 C CA . ARG A 1 550 ? 8.053 6.865 -23.819 1.00 93.62 550 ARG A CA 1
ATOM 4276 C C . ARG A 1 550 ? 8.735 5.565 -24.230 1.00 93.62 550 ARG A C 1
ATOM 4278 O O . ARG A 1 550 ? 8.096 4.641 -24.730 1.00 93.62 550 ARG A O 1
ATOM 4285 N N . VAL A 1 551 ? 10.035 5.483 -23.959 1.00 94.31 551 VAL A N 1
ATOM 4286 C CA . VAL A 1 551 ? 10.832 4.255 -24.090 1.00 94.31 551 VAL A CA 1
ATOM 4287 C C . VAL A 1 551 ? 11.365 3.833 -22.720 1.00 94.31 551 VAL A C 1
ATOM 4289 O O . VAL A 1 551 ? 11.858 4.657 -21.955 1.00 94.31 551 VAL A O 1
ATOM 4292 N N . LEU A 1 552 ? 11.291 2.547 -22.402 1.00 95.50 552 LEU A N 1
ATOM 4293 C CA . LEU A 1 552 ? 11.877 1.958 -21.202 1.00 95.50 552 LEU A CA 1
ATOM 4294 C C . LEU A 1 552 ? 12.852 0.862 -21.624 1.00 95.50 552 LEU A C 1
ATOM 4296 O O . LEU A 1 552 ? 12.469 -0.080 -22.304 1.00 95.50 552 LEU A O 1
ATOM 4300 N N . ILE A 1 553 ? 14.117 0.998 -21.252 1.00 95.00 553 ILE A N 1
ATOM 4301 C CA . ILE A 1 553 ? 15.188 0.101 -21.691 1.00 95.00 553 ILE A CA 1
ATOM 4302 C C . ILE A 1 553 ? 15.767 -0.610 -20.476 1.00 95.00 553 ILE A C 1
ATOM 4304 O O . ILE A 1 553 ? 15.996 0.035 -19.454 1.00 95.00 553 ILE A O 1
ATOM 4308 N N . THR A 1 554 ? 16.055 -1.905 -20.592 1.00 95.12 554 THR A N 1
ATOM 4309 C CA . THR A 1 554 ? 16.885 -2.625 -19.616 1.00 95.12 554 THR A CA 1
ATOM 4310 C C . THR A 1 554 ? 18.221 -3.019 -20.232 1.00 95.12 554 THR A C 1
ATOM 4312 O O . THR A 1 554 ? 18.325 -3.279 -21.436 1.00 95.12 554 THR A O 1
ATOM 4315 N N . SER A 1 555 ? 19.263 -3.032 -19.404 1.00 91.81 555 SER A N 1
ATOM 4316 C CA . SER A 1 555 ? 20.617 -3.361 -19.834 1.00 91.81 555 SER A CA 1
ATOM 4317 C C . SER A 1 555 ? 21.501 -3.844 -18.693 1.00 91.81 555 SER A C 1
ATOM 4319 O O . SER A 1 555 ? 21.248 -3.554 -17.524 1.00 91.81 555 SER A O 1
ATOM 4321 N N . ARG A 1 556 ? 22.569 -4.566 -19.040 1.00 89.50 556 ARG A N 1
ATOM 4322 C CA . ARG A 1 556 ? 23.650 -4.917 -18.107 1.00 89.50 556 ARG A CA 1
ATOM 4323 C C . ARG A 1 556 ? 24.681 -3.805 -17.908 1.00 89.50 556 ARG A C 1
ATOM 4325 O O . ARG A 1 556 ? 25.383 -3.782 -16.903 1.00 89.50 556 ARG A O 1
ATOM 4332 N N . THR A 1 557 ? 24.801 -2.897 -18.869 1.00 80.81 557 THR A N 1
ATOM 4333 C CA . THR A 1 557 ? 25.821 -1.842 -18.890 1.00 80.81 557 THR A CA 1
ATOM 4334 C C . THR A 1 557 ? 25.193 -0.470 -19.080 1.00 80.81 557 THR A C 1
ATOM 4336 O O . THR A 1 557 ? 24.128 -0.334 -19.686 1.00 80.81 557 THR A O 1
ATOM 4339 N N . ASP A 1 558 ? 25.876 0.566 -18.604 1.00 76.12 558 ASP A N 1
ATOM 4340 C CA . ASP A 1 558 ? 25.541 1.933 -18.990 1.00 76.12 558 ASP A CA 1
ATOM 4341 C C . ASP A 1 558 ? 25.846 2.132 -20.490 1.00 76.12 558 ASP A C 1
ATOM 4343 O O . ASP A 1 558 ? 26.898 1.718 -20.982 1.00 76.12 558 ASP A O 1
ATOM 4347 N N . PHE A 1 559 ? 24.911 2.732 -21.229 1.00 70.06 559 PHE A N 1
ATOM 4348 C CA . PHE A 1 559 ? 25.070 3.056 -22.653 1.00 70.06 559 PHE A CA 1
ATOM 4349 C C . PHE A 1 559 ? 25.872 4.346 -22.878 1.00 70.06 559 PHE A C 1
ATOM 4351 O O . PHE A 1 559 ? 26.225 4.658 -24.018 1.00 70.06 559 PHE A O 1
ATOM 4358 N N . GLY A 1 560 ? 26.164 5.100 -21.815 1.00 62.91 560 GLY A N 1
ATOM 4359 C CA . GLY A 1 560 ? 26.849 6.382 -21.895 1.00 62.91 560 GLY A CA 1
ATOM 4360 C C . GLY A 1 560 ? 25.995 7.485 -22.542 1.00 62.91 560 GLY A C 1
ATOM 4361 O O . GLY A 1 560 ? 24.815 7.295 -22.850 1.00 62.91 560 GLY A O 1
ATOM 4362 N N . PRO A 1 561 ? 26.571 8.683 -22.743 1.00 58.34 561 PRO A N 1
ATOM 4363 C CA . PRO A 1 561 ? 25.791 9.866 -23.077 1.00 58.34 561 PRO A CA 1
ATOM 4364 C C . PRO A 1 561 ? 25.327 9.943 -24.535 1.00 58.34 561 PRO A C 1
ATOM 4366 O O . PRO A 1 561 ? 24.353 10.637 -24.768 1.00 58.34 561 PRO A O 1
ATOM 4369 N N . GLU A 1 562 ? 25.967 9.306 -25.522 1.00 61.84 562 GLU A N 1
ATOM 4370 C CA . GLU A 1 562 ? 25.755 9.691 -26.935 1.00 61.84 562 GLU A CA 1
ATOM 4371 C C . GLU A 1 562 ? 24.555 9.066 -27.677 1.00 61.84 562 GLU A C 1
ATOM 4373 O O . GLU A 1 562 ? 23.881 9.817 -28.377 1.00 61.84 562 GLU A O 1
ATOM 4378 N N . PRO A 1 563 ? 24.157 7.789 -27.530 1.00 57.03 563 PRO A N 1
ATOM 4379 C CA . PRO A 1 563 ? 22.999 7.299 -28.290 1.00 57.03 563 PRO A CA 1
ATOM 4380 C C . PRO A 1 563 ? 21.637 7.599 -27.631 1.00 57.03 563 PRO A C 1
ATOM 4382 O O . PRO A 1 563 ? 20.609 7.509 -28.296 1.00 57.03 563 PRO A O 1
ATOM 4385 N N . LEU A 1 564 ? 21.596 7.952 -26.336 1.00 71.12 564 LEU A N 1
ATOM 4386 C CA . LEU A 1 564 ? 20.363 7.979 -25.526 1.00 71.12 564 LEU A CA 1
ATOM 4387 C C . LEU A 1 564 ? 20.230 9.237 -24.641 1.00 71.12 564 LEU A C 1
ATOM 4389 O O . LEU A 1 564 ? 19.617 9.187 -23.578 1.00 71.12 564 LEU A O 1
ATOM 4393 N N . ARG A 1 565 ? 20.757 10.394 -25.082 1.00 74.38 565 ARG A N 1
ATOM 4394 C CA . ARG A 1 565 ? 20.815 11.670 -24.318 1.00 74.38 565 ARG A CA 1
ATOM 4395 C C . ARG A 1 565 ? 19.513 12.075 -23.612 1.00 74.38 565 ARG A C 1
ATOM 4397 O O . ARG A 1 565 ? 19.561 12.714 -22.562 1.00 74.38 565 ARG A O 1
ATOM 4404 N N . ARG A 1 566 ? 18.354 11.755 -24.200 1.00 84.69 566 ARG A N 1
ATOM 4405 C CA . ARG A 1 566 ? 17.025 12.095 -23.658 1.00 84.69 566 ARG A CA 1
ATOM 4406 C C . ARG A 1 566 ? 16.436 11.049 -22.720 1.00 84.69 566 ARG A C 1
ATOM 4408 O O . ARG A 1 566 ? 15.399 11.314 -22.115 1.00 84.69 566 ARG A O 1
ATOM 4415 N N . LEU A 1 567 ? 17.091 9.909 -22.551 1.00 89.31 567 LEU A N 1
ATOM 4416 C CA . LEU A 1 567 ? 16.722 8.938 -21.536 1.00 89.31 567 LEU A CA 1
ATOM 4417 C C . LEU A 1 567 ? 17.396 9.285 -20.210 1.00 89.31 567 LEU A C 1
ATOM 4419 O O . LEU A 1 567 ? 18.482 9.864 -20.180 1.00 89.31 567 LEU A O 1
ATOM 4423 N N . LEU A 1 568 ? 16.723 8.982 -19.107 1.00 90.62 568 LEU A N 1
ATOM 4424 C CA . LEU A 1 568 ? 17.313 9.050 -17.776 1.00 90.62 568 LEU A CA 1
ATOM 4425 C C . LEU A 1 568 ? 17.991 7.702 -17.473 1.00 90.62 568 LEU A C 1
ATOM 4427 O O . LEU A 1 568 ? 17.274 6.702 -17.398 1.00 90.62 568 LEU A O 1
ATOM 4431 N N . PRO A 1 569 ? 19.326 7.642 -17.310 1.00 91.44 569 PRO A N 1
ATOM 4432 C CA . PRO A 1 569 ? 19.977 6.439 -16.810 1.00 91.44 569 PRO A CA 1
ATOM 4433 C C . PRO A 1 569 ? 19.690 6.282 -15.314 1.00 91.44 569 PRO A C 1
ATOM 4435 O O . PRO A 1 569 ? 19.794 7.240 -14.545 1.00 91.44 569 PRO A O 1
ATOM 4438 N N . ILE A 1 570 ? 19.309 5.074 -14.913 1.00 92.81 570 ILE A N 1
ATOM 4439 C CA . ILE A 1 570 ? 19.065 4.687 -13.527 1.00 92.81 570 ILE A CA 1
ATOM 4440 C C . ILE A 1 570 ? 19.814 3.384 -13.277 1.00 92.81 570 ILE A C 1
ATOM 4442 O O . ILE A 1 570 ? 19.521 2.353 -13.893 1.00 92.81 570 ILE A O 1
ATOM 4446 N N . HIS A 1 571 ? 20.766 3.444 -12.351 1.00 94.00 571 HIS A N 1
ATOM 4447 C CA . HIS A 1 571 ? 21.435 2.256 -11.861 1.00 94.00 571 HIS A CA 1
ATOM 4448 C C . HIS A 1 571 ? 20.500 1.514 -10.906 1.00 94.00 571 HIS A C 1
ATOM 4450 O O . HIS A 1 571 ? 20.004 2.117 -9.961 1.00 94.00 571 HIS A O 1
ATOM 4456 N N . VAL A 1 572 ? 20.235 0.237 -11.176 1.00 94.69 572 VAL A N 1
ATOM 4457 C CA . VAL A 1 572 ? 19.495 -0.639 -10.265 1.00 94.69 572 VAL A CA 1
ATOM 4458 C C . VAL A 1 572 ? 20.497 -1.291 -9.329 1.00 94.69 572 VAL A C 1
ATOM 4460 O O . VAL A 1 572 ? 21.328 -2.085 -9.778 1.00 94.69 572 VAL A O 1
ATOM 4463 N N . GLU A 1 573 ? 20.408 -0.950 -8.048 1.00 92.44 573 GLU A N 1
ATOM 4464 C CA . GLU A 1 573 ? 21.295 -1.480 -7.021 1.00 92.44 573 GLU A CA 1
ATOM 4465 C C . GLU A 1 573 ? 20.855 -2.870 -6.538 1.00 92.44 573 GLU A C 1
ATOM 4467 O O . GLU A 1 573 ? 19.720 -3.327 -6.748 1.00 92.44 573 GLU A O 1
ATOM 4472 N N . ARG A 1 574 ? 21.797 -3.565 -5.893 1.00 94.62 574 ARG A N 1
ATOM 4473 C CA . ARG A 1 574 ? 21.506 -4.771 -5.116 1.00 94.62 574 ARG A CA 1
ATOM 4474 C C . ARG A 1 574 ? 20.572 -4.421 -3.959 1.00 94.62 574 ARG A C 1
ATOM 4476 O O . ARG A 1 574 ? 20.588 -3.302 -3.459 1.00 94.62 574 ARG A O 1
ATOM 4483 N N . LEU A 1 575 ? 19.795 -5.402 -3.515 1.00 92.94 575 LEU A N 1
ATOM 4484 C CA . LEU A 1 575 ? 18.985 -5.263 -2.312 1.00 92.94 575 LEU A CA 1
ATOM 4485 C C . LEU A 1 575 ? 19.882 -5.051 -1.092 1.00 92.94 575 LEU A C 1
ATOM 4487 O O . LEU A 1 575 ? 20.908 -5.716 -0.936 1.00 92.94 575 LEU A O 1
ATOM 4491 N N . THR A 1 576 ? 19.451 -4.173 -0.198 1.00 90.75 576 THR A N 1
ATOM 4492 C CA . THR A 1 576 ? 20.003 -4.070 1.155 1.00 90.75 576 THR A CA 1
ATOM 4493 C C . THR A 1 576 ? 19.755 -5.360 1.944 1.00 90.75 576 THR A C 1
ATOM 4495 O O . THR A 1 576 ? 18.918 -6.186 1.570 1.00 90.75 576 THR A O 1
ATOM 4498 N N . ASP A 1 577 ? 20.433 -5.532 3.082 1.00 88.75 577 ASP A N 1
ATOM 4499 C CA . ASP A 1 577 ? 20.221 -6.696 3.958 1.00 88.75 577 ASP A CA 1
ATOM 4500 C C . ASP A 1 577 ? 18.754 -6.820 4.403 1.00 88.75 577 ASP A C 1
ATOM 4502 O O . ASP A 1 577 ? 18.186 -7.910 4.422 1.00 88.75 577 ASP A O 1
ATOM 4506 N N . LYS A 1 578 ? 18.109 -5.683 4.692 1.00 85.94 578 LYS A N 1
ATOM 4507 C CA . LYS A 1 578 ? 16.704 -5.621 5.115 1.00 85.94 578 LYS A CA 1
ATOM 4508 C C . LYS A 1 578 ? 15.741 -5.975 3.989 1.00 85.94 578 LYS A C 1
ATOM 4510 O O . LYS A 1 578 ? 14.808 -6.740 4.204 1.00 85.94 578 LYS A O 1
ATOM 4515 N N . GLU A 1 579 ? 15.975 -5.459 2.785 1.00 90.06 579 GLU A N 1
ATOM 4516 C CA . GLU A 1 579 ? 15.175 -5.817 1.608 1.00 90.06 579 GLU A CA 1
ATOM 4517 C C . GLU A 1 579 ? 15.385 -7.282 1.205 1.00 90.06 579 GLU A C 1
ATOM 4519 O O . GLU A 1 579 ? 14.438 -7.942 0.786 1.00 90.06 579 GLU A O 1
ATOM 4524 N N . SER A 1 580 ? 16.603 -7.805 1.358 1.00 92.81 580 SER A N 1
ATOM 4525 C CA . SER A 1 580 ? 16.922 -9.215 1.109 1.00 92.81 580 SER A CA 1
ATOM 4526 C C . SER A 1 580 ? 16.195 -10.125 2.094 1.00 92.81 580 SER A C 1
ATOM 4528 O O . SER A 1 580 ? 15.591 -11.112 1.680 1.00 92.81 580 SER A O 1
ATOM 4530 N N . LEU A 1 581 ? 16.195 -9.761 3.380 1.00 89.62 581 LEU A N 1
ATOM 4531 C CA . LEU A 1 581 ? 15.436 -10.458 4.415 1.00 89.62 581 LEU A CA 1
ATOM 4532 C C . LEU A 1 581 ? 13.930 -10.398 4.136 1.00 89.62 581 LEU A C 1
ATOM 4534 O O . LEU A 1 581 ? 13.261 -11.425 4.206 1.00 89.62 581 LEU A O 1
ATOM 4538 N N . LEU A 1 582 ? 13.394 -9.225 3.782 1.00 87.25 582 LEU A N 1
ATOM 4539 C CA . LEU A 1 582 ? 11.980 -9.085 3.435 1.00 87.25 582 LEU A CA 1
ATOM 4540 C C . LEU A 1 582 ? 11.616 -9.942 2.218 1.00 87.25 582 LEU A C 1
ATOM 4542 O O . LEU A 1 582 ? 10.597 -10.621 2.254 1.00 87.25 582 LEU A O 1
ATOM 4546 N N . LEU A 1 583 ? 12.443 -9.962 1.168 1.00 91.06 583 LEU A N 1
ATOM 4547 C CA . LEU A 1 583 ? 12.217 -10.840 0.021 1.00 91.06 583 LEU A CA 1
ATOM 4548 C C . LEU A 1 583 ? 12.230 -12.311 0.450 1.00 91.06 583 LEU A C 1
ATOM 4550 O O . LEU A 1 583 ? 11.305 -13.032 0.100 1.00 91.06 583 LEU A O 1
ATOM 4554 N N . ALA A 1 584 ? 13.207 -12.745 1.249 1.00 91.31 584 ALA A N 1
ATOM 4555 C CA . ALA A 1 584 ? 13.287 -14.126 1.729 1.00 91.31 584 ALA A CA 1
ATOM 4556 C C . ALA A 1 584 ? 12.054 -14.551 2.550 1.00 91.31 584 ALA A C 1
ATOM 4558 O O . ALA A 1 584 ? 11.573 -15.667 2.381 1.00 91.31 584 ALA A O 1
ATOM 4559 N N . ARG A 1 585 ? 11.481 -13.644 3.354 1.00 86.94 585 ARG A N 1
ATOM 4560 C CA . ARG A 1 585 ? 10.215 -13.853 4.089 1.00 86.94 585 ARG A CA 1
ATOM 4561 C C . ARG A 1 585 ? 8.966 -13.946 3.214 1.00 86.94 585 ARG A C 1
ATOM 4563 O O . ARG A 1 585 ? 7.892 -14.275 3.706 1.00 86.94 585 ARG A O 1
ATOM 4570 N N . GLN A 1 586 ? 9.064 -13.594 1.935 1.00 86.56 586 GLN A N 1
ATOM 4571 C CA . GLN A 1 586 ? 7.971 -13.788 0.983 1.00 86.56 586 GLN A CA 1
ATOM 4572 C C . GLN A 1 586 ? 8.098 -15.110 0.219 1.00 86.56 586 GLN A C 1
ATOM 4574 O O . GLN A 1 586 ? 7.151 -15.502 -0.463 1.00 86.56 586 GLN A O 1
ATOM 4579 N N . LEU A 1 587 ? 9.251 -15.781 0.303 1.00 90.81 587 LEU A N 1
ATOM 4580 C CA . LEU A 1 587 ? 9.556 -16.979 -0.470 1.00 90.81 587 LEU A CA 1
ATOM 4581 C C . LEU A 1 587 ? 9.164 -18.235 0.330 1.00 90.81 587 LEU A C 1
ATOM 4583 O O . LEU A 1 587 ? 9.594 -18.385 1.475 1.00 90.81 587 LEU A O 1
ATOM 4587 N N . PRO A 1 588 ? 8.308 -19.117 -0.213 1.00 89.94 588 PRO A N 1
ATOM 4588 C CA . PRO A 1 588 ? 7.595 -20.123 0.574 1.00 89.94 588 PRO A CA 1
ATOM 4589 C C . PRO A 1 588 ? 8.486 -21.170 1.253 1.00 89.94 588 PRO A C 1
ATOM 4591 O O . PRO A 1 588 ? 8.106 -21.659 2.316 1.00 89.94 588 PRO A O 1
ATOM 4594 N N . ASN A 1 589 ? 9.647 -21.508 0.692 1.00 92.06 589 ASN A N 1
ATOM 4595 C CA . ASN A 1 589 ? 10.565 -22.484 1.280 1.00 92.06 589 ASN A CA 1
ATOM 4596 C C . ASN A 1 589 ? 11.605 -21.835 2.209 1.00 92.06 589 ASN A C 1
ATOM 4598 O O . ASN A 1 589 ? 12.061 -22.479 3.152 1.00 92.06 589 ASN A O 1
ATOM 4602 N N . LEU A 1 590 ? 11.965 -20.566 1.991 1.00 91.75 590 LEU A N 1
ATOM 4603 C CA . LEU A 1 590 ? 12.861 -19.815 2.881 1.00 91.75 590 LEU A CA 1
ATOM 4604 C C . LEU A 1 590 ? 12.147 -19.228 4.107 1.00 91.75 590 LEU A C 1
ATOM 4606 O O . LEU A 1 590 ? 12.745 -19.158 5.180 1.00 91.75 590 LEU A O 1
ATOM 4610 N N . THR A 1 591 ? 10.874 -18.846 3.984 1.00 88.81 591 THR A N 1
ATOM 4611 C CA . THR A 1 591 ? 10.085 -18.246 5.079 1.00 88.81 591 THR A CA 1
ATOM 4612 C C . THR A 1 591 ? 10.060 -19.110 6.350 1.00 88.81 591 THR A C 1
ATOM 4614 O O . THR A 1 591 ? 10.288 -18.560 7.429 1.00 88.81 591 THR A O 1
ATOM 4617 N N . PRO A 1 592 ? 9.872 -20.447 6.284 1.00 87.81 592 PRO A N 1
ATOM 4618 C CA . PRO A 1 592 ? 9.891 -21.297 7.474 1.00 87.81 592 PRO A CA 1
ATOM 4619 C C . PRO A 1 592 ? 11.218 -21.279 8.246 1.00 87.81 592 PRO A C 1
ATOM 4621 O O . PRO A 1 592 ? 11.223 -21.518 9.445 1.00 87.81 592 PRO A O 1
ATOM 4624 N N . LEU A 1 593 ? 12.351 -20.975 7.603 1.00 88.00 593 LEU A N 1
ATOM 4625 C CA . LEU A 1 593 ? 13.644 -20.863 8.296 1.00 88.00 593 LEU A CA 1
ATOM 4626 C C . LEU A 1 593 ? 13.784 -19.545 9.080 1.00 88.00 593 LEU A C 1
ATOM 4628 O O . LEU A 1 593 ? 14.658 -19.415 9.939 1.00 88.00 593 LEU A O 1
ATOM 4632 N N . LEU A 1 594 ? 12.955 -18.553 8.751 1.00 82.88 594 LEU A N 1
ATOM 4633 C CA . LEU A 1 594 ? 13.007 -17.201 9.303 1.00 82.88 594 LEU A CA 1
ATOM 4634 C C . LEU A 1 594 ? 11.943 -16.979 10.377 1.00 82.88 594 LEU A C 1
ATOM 4636 O O . LEU A 1 594 ? 12.261 -16.458 11.443 1.00 82.88 594 LEU A O 1
ATOM 4640 N N . ASP A 1 595 ? 10.702 -17.378 10.093 1.00 72.50 595 ASP A N 1
ATOM 4641 C CA . ASP A 1 595 ? 9.531 -16.941 10.858 1.00 72.50 595 ASP A CA 1
ATOM 4642 C C . ASP A 1 595 ? 8.716 -18.111 11.466 1.00 72.50 595 ASP A C 1
ATOM 4644 O O . ASP A 1 595 ? 7.713 -17.868 12.143 1.00 72.50 595 ASP A O 1
ATOM 4648 N N . ASP A 1 596 ? 9.117 -19.379 11.273 1.00 69.12 596 ASP A N 1
ATOM 4649 C CA . ASP A 1 596 ? 8.443 -20.517 11.920 1.00 69.12 596 ASP A CA 1
ATOM 4650 C C . ASP A 1 596 ? 8.742 -20.537 13.427 1.00 69.12 596 ASP A C 1
ATOM 4652 O O . ASP A 1 596 ? 9.889 -20.492 13.866 1.00 69.12 596 ASP A O 1
ATOM 4656 N N . ALA A 1 597 ? 7.697 -20.679 14.243 1.00 62.44 597 ALA A N 1
ATOM 4657 C CA . ALA A 1 597 ? 7.826 -20.837 15.688 1.00 62.44 597 ALA A CA 1
ATOM 4658 C C . ALA A 1 597 ? 8.575 -22.122 16.099 1.00 62.44 597 ALA A C 1
ATOM 4660 O O . ALA A 1 597 ? 8.972 -22.246 17.257 1.00 62.44 597 ALA A O 1
ATOM 4661 N N . GLN A 1 598 ? 8.706 -23.092 15.189 1.00 71.62 598 GLN A N 1
ATOM 4662 C CA . GLN A 1 598 ? 9.489 -24.316 15.362 1.00 71.62 598 GLN A CA 1
ATOM 4663 C C . GLN A 1 598 ? 10.901 -24.228 14.765 1.00 71.62 598 GLN A C 1
ATOM 4665 O O . GLN A 1 598 ? 11.650 -25.196 14.904 1.00 71.62 598 GLN A O 1
ATOM 4670 N N . ALA A 1 599 ? 11.270 -23.120 14.108 1.00 79.38 599 ALA A N 1
ATOM 4671 C CA . ALA A 1 599 ? 12.623 -22.932 13.596 1.00 79.38 599 ALA A CA 1
ATOM 4672 C C . ALA A 1 599 ? 13.631 -22.955 14.751 1.00 79.38 599 ALA A C 1
ATOM 4674 O O . ALA A 1 599 ? 13.408 -22.367 15.813 1.00 79.38 599 ALA A O 1
ATOM 4675 N N . ASP A 1 600 ? 14.738 -23.665 14.549 1.00 86.19 600 ASP A N 1
ATOM 4676 C CA . ASP A 1 600 ? 15.817 -23.732 15.526 1.00 86.19 600 ASP A CA 1
ATOM 4677 C C . ASP A 1 600 ? 17.004 -22.827 15.146 1.00 86.19 600 ASP A C 1
ATOM 4679 O O . ASP A 1 600 ? 17.064 -22.193 14.093 1.00 86.19 600 ASP A O 1
ATOM 4683 N N . GLU A 1 601 ? 18.000 -22.770 16.027 1.00 88.44 601 GLU A N 1
ATOM 4684 C CA . GLU A 1 601 ? 19.221 -21.988 15.808 1.00 88.44 601 GLU A CA 1
ATOM 4685 C C . GLU A 1 601 ? 20.019 -22.446 14.565 1.00 88.44 601 GLU A C 1
ATOM 4687 O O . GLU A 1 601 ? 20.831 -21.696 14.020 1.00 88.44 601 GLU A O 1
ATOM 4692 N N . ALA A 1 602 ? 19.876 -23.698 14.117 1.00 89.19 602 ALA A N 1
ATOM 4693 C CA . ALA A 1 602 ? 20.509 -24.155 12.883 1.00 89.19 602 ALA A CA 1
ATOM 4694 C C . ALA A 1 602 ? 19.777 -23.607 11.651 1.00 89.19 602 ALA A C 1
ATOM 4696 O O . ALA A 1 602 ? 20.450 -23.170 10.716 1.00 89.19 602 ALA A O 1
ATOM 4697 N N . ASP A 1 603 ? 18.447 -23.549 11.688 1.00 89.25 603 ASP A N 1
ATOM 4698 C CA . ASP A 1 603 ? 17.615 -22.969 10.630 1.00 89.25 603 ASP A CA 1
ATOM 4699 C C . ASP A 1 603 ? 17.891 -21.476 10.445 1.00 89.25 603 ASP A C 1
ATOM 4701 O O . ASP A 1 603 ? 18.183 -21.038 9.330 1.00 89.25 603 ASP A O 1
ATOM 4705 N N . HIS A 1 604 ? 17.928 -20.709 11.537 1.00 87.19 604 HIS A N 1
ATOM 4706 C CA . HIS A 1 604 ? 18.259 -19.284 11.473 1.00 87.19 604 HIS A CA 1
ATOM 4707 C C . HIS A 1 604 ? 19.677 -19.039 10.936 1.00 87.19 604 HIS A C 1
ATOM 4709 O O . HIS A 1 604 ? 19.882 -18.175 10.084 1.00 87.19 604 HIS A O 1
ATOM 4715 N N . ARG A 1 605 ? 20.665 -19.850 11.347 1.00 90.81 605 ARG A N 1
ATOM 4716 C CA . ARG A 1 605 ? 22.034 -19.755 10.806 1.00 90.81 605 ARG A CA 1
ATOM 4717 C C . ARG A 1 605 ? 22.115 -20.108 9.326 1.00 90.81 605 ARG A C 1
ATOM 4719 O O . ARG A 1 605 ? 22.937 -19.520 8.620 1.00 90.81 605 ARG A O 1
ATOM 4726 N N . LEU A 1 606 ? 21.312 -21.068 8.869 1.00 92.56 606 LEU A N 1
ATOM 4727 C CA . LEU A 1 606 ? 21.227 -21.437 7.461 1.00 92.56 606 LEU A CA 1
ATOM 4728 C C . LEU A 1 606 ? 20.618 -20.295 6.642 1.00 92.56 606 LEU A C 1
ATOM 4730 O O . LEU A 1 606 ? 21.199 -19.913 5.628 1.00 92.56 606 LEU A O 1
ATOM 4734 N N . ALA A 1 607 ? 19.519 -19.700 7.111 1.00 91.94 607 ALA A N 1
ATOM 4735 C CA . ALA A 1 607 ? 18.895 -18.545 6.470 1.00 91.94 607 ALA A CA 1
ATOM 4736 C C . ALA A 1 607 ? 19.852 -17.343 6.389 1.00 91.94 607 ALA A C 1
ATOM 4738 O O . ALA A 1 607 ? 20.036 -16.761 5.319 1.00 91.94 607 ALA A O 1
ATOM 4739 N N . ASP A 1 608 ? 20.550 -17.032 7.482 1.00 91.56 608 ASP A N 1
ATOM 4740 C CA . ASP A 1 608 ? 21.586 -15.998 7.512 1.00 91.56 608 ASP A CA 1
ATOM 4741 C C . ASP A 1 608 ? 22.708 -16.268 6.502 1.00 91.56 608 ASP A C 1
ATOM 4743 O O . ASP A 1 608 ? 23.249 -15.347 5.886 1.00 91.56 608 ASP A O 1
ATOM 4747 N N . ASP A 1 609 ? 23.101 -17.532 6.330 1.00 93.06 609 ASP A N 1
ATOM 4748 C CA . ASP A 1 609 ? 24.130 -17.891 5.364 1.00 93.06 609 ASP A CA 1
ATOM 4749 C C . ASP A 1 609 ? 23.649 -17.752 3.922 1.00 93.06 609 ASP A C 1
ATOM 4751 O O . ASP A 1 609 ? 24.400 -17.249 3.087 1.00 93.06 609 ASP A O 1
ATOM 4755 N N . VAL A 1 610 ? 22.393 -18.102 3.640 1.00 95.00 610 VAL A N 1
ATOM 4756 C CA . VAL A 1 610 ? 21.753 -17.858 2.341 1.00 95.00 610 VAL A CA 1
ATOM 4757 C C . VAL A 1 610 ? 21.743 -16.366 2.017 1.00 95.00 610 VAL A C 1
ATOM 4759 O O . VAL A 1 610 ? 22.207 -15.981 0.943 1.00 95.00 610 VAL A O 1
ATOM 4762 N N . LEU A 1 611 ? 21.306 -15.515 2.951 1.00 94.00 611 LEU A N 1
ATOM 4763 C CA . LEU A 1 611 ? 21.284 -14.058 2.767 1.00 94.00 611 LEU A CA 1
ATOM 4764 C C . LEU A 1 611 ? 22.689 -13.506 2.478 1.00 94.00 611 LEU A C 1
ATOM 4766 O O . LEU A 1 611 ? 22.877 -12.742 1.527 1.00 94.00 611 LEU A O 1
ATOM 4770 N N . ARG A 1 612 ? 23.705 -13.956 3.228 1.00 93.75 612 ARG A N 1
ATOM 4771 C CA . ARG A 1 612 ? 25.108 -13.576 2.985 1.00 93.75 612 ARG A CA 1
ATOM 4772 C C . ARG A 1 612 ? 25.634 -14.059 1.634 1.00 93.75 612 ARG A C 1
ATOM 4774 O O . ARG A 1 612 ? 26.367 -13.317 0.986 1.00 93.75 612 ARG A O 1
ATOM 4781 N N . ARG A 1 613 ? 25.317 -15.294 1.222 1.00 94.19 613 ARG A N 1
ATOM 4782 C CA . ARG A 1 613 ? 25.753 -15.877 -0.062 1.00 94.19 613 ARG A CA 1
ATOM 4783 C C . ARG A 1 613 ? 25.084 -15.180 -1.248 1.00 94.19 613 ARG A C 1
ATOM 4785 O O . ARG A 1 613 ? 25.755 -14.942 -2.245 1.00 94.19 613 ARG A O 1
ATOM 4792 N N . ALA A 1 614 ? 23.807 -14.816 -1.129 1.00 94.38 614 ALA A N 1
ATOM 4793 C CA . ALA A 1 614 ? 23.094 -14.067 -2.159 1.00 94.38 614 ALA A CA 1
ATOM 4794 C C . ALA A 1 614 ? 23.577 -12.612 -2.277 1.00 94.38 614 ALA A C 1
ATOM 4796 O O . ALA A 1 614 ? 23.479 -12.023 -3.353 1.00 94.38 614 ALA A O 1
ATOM 4797 N N . ALA A 1 615 ? 24.106 -12.036 -1.190 1.00 93.56 615 ALA A N 1
ATOM 4798 C CA . ALA A 1 615 ? 24.748 -10.721 -1.162 1.00 93.56 615 ALA A CA 1
ATOM 4799 C C . ALA A 1 615 ? 23.914 -9.630 -1.863 1.00 93.56 615 ALA A C 1
ATOM 4801 O O . ALA A 1 615 ? 24.444 -8.868 -2.673 1.00 93.56 615 ALA A O 1
ATOM 4802 N N . GLY A 1 616 ? 22.602 -9.611 -1.606 1.00 92.94 616 GLY A N 1
ATOM 4803 C CA . GLY A 1 616 ? 21.665 -8.635 -2.166 1.00 92.94 616 GLY A CA 1
ATOM 4804 C C . GLY A 1 616 ? 21.205 -8.883 -3.609 1.00 92.94 616 GLY A C 1
ATOM 4805 O O . GLY A 1 616 ? 20.447 -8.074 -4.143 1.00 92.94 616 GLY A O 1
ATOM 4806 N N . LEU A 1 617 ? 21.622 -9.966 -4.275 1.00 95.06 617 LEU A N 1
ATOM 4807 C CA . LEU A 1 617 ? 21.141 -10.312 -5.620 1.00 95.06 617 LEU A CA 1
ATOM 4808 C C . LEU A 1 617 ? 19.847 -11.140 -5.550 1.00 95.06 617 LEU A C 1
ATOM 4810 O O . LEU A 1 617 ? 19.889 -12.289 -5.106 1.00 95.06 617 LEU A O 1
ATOM 4814 N N . PRO A 1 618 ? 18.704 -10.629 -6.055 1.00 94.88 618 PRO A N 1
ATOM 4815 C CA . PRO A 1 618 ? 17.451 -11.381 -6.041 1.00 94.88 618 PRO A CA 1
ATOM 4816 C C . PRO A 1 618 ? 17.531 -12.702 -6.795 1.00 94.88 618 PRO A C 1
ATOM 4818 O O . PRO A 1 618 ? 16.959 -13.679 -6.336 1.00 94.88 618 PRO A O 1
ATOM 4821 N N . ALA A 1 619 ? 18.236 -12.754 -7.931 1.00 93.69 619 ALA A N 1
ATOM 4822 C CA . ALA A 1 619 ? 18.357 -13.992 -8.701 1.00 93.69 619 ALA A CA 1
ATOM 4823 C C . ALA A 1 619 ? 18.962 -15.133 -7.868 1.00 93.69 619 ALA A C 1
ATOM 4825 O O . ALA A 1 619 ? 18.450 -16.245 -7.910 1.00 93.69 619 ALA A O 1
ATOM 4826 N N . LEU A 1 620 ? 19.971 -14.838 -7.041 1.00 95.00 620 LEU A N 1
ATOM 4827 C CA . LEU A 1 620 ? 20.574 -15.829 -6.150 1.00 95.00 620 LEU A CA 1
ATOM 4828 C C . LEU A 1 620 ? 19.624 -16.240 -5.015 1.00 95.00 620 LEU A C 1
ATOM 4830 O O . LEU A 1 620 ? 19.598 -17.408 -4.645 1.00 95.00 620 LEU A O 1
ATOM 4834 N N . LEU A 1 621 ? 18.803 -15.320 -4.493 1.00 94.31 621 LEU A N 1
ATOM 4835 C CA . LEU A 1 621 ? 17.755 -15.673 -3.524 1.00 94.31 621 LEU A CA 1
ATOM 4836 C C . LEU A 1 621 ? 16.690 -16.588 -4.139 1.00 94.31 621 LEU A C 1
ATOM 4838 O O . LEU A 1 621 ? 16.264 -17.536 -3.488 1.00 94.31 621 LEU A O 1
ATOM 4842 N N . MET A 1 622 ? 16.297 -16.348 -5.394 1.00 93.06 622 MET A N 1
ATOM 4843 C CA . MET A 1 622 ? 15.362 -17.227 -6.105 1.00 93.06 622 MET A CA 1
ATOM 4844 C C . MET A 1 622 ? 15.973 -18.614 -6.358 1.00 93.06 622 MET A C 1
ATOM 4846 O O . MET A 1 622 ? 15.297 -19.620 -6.178 1.00 93.06 622 MET A O 1
ATOM 4850 N N . GLU A 1 623 ? 17.259 -18.690 -6.710 1.00 93.69 623 GLU A N 1
ATOM 4851 C CA . GLU A 1 623 ? 17.966 -19.971 -6.851 1.00 93.69 623 GLU A CA 1
ATOM 4852 C C . GLU A 1 623 ? 18.079 -20.736 -5.523 1.00 93.69 623 GLU A C 1
ATOM 4854 O O . GLU A 1 623 ? 18.002 -21.968 -5.509 1.00 93.69 623 GLU A O 1
ATOM 4859 N N . ALA A 1 624 ? 18.281 -20.026 -4.410 1.00 94.44 624 ALA A N 1
ATOM 4860 C CA . ALA A 1 624 ? 18.286 -20.621 -3.079 1.00 94.44 624 ALA A CA 1
ATOM 4861 C C . ALA A 1 624 ? 16.890 -21.142 -2.700 1.00 94.44 624 ALA A C 1
ATOM 4863 O O . ALA A 1 624 ? 16.768 -22.264 -2.218 1.00 94.44 624 ALA A O 1
ATOM 4864 N N . GLU A 1 625 ? 15.837 -20.373 -2.981 1.00 94.44 625 GLU A N 1
ATOM 4865 C CA . GLU A 1 625 ? 14.440 -20.755 -2.743 1.00 94.44 625 GLU A CA 1
ATOM 4866 C C . GLU A 1 625 ? 14.040 -22.052 -3.460 1.00 94.44 625 GLU A C 1
ATOM 4868 O O . GLU A 1 625 ? 13.368 -22.901 -2.874 1.00 94.44 625 GLU A O 1
ATOM 4873 N N . GLU A 1 626 ? 14.491 -22.250 -4.701 1.00 93.00 626 GLU A N 1
ATOM 4874 C CA . GLU A 1 626 ? 14.240 -23.487 -5.457 1.00 93.00 626 GLU A CA 1
ATOM 4875 C C . GLU A 1 626 ? 14.818 -24.738 -4.772 1.00 93.00 626 GLU A C 1
ATOM 4877 O O . GLU A 1 626 ? 14.307 -25.839 -4.970 1.00 93.00 626 GLU A O 1
ATOM 4882 N N . ARG A 1 627 ? 15.864 -24.570 -3.953 1.00 92.88 627 ARG A N 1
ATOM 4883 C CA . ARG A 1 627 ? 16.565 -25.641 -3.222 1.00 92.88 627 ARG A CA 1
ATOM 4884 C C . ARG A 1 627 ? 16.171 -25.720 -1.752 1.00 92.88 627 ARG A C 1
ATOM 4886 O O . ARG A 1 627 ? 16.458 -26.711 -1.094 1.00 92.88 627 ARG A O 1
ATOM 4893 N N . ALA A 1 628 ? 15.502 -24.694 -1.231 1.00 92.25 628 ALA A N 1
ATOM 4894 C CA . ALA A 1 628 ? 15.168 -24.574 0.184 1.00 92.25 628 ALA A CA 1
ATOM 4895 C C . ALA A 1 628 ? 14.102 -25.577 0.662 1.00 92.25 628 ALA A C 1
ATOM 4897 O O . ALA A 1 628 ? 13.879 -25.701 1.864 1.00 92.25 628 ALA A O 1
ATOM 4898 N N . ALA A 1 629 ? 13.487 -26.336 -0.251 1.00 89.81 629 ALA A N 1
ATOM 4899 C CA . ALA A 1 629 ? 12.641 -27.474 0.103 1.00 89.81 629 ALA A CA 1
ATOM 4900 C C . ALA A 1 629 ? 13.420 -28.598 0.825 1.00 89.81 629 ALA A C 1
ATOM 4902 O O . ALA A 1 629 ? 12.816 -29.361 1.580 1.00 89.81 629 ALA A O 1
ATOM 4903 N N . ASP A 1 630 ? 14.742 -28.687 0.628 1.00 91.38 630 ASP A N 1
ATOM 4904 C CA . ASP A 1 630 ? 15.639 -29.605 1.335 1.00 91.38 630 ASP A CA 1
ATOM 4905 C C . ASP A 1 630 ? 16.763 -28.819 2.037 1.00 91.38 630 ASP A C 1
ATOM 4907 O O . ASP A 1 630 ? 17.580 -28.138 1.412 1.00 91.38 630 ASP A O 1
ATOM 4911 N N . ARG A 1 631 ? 16.827 -28.930 3.371 1.00 90.00 631 ARG A N 1
ATOM 4912 C CA . ARG A 1 631 ? 17.818 -28.219 4.195 1.00 90.00 631 ARG A CA 1
ATOM 4913 C C . ARG A 1 631 ? 19.256 -28.648 3.888 1.00 90.00 631 ARG A C 1
ATOM 4915 O O . ARG A 1 631 ? 20.162 -27.818 3.977 1.00 90.00 631 ARG A O 1
ATOM 4922 N N . GLU A 1 632 ? 19.491 -29.913 3.536 1.00 90.06 632 GLU A N 1
ATOM 4923 C CA . GLU A 1 632 ? 20.828 -30.403 3.181 1.00 90.06 632 GLU A CA 1
ATOM 4924 C C . GLU A 1 632 ? 21.268 -29.873 1.816 1.00 90.06 632 GLU A C 1
ATOM 4926 O O . GLU A 1 632 ? 22.428 -29.478 1.657 1.00 90.06 632 GLU A O 1
ATOM 4931 N N . GLU A 1 633 ? 20.348 -29.817 0.851 1.00 92.06 633 GLU A N 1
ATOM 4932 C CA . GLU A 1 633 ? 20.609 -29.240 -0.469 1.00 92.06 633 GLU A CA 1
ATOM 4933 C C . GLU A 1 633 ? 20.906 -27.739 -0.360 1.00 92.06 633 GLU A C 1
ATOM 4935 O O . GLU A 1 633 ? 21.907 -27.257 -0.901 1.00 92.06 633 GLU A O 1
ATOM 4940 N N . LEU A 1 634 ? 20.104 -27.007 0.421 1.00 93.38 634 LEU A N 1
ATOM 4941 C CA . LEU A 1 634 ? 20.310 -25.583 0.680 1.00 93.38 634 LEU A CA 1
ATOM 4942 C C . LEU A 1 634 ? 21.649 -25.308 1.379 1.00 93.38 634 LEU A C 1
ATOM 4944 O O . LEU A 1 634 ? 22.363 -24.376 1.009 1.00 93.38 634 LEU A O 1
ATOM 4948 N N . ALA A 1 635 ? 22.047 -26.136 2.350 1.00 89.94 635 ALA A N 1
ATOM 4949 C CA . ALA A 1 635 ? 23.333 -25.982 3.035 1.00 89.94 635 ALA A CA 1
ATOM 4950 C C . ALA A 1 635 ? 24.533 -26.106 2.074 1.00 89.94 635 ALA A C 1
ATOM 4952 O O . ALA A 1 635 ? 25.549 -25.413 2.240 1.00 89.94 635 ALA A O 1
ATOM 4953 N N . GLN A 1 636 ? 24.406 -26.947 1.043 1.00 90.69 636 GLN A N 1
ATOM 4954 C CA . GLN A 1 636 ? 25.426 -27.190 0.018 1.00 90.69 636 GLN A CA 1
ATOM 4955 C C . GLN A 1 636 ? 25.384 -26.190 -1.151 1.00 90.69 636 GLN A C 1
ATOM 4957 O O . GLN A 1 636 ? 26.290 -26.205 -1.988 1.00 90.69 636 GLN A O 1
ATOM 4962 N N . TRP A 1 637 ? 24.383 -25.306 -1.211 1.00 90.38 637 TRP A N 1
ATOM 4963 C CA . TRP A 1 637 ? 24.205 -24.349 -2.306 1.00 90.38 637 TRP A CA 1
ATOM 4964 C C . TRP A 1 637 ? 25.411 -23.390 -2.441 1.00 90.38 637 TRP A C 1
ATOM 4966 O O . TRP A 1 637 ? 25.724 -22.663 -1.501 1.00 90.38 637 TRP A O 1
ATOM 4976 N N . PRO A 1 638 ? 26.140 -23.374 -3.568 1.00 77.62 638 PRO A N 1
ATOM 4977 C CA . PRO A 1 638 ? 27.413 -22.657 -3.677 1.00 77.62 638 PRO A CA 1
ATOM 4978 C C . PRO A 1 638 ? 27.272 -21.131 -3.533 1.00 77.62 638 PRO A C 1
ATOM 4980 O O . PRO A 1 638 ? 26.207 -20.562 -3.747 1.00 77.62 638 PRO A O 1
ATOM 4983 N N . ARG A 1 639 ? 28.382 -20.451 -3.201 1.00 65.88 639 ARG A N 1
ATOM 4984 C CA . ARG A 1 639 ? 28.465 -18.982 -3.303 1.00 65.88 639 ARG A CA 1
ATOM 4985 C C . ARG A 1 639 ? 28.351 -18.564 -4.771 1.00 65.88 639 ARG A C 1
ATOM 4987 O O . ARG A 1 639 ? 29.097 -19.103 -5.592 1.00 65.88 639 ARG A O 1
ATOM 4994 N N . GLY A 1 640 ? 27.445 -17.625 -5.049 1.00 55.03 640 GLY A N 1
ATOM 4995 C CA . GLY A 1 640 ? 27.359 -16.916 -6.329 1.00 55.03 640 GLY A CA 1
ATOM 4996 C C . GLY A 1 640 ? 28.493 -15.924 -6.539 1.00 55.03 640 GLY A C 1
ATOM 4997 O O . GLY A 1 640 ? 29.085 -15.468 -5.530 1.00 55.03 640 GLY A O 1
#

InterPro domains:
  IPR024983 CHAT domain [PF12770] (109-357)
  IPR027417 P-loop containing nucleoside triphosphate hydrolase [G3DSA:3.40.50.300] (393-559)
  IPR027417 P-loop containing nucleoside triphosphate hydrolase [SSF52540] (396-623)

Foldseek 3Di:
DAAKEKEKEQDDPDFQPVDDGQKIKIAIGSDVPDGDDMDIAGDDPPLVLVVLQLPCALVVVAVQVVVHLVSVLVSLVSNQQCLDCGVQPPNLVPDDQAYEYEYYYALSCLSVSLGLSQSRQPPVFGNLLSNYFYAYEFNAQDDDDDADALDPAWQEEEEEEADFQPDFWAVVVLLVVLQVCLCVLLVVQQFHHHYAYDAFQQDLVSLLVVQPPGSGHQEYEDAAEDDAQWGWHADLQRHTDTDGQVRVLVSNVVRLRHYAEYEHNYFNQQHFPLPPPDDDPPDDDDDDSRRGGSQSSNCRRSQHKYKAWSGDDGNVLSSQLVSQLSSCQSNVQDFNRSSNSRSLNSSLPDPPDPCVVRRSCSSRTMHMYGSDPDGDGDDGNGDDPDPPPPPPDQLCVPQDDQDPDDIHPSSLLNVQLQCLDPDHPLFQHAEEAAAPLLQLSNSLSVSCVSSVVQFPHEHEQEQDLDLLSVLVVQVSVVVPPQPAHADNDPPDDVVSNLVSLQSLLVSQQAHRYEYEYEACCSQAPDQVHGSYPSPLSNLCSSTVHRHNYHYYYYHHDDSDCPSRVRHHYGYRDFADLSRLVVRLCSQPLSVCLPPPPPHDPVSVVLSVVQSVLCVRRVSSSVVLSVQSVDSVSSSVRDRD

Radius of gyration: 28.13 Å; chains: 1; bounding box: 64×60×93 Å

Sequence (640 aa):
MAQRYMYIRRRDCEKDTGNPPRSWQWILSDVPGGHEEDDYVELRADDRAFHDLWELDQTKWRDLAASGPDELERYLRPISKWLACRGLPHIAERLRRQAVLQLSGPEDMWRMTQLPWMLADLGEGPLALRGITCVQRPLRPPEPRRVRSASSKALRILAVFAQPVTAEPLDLRAERIMMARLPDLGARHGRSVEVHTLQYGVTRRALRQALNQGDGWDVVHFSAHGEPGALHLEDPDGGVDPIGAQDLTELLADTYDTLKLVTLSSCWSAADSSDSAGSRSAVASAAAPDAGSLAAVIAQELGCDTVGMRFPMGDAFTRTFNLALYHSMISDEQDVGRAVGSALTAVMEDPGLPEHRYPLTVAGVHTVMSASSEPVRLTPPPYRWIAQDSGEIDLFATAPPESAHFVGRCGEMAKAAHVLGEVSLGRTGVVLHGEPGVGTTACANELARTRRRFFRNILWFEVQDDSHSVLSLAEAINGLELRVELPTAPTTAPDVWARACARLREVWSRNYGLLVLDRLDRQLLEPGLWRHPFWEALLSSLTDHQGDSRVLITSRTDFGPEPLRRLLPIHVERLTDKESLLLARQLPNLTPLLDDAQADEADHRLADDVLRRAAGLPALLMEAEERAADREELAQWPRG